Protein AF-A0AAN4VTR3-F1 (afdb_monomer)

Solvent-accessible surface area (backbone atoms only — not comparable to full-atom values): 21219 Å² total; per-residue (Å²): 134,88,80,87,76,85,87,80,83,86,78,93,73,62,68,67,69,63,58,74,44,83,75,58,78,86,67,71,78,86,88,88,89,90,84,91,77,85,89,66,90,68,95,68,86,54,60,92,75,33,67,68,56,42,53,27,52,53,50,17,50,52,25,34,61,27,64,36,54,69,62,14,47,55,26,31,50,53,33,27,77,69,66,45,94,39,37,67,35,29,53,49,47,36,50,44,49,49,52,44,54,76,73,38,81,84,49,66,88,52,56,68,57,47,50,50,32,44,52,53,23,44,52,42,22,51,56,46,29,75,71,33,75,84,37,57,67,38,44,48,49,46,25,50,44,24,47,54,49,17,49,51,29,39,77,73,67,38,57,68,60,14,27,57,28,30,40,56,21,48,54,36,41,62,52,25,71,81,32,27,93,82,37,36,44,29,24,29,56,41,8,50,46,15,29,46,63,49,50,48,33,69,80,39,59,89,50,45,79,67,53,78,82,47,84,87,49,39,55,65,60,10,52,52,28,18,55,50,8,43,78,61,19,79,92,34,12,70,57,22,34,54,52,49,25,51,46,26,52,50,70,78,55,48,43,73,70,18,44,61,40,27,52,50,43,35,70,78,19,68,66,19,66,67,39,46,48,51,33,47,57,40,41,65,69,36,84,94,56,66,96,56,54,60,58,58,27,51,59,35,51,73,44,98,38,58,86,46,23,14,57,20,25,38,40,43,20,49,61,46,34,76,81,41,49,67,43,70,62,32,58,54,27,33,54,51,15,51,56,34,32,70,66,39,97,73,53,51,44,62,62,49,13,55,36,21,46,53,49,16,53,36,20,56,68,66,69,35,66,67,54,20,57,51,23,48,52,48,16,59,72,27,42,71,85,62,60,56,45,70,64,58,73,72,104

Nearest PDB structures (foldseek):
  2pl2-assembly1_B  TM=6.260E-01  e=2.022E-01  Thermus thermophilus HB27
  7q0n-assembly1_A  TM=4.409E-01  e=2.802E-01  Bacillaceae
  8glv-assembly1_Le  TM=3.793E-01  e=6.592E-01  Chlamydomonas reinhardtii
  4eba-assembly1_A  TM=3.177E-01  e=2.802E-01  Kluyveromyces lactis NRRL Y-1140

Organism: NCBI:txid981

Foldseek 3Di:
DDDDDDDDDDDDDDCVVVVVPPVDDAADEDDDDDDDDDFDDDDDPPQVPPPVLLVLLLQLVLCLLLVVLVSSVVSLVVNCVVPPLALSSLLSVLSSLVSCVPAPPPPPCCVVVNVVSLVSSLVNLVVVCVVGVPDLVSLVSLLSSLSVQLVSCVVVVNSVRNHVSSHSNVVSLVVLVVCCVVAVLSLQSVLVCQQCLVVVCVLVVVCVVVSVPDDHHHNVSSLVSLVSCLPPHRSCNLVSLVVNLCCCPFVPHALVSSQVSLVVSCVSRVSRLVSLLSNLVSVLRVQPPDPCSLVSLVVQCPDPGLVSNLLSLLSNLSNVCSVPLQPVSSVVSLVVSCVSLVVDPHRQLVSQLSSLLSQLSSCVVVVNVPSNVVSLVSNVVSPPRCRCVVSSVVD

Sequence (395 aa):
MRTYKSRYGGFSLNRSLVNFLYMRQNIFLLLFVTLSFPAFSGNQINIQKDRRAMRYIEKGLNATYNFEFDLANDYADSLDAYLGEHPTVYLLKARVLFWKQKFVPDANKLETQYVHLLERGMELTLELLAKYPESAEAKFAALTFNGMFAEYWFDEGSSMKAINYGKVLYNYVKEGFGLMDQFPDFYFTTGLYNFYRVKFPQNNPIYRPFMMFFKSGDIELGLEQMAYATENGVFTAVEARQYLFHLQLRYGMDAKSALQQSRYLITHFPNNPYFRCMYLENLAYLEKEDGQRMEMARALTQQNILLYKAPAYTFMARFLSEDNPKDPQVKTYLLEAEKYFLKQEHPSDHGLCVTYIELAKYAEATGNSADFSKYKKLAIKYNKYDIDSRSINAL

Radius of gyration: 22.53 Å; Cα contacts (8 Å, |Δi|>4): 518; chains: 1; bounding box: 55×45×64 Å

Secondary structure (DSSP, 8-state):
--------------HHHHHTTTT--------------PPP------GGG-HHHHHHHHHHHHHHHTT-HHHHHHHHHHHHHHH-S-HHHHHHHHHHHHHHHHHSTT---THHHHHHHHHHHHHHHHHHHHH-TT-HHHHHHHHHHHHHHHHHHHHTT-HHHHHHHHHHHHHHHHHHTTTTTTSTTHHHHHHHHHHHHHHHHHH-GGGGGGGGGSPP--HHHHHHHHHHHHHH-SSSHHHHHHHHHHHHHHSSS-HHHHHHHHHHHHHH-TT-HHHHHHHHHHHHHSTT--TTHHHHHHHHHTSS-HHHHHHHHHHHHHHHHHH-TT-HHHHHHHHHHHHHHTTSSS--HHHHHHHHHHHHHHHHHTT-HHHHHHHHHHHHHH-TTSTTHHHHHH-

Mean predicted aligned error: 8.4 Å

pLDDT: mean 83.43, std 20.64, range [20.47, 98.62]

Structure (mmCIF, N/CA/C/O backbone):
data_AF-A0AAN4VTR3-F1
#
_entry.id   AF-A0AAN4VTR3-F1
#
loop_
_atom_site.group_PDB
_atom_site.id
_atom_site.type_symbol
_atom_site.label_atom_id
_atom_site.label_alt_id
_atom_site.label_comp_id
_atom_site.label_asym_id
_atom_site.label_entity_id
_atom_site.label_seq_id
_atom_site.pdbx_PDB_ins_code
_atom_site.Cartn_x
_atom_site.Cartn_y
_atom_site.Cartn_z
_atom_site.occupancy
_atom_site.B_iso_or_equiv
_atom_site.auth_seq_id
_atom_site.auth_comp_id
_atom_site.auth_asym_id
_atom_site.auth_atom_id
_atom_site.pdbx_PDB_model_num
ATOM 1 N N . MET A 1 1 ? 29.821 6.908 29.034 1.00 29.31 1 MET A N 1
ATOM 2 C CA . MET A 1 1 ? 30.228 6.673 27.628 1.00 29.31 1 MET A CA 1
ATOM 3 C C . MET A 1 1 ? 29.091 7.163 26.732 1.00 29.31 1 MET A C 1
ATOM 5 O O . MET A 1 1 ? 27.944 7.015 27.122 1.00 29.31 1 MET A O 1
ATOM 9 N N . ARG A 1 2 ? 29.416 7.917 25.677 1.00 22.70 2 ARG A N 1
ATOM 10 C CA . ARG A 1 2 ? 28.636 9.038 25.109 1.00 22.70 2 ARG A CA 1
ATOM 11 C C . ARG A 1 2 ? 27.234 8.708 24.567 1.00 22.70 2 ARG A C 1
ATOM 13 O O . ARG A 1 2 ? 27.076 7.895 23.669 1.00 22.70 2 ARG A O 1
ATOM 20 N N . THR A 1 3 ? 26.267 9.492 25.037 1.00 23.09 3 THR A N 1
ATOM 21 C CA . THR A 1 3 ? 24.957 9.772 24.442 1.00 23.09 3 THR A CA 1
ATOM 22 C C . THR A 1 3 ? 25.110 10.733 23.255 1.00 23.09 3 THR A C 1
ATOM 24 O O . THR A 1 3 ? 25.629 11.840 23.413 1.00 23.09 3 THR A O 1
ATOM 27 N N . TYR A 1 4 ? 24.654 10.347 22.061 1.00 23.55 4 TYR A N 1
ATOM 28 C CA . TYR A 1 4 ? 24.551 11.272 20.927 1.00 23.55 4 TYR A CA 1
ATOM 29 C C . TYR A 1 4 ? 23.253 12.081 21.046 1.00 23.55 4 TYR A 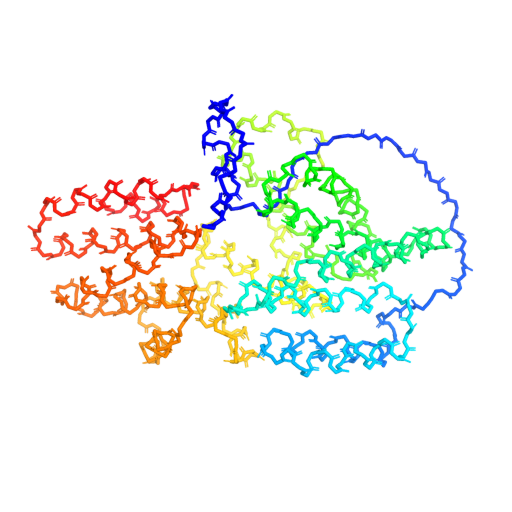C 1
ATOM 31 O O . TYR A 1 4 ? 22.184 11.682 20.596 1.00 23.55 4 TYR A O 1
ATOM 39 N N . LYS A 1 5 ? 23.361 13.247 21.693 1.00 24.64 5 LYS A N 1
ATOM 40 C CA . LYS A 1 5 ? 22.419 14.358 21.527 1.00 24.64 5 LYS A CA 1
ATOM 41 C C . LYS A 1 5 ? 22.564 14.886 20.098 1.00 24.64 5 LYS A C 1
ATOM 43 O O . LYS A 1 5 ? 23.609 15.438 19.757 1.00 24.64 5 LYS A O 1
ATOM 48 N N . SER A 1 6 ? 21.513 14.752 19.295 1.00 26.92 6 SER A N 1
ATOM 49 C CA . SER A 1 6 ? 21.369 15.487 18.038 1.00 26.92 6 SER A CA 1
ATOM 50 C C . SER A 1 6 ? 21.356 16.992 18.337 1.00 26.92 6 SER A C 1
ATOM 52 O O . SER A 1 6 ? 20.454 17.512 18.997 1.00 26.92 6 SER A O 1
ATOM 54 N N . ARG A 1 7 ? 22.426 17.675 17.919 1.00 24.47 7 ARG A N 1
ATOM 55 C CA . ARG A 1 7 ? 22.558 19.133 17.894 1.00 24.47 7 ARG A CA 1
ATOM 56 C C . ARG A 1 7 ? 21.922 19.639 16.605 1.00 24.47 7 ARG A C 1
ATOM 58 O O . ARG A 1 7 ? 22.617 19.657 15.608 1.00 24.47 7 ARG A O 1
ATOM 65 N N . TYR A 1 8 ? 20.681 20.109 16.659 1.00 25.28 8 TYR A N 1
ATOM 66 C CA . TYR A 1 8 ? 20.221 21.291 15.919 1.00 25.28 8 TYR A CA 1
ATOM 67 C C . TYR A 1 8 ? 19.045 21.888 16.696 1.00 25.28 8 TYR A C 1
ATOM 69 O O . TYR A 1 8 ? 17.950 21.334 16.741 1.00 25.28 8 TYR A O 1
ATOM 77 N N . GLY A 1 9 ? 19.325 22.981 17.406 1.00 20.88 9 GLY A N 1
ATOM 78 C CA . GLY A 1 9 ? 18.329 23.762 18.123 1.00 20.88 9 GLY A CA 1
ATOM 79 C C . GLY A 1 9 ? 17.668 24.785 17.204 1.00 20.88 9 GLY A C 1
ATOM 80 O O . GLY A 1 9 ? 18.337 25.403 16.385 1.00 20.88 9 GLY A O 1
ATOM 81 N N . GLY A 1 10 ? 16.365 24.975 17.417 1.00 22.22 10 GLY A N 1
ATOM 82 C CA . GLY A 1 10 ? 15.675 26.248 17.223 1.00 22.22 10 GLY A CA 1
ATOM 83 C C . GLY A 1 10 ? 15.409 26.688 15.787 1.00 22.22 10 GLY A C 1
ATOM 84 O O . GLY A 1 10 ? 16.100 27.560 15.295 1.00 22.22 10 GLY A O 1
ATOM 85 N N . PHE A 1 11 ? 14.329 26.183 15.188 1.00 20.47 11 PHE A N 1
ATOM 86 C CA . PHE A 1 11 ? 13.330 27.007 14.491 1.00 20.47 11 PHE A CA 1
ATOM 87 C C . PHE A 1 11 ? 12.030 26.195 14.413 1.00 20.47 11 PHE A C 1
ATOM 89 O O . PHE A 1 11 ? 11.943 25.174 13.734 1.00 20.47 11 PHE A O 1
ATOM 96 N N . SER A 1 12 ? 11.024 26.606 15.186 1.00 27.20 12 SER A N 1
ATOM 97 C CA . SER A 1 12 ? 9.701 25.988 15.226 1.00 27.20 12 SER A CA 1
ATOM 98 C C . SER A 1 12 ? 8.915 26.348 13.965 1.00 27.20 12 SER A C 1
ATOM 100 O O . SER A 1 12 ? 8.121 27.286 13.960 1.00 27.20 12 SER A O 1
ATOM 102 N N . LEU A 1 13 ? 9.128 25.595 12.888 1.00 21.72 13 LEU A N 1
ATOM 103 C CA . LEU A 1 13 ? 8.209 25.559 11.756 1.00 21.72 13 LEU A CA 1
ATOM 104 C C . LEU A 1 13 ? 7.163 24.468 12.006 1.00 21.72 13 LEU A C 1
ATOM 106 O O . LEU A 1 13 ? 7.451 23.276 12.057 1.00 21.72 13 LEU A O 1
ATOM 110 N N . ASN A 1 14 ? 5.952 24.957 12.261 1.00 23.44 14 ASN A N 1
ATOM 111 C CA . ASN A 1 14 ? 4.665 24.285 12.394 1.00 23.44 14 ASN A CA 1
ATOM 112 C C . ASN A 1 14 ? 4.633 22.794 11.983 1.00 23.44 14 ASN A C 1
ATOM 114 O O . ASN A 1 14 ? 4.658 22.447 10.801 1.00 23.44 14 ASN A O 1
ATOM 118 N N . ARG A 1 15 ? 4.450 21.903 12.971 1.00 25.03 15 ARG A N 1
ATOM 119 C CA . ARG A 1 15 ? 4.189 20.458 12.787 1.00 25.03 15 ARG A CA 1
ATOM 120 C C . ARG A 1 15 ? 2.927 20.154 11.950 1.00 25.03 15 ARG A C 1
ATOM 122 O O . ARG A 1 15 ? 2.672 18.990 11.649 1.00 25.03 15 ARG A O 1
ATOM 129 N N . SER A 1 16 ? 2.140 21.157 11.557 1.00 24.42 16 SER A N 1
ATOM 130 C CA . SER A 1 16 ? 1.004 21.005 10.638 1.00 24.42 16 SER A CA 1
ATOM 131 C C . SER A 1 16 ? 1.433 20.703 9.195 1.00 24.42 16 SER A C 1
ATOM 133 O O . SER A 1 16 ? 0.770 19.918 8.528 1.00 24.42 16 SER A O 1
ATOM 135 N N . LEU A 1 17 ? 2.583 21.217 8.741 1.00 24.42 17 LEU A N 1
ATOM 136 C CA . LEU A 1 17 ? 3.149 20.906 7.418 1.00 24.42 17 LEU A CA 1
ATOM 137 C C . LEU A 1 17 ? 3.804 19.520 7.364 1.00 24.42 17 LEU A C 1
ATOM 139 O O . LEU A 1 17 ? 3.857 18.912 6.306 1.00 24.42 17 LEU A O 1
ATOM 143 N N . VAL A 1 18 ? 4.268 19.010 8.508 1.00 27.44 18 VAL A N 1
ATOM 144 C CA . VAL A 1 18 ? 4.885 17.677 8.640 1.00 27.44 18 VAL A CA 1
ATOM 145 C C . VAL A 1 18 ? 3.818 16.577 8.715 1.00 27.44 18 VAL A C 1
ATOM 147 O O . VAL A 1 18 ? 4.009 15.489 8.185 1.00 27.44 18 VAL A O 1
ATOM 150 N N . ASN A 1 19 ? 2.653 16.877 9.301 1.00 26.31 19 ASN A N 1
ATOM 151 C CA . ASN A 1 19 ? 1.518 15.954 9.337 1.00 26.31 19 ASN A CA 1
ATOM 152 C C . ASN A 1 19 ? 0.759 15.861 8.015 1.00 26.31 19 ASN A C 1
ATOM 154 O O . ASN A 1 19 ? 0.199 14.798 7.777 1.00 26.31 19 ASN A O 1
ATOM 158 N N . PHE A 1 20 ? 0.809 16.902 7.163 1.00 27.92 20 PHE A N 1
ATOM 159 C CA . PHE A 1 20 ? 0.249 16.968 5.793 1.00 27.92 20 PHE A CA 1
ATOM 160 C C . PHE A 1 20 ? 0.696 15.810 4.882 1.00 27.92 20 PHE A C 1
ATOM 162 O O . PHE A 1 20 ? 0.201 15.616 3.775 1.00 27.92 20 PHE A O 1
ATOM 169 N N . LEU A 1 21 ? 1.674 15.048 5.359 1.00 28.00 21 LEU A N 1
ATOM 170 C CA . LEU A 1 21 ? 2.458 14.146 4.571 1.00 28.00 21 LEU A CA 1
ATOM 171 C C . LEU A 1 21 ? 2.390 12.691 5.072 1.00 28.00 21 LEU A C 1
ATOM 173 O O . LEU A 1 21 ? 2.800 11.778 4.381 1.00 28.00 21 LEU A O 1
ATOM 177 N N . TYR A 1 22 ? 1.790 12.404 6.224 1.00 28.69 22 TYR A N 1
ATOM 178 C CA . TYR A 1 22 ? 1.661 11.010 6.688 1.00 28.69 22 TYR A CA 1
ATOM 179 C C . TYR A 1 22 ? 0.558 10.198 5.958 1.00 28.69 22 TYR A C 1
ATOM 181 O O . TYR A 1 22 ? 0.328 9.034 6.262 1.00 28.69 22 TYR A O 1
ATOM 189 N N . MET A 1 23 ? -0.059 10.804 4.931 1.00 27.91 23 MET A N 1
ATOM 190 C CA . MET A 1 23 ? -0.862 10.191 3.851 1.00 27.91 23 MET A CA 1
ATOM 191 C C . MET A 1 23 ? -0.220 10.435 2.461 1.00 27.91 23 MET A C 1
ATOM 193 O O . MET A 1 23 ? -0.901 10.457 1.437 1.00 27.91 23 MET A O 1
ATOM 197 N N . ARG A 1 24 ? 1.091 10.704 2.399 1.00 37.56 24 ARG A N 1
ATOM 198 C CA . ARG A 1 24 ? 1.786 11.165 1.186 1.00 37.56 24 ARG A CA 1
ATOM 199 C C . ARG A 1 24 ? 2.264 9.999 0.339 1.00 37.56 24 ARG A C 1
ATOM 201 O O . ARG A 1 24 ? 3.451 9.715 0.239 1.00 37.56 24 ARG A O 1
ATOM 208 N N . GLN A 1 25 ? 1.321 9.435 -0.393 1.00 33.50 25 GLN A N 1
ATOM 209 C CA . GLN A 1 25 ? 1.581 9.213 -1.806 1.00 33.50 25 GLN A CA 1
ATOM 210 C C . GLN A 1 25 ? 1.111 10.467 -2.556 1.00 33.50 25 GLN A C 1
ATOM 212 O O . GLN A 1 25 ? -0.008 10.937 -2.365 1.00 33.50 25 GLN A O 1
ATOM 217 N N . ASN A 1 26 ? 2.001 10.992 -3.402 1.00 32.56 26 ASN A N 1
ATOM 218 C CA . ASN A 1 26 ? 1.820 12.071 -4.384 1.00 32.56 26 ASN A CA 1
ATOM 219 C C . ASN A 1 26 ? 2.246 13.491 -3.964 1.00 32.56 26 ASN A C 1
ATOM 221 O O . ASN A 1 26 ? 1.829 14.074 -2.966 1.00 32.56 26 ASN A O 1
ATOM 225 N N . ILE A 1 27 ? 3.143 14.034 -4.789 1.00 36.72 27 ILE A N 1
ATOM 226 C CA . ILE A 1 27 ? 3.975 15.218 -4.577 1.00 36.72 27 ILE A CA 1
ATOM 227 C C . ILE A 1 27 ? 3.712 16.240 -5.692 1.00 36.72 27 ILE A C 1
ATOM 229 O O . ILE A 1 27 ? 3.445 15.869 -6.833 1.00 36.72 27 ILE A O 1
ATOM 233 N N . PHE A 1 28 ? 3.831 17.530 -5.353 1.00 36.28 28 PHE A N 1
ATOM 234 C CA . PHE A 1 28 ? 3.638 18.684 -6.244 1.00 36.28 28 PHE A CA 1
ATOM 235 C C . PHE A 1 28 ? 4.950 19.249 -6.828 1.00 36.28 28 PHE A C 1
ATOM 237 O O . PHE A 1 28 ? 6.047 18.976 -6.347 1.00 36.28 28 PHE A O 1
ATOM 244 N N . LEU A 1 29 ? 4.791 20.057 -7.884 1.00 43.72 29 LEU A N 1
ATOM 245 C CA . LEU A 1 29 ? 5.588 20.137 -9.122 1.00 43.72 29 LEU A CA 1
ATOM 246 C C . LEU A 1 29 ? 6.149 21.541 -9.461 1.00 43.72 29 LEU A C 1
ATOM 248 O O . LEU A 1 29 ? 5.742 22.504 -8.819 1.00 43.72 29 LEU A O 1
ATOM 252 N N . LEU A 1 30 ? 7.024 21.606 -10.504 1.00 36.56 30 LEU A N 1
ATOM 253 C CA . LEU A 1 30 ? 7.366 22.690 -11.495 1.00 36.56 30 LEU A CA 1
ATOM 254 C C . LEU A 1 30 ? 8.904 22.837 -11.750 1.00 36.56 30 LEU A C 1
ATOM 256 O O . LEU A 1 30 ? 9.644 22.849 -10.767 1.00 36.56 30 LEU A O 1
ATOM 260 N N . LEU A 1 31 ? 9.503 23.043 -12.949 1.00 36.47 31 LEU A N 1
ATOM 261 C CA . LEU A 1 31 ? 9.162 22.996 -14.405 1.00 36.47 31 LEU A CA 1
ATOM 262 C C . LEU A 1 31 ? 10.476 23.238 -15.234 1.00 36.47 31 LEU A C 1
ATOM 264 O O . LEU A 1 31 ? 11.276 24.035 -14.757 1.00 36.47 31 LEU A O 1
ATOM 268 N N . PHE A 1 32 ? 10.692 22.634 -16.428 1.00 28.50 32 PHE A N 1
ATOM 269 C CA . PHE A 1 32 ? 11.072 23.299 -17.716 1.00 28.50 32 PHE A CA 1
ATOM 270 C C . PHE A 1 32 ? 11.195 22.330 -18.935 1.00 28.50 32 PHE A C 1
ATOM 272 O O . PHE A 1 32 ? 11.325 21.122 -18.777 1.00 28.50 32 PHE A O 1
ATOM 279 N N . VAL A 1 33 ? 11.065 22.953 -20.116 1.00 26.72 33 VAL A N 1
ATOM 280 C CA . VAL A 1 33 ? 10.712 22.603 -21.520 1.00 26.72 33 VAL A CA 1
ATOM 281 C C . VAL A 1 33 ? 11.509 21.527 -22.309 1.00 26.72 33 VAL A C 1
ATOM 283 O O . VAL A 1 33 ? 12.665 21.231 -22.045 1.00 26.72 33 VAL A O 1
ATOM 286 N N . THR A 1 34 ? 10.799 21.006 -23.322 1.00 31.28 34 THR A N 1
ATOM 287 C CA . THR A 1 34 ? 10.997 19.950 -24.341 1.00 31.28 34 THR A CA 1
ATOM 288 C C . THR A 1 34 ? 12.089 20.152 -25.402 1.00 31.28 34 THR A C 1
ATOM 290 O O . THR A 1 34 ? 12.248 21.267 -25.890 1.00 31.28 34 THR A O 1
ATOM 293 N N . LEU A 1 35 ? 12.644 19.041 -25.914 1.00 26.14 35 LEU A N 1
ATOM 294 C CA . LEU A 1 35 ? 13.144 18.883 -27.293 1.00 26.14 35 LEU A CA 1
ATOM 295 C C . LEU A 1 35 ? 12.906 17.434 -27.769 1.00 26.14 35 LEU A C 1
ATOM 297 O O . LEU A 1 35 ? 13.289 16.489 -27.085 1.00 26.14 35 LEU A O 1
ATOM 301 N N . SER A 1 36 ? 12.248 17.270 -28.918 1.00 26.12 36 SER A N 1
ATOM 302 C CA . SER A 1 36 ? 11.979 15.977 -29.564 1.00 26.12 36 SER A CA 1
ATOM 303 C C . SER A 1 36 ? 13.181 15.528 -30.401 1.00 26.12 36 SER A C 1
ATOM 305 O O . SER A 1 36 ? 13.694 16.317 -31.194 1.00 26.12 36 SER A O 1
ATOM 307 N N . PHE A 1 37 ? 13.587 14.262 -30.274 1.00 30.95 37 PHE A N 1
ATOM 308 C CA . PHE A 1 37 ? 14.595 13.627 -31.130 1.00 30.95 37 PHE A CA 1
ATOM 309 C C . PHE A 1 37 ? 13.967 12.502 -31.971 1.00 30.95 37 PHE A C 1
ATOM 311 O O . PHE A 1 37 ? 12.981 11.901 -31.548 1.00 30.95 37 PHE A O 1
ATOM 318 N N . PRO A 1 38 ? 14.500 12.226 -33.175 1.00 31.11 38 PRO A N 1
ATOM 319 C CA . PRO A 1 38 ? 13.981 11.184 -34.054 1.00 31.11 38 PRO A CA 1
ATOM 320 C C . PRO A 1 38 ? 14.294 9.781 -33.515 1.00 31.11 38 PRO A C 1
ATOM 322 O O . PRO A 1 38 ? 15.375 9.527 -32.982 1.00 31.11 38 PRO A O 1
ATOM 325 N N . ALA A 1 39 ? 13.343 8.863 -33.695 1.00 34.22 39 ALA A N 1
ATOM 326 C CA . ALA A 1 39 ? 13.433 7.480 -33.247 1.00 34.22 39 ALA A CA 1
ATOM 327 C C . ALA A 1 39 ? 14.536 6.711 -33.996 1.00 34.22 39 ALA A C 1
ATOM 329 O O . ALA A 1 39 ? 14.449 6.486 -35.203 1.00 34.22 39 ALA A O 1
ATOM 330 N N . PHE A 1 40 ? 15.559 6.272 -33.262 1.00 37.78 40 PHE A N 1
ATOM 331 C CA . PHE A 1 40 ? 16.520 5.272 -33.718 1.00 37.78 40 PHE A CA 1
ATOM 332 C C . PHE A 1 40 ? 16.013 3.879 -33.329 1.00 37.78 40 PHE A C 1
ATOM 334 O O . PHE A 1 40 ? 15.855 3.570 -32.149 1.00 37.78 40 PHE A O 1
ATOM 341 N N . SER A 1 41 ? 15.763 3.021 -34.317 1.00 38.78 41 SER A N 1
ATOM 342 C CA . SER A 1 41 ? 15.402 1.620 -34.097 1.00 38.78 41 SER A CA 1
ATOM 343 C C . SER A 1 41 ? 16.664 0.767 -33.948 1.00 38.78 41 SER A C 1
ATOM 345 O O . SER A 1 41 ? 17.188 0.236 -34.927 1.00 38.78 41 SER A O 1
ATOM 347 N N . GLY A 1 42 ? 17.172 0.633 -32.725 1.00 46.16 42 GLY A N 1
ATOM 348 C CA . GLY A 1 42 ? 18.018 -0.509 -32.379 1.00 46.16 42 GLY A CA 1
ATOM 349 C C . GLY A 1 42 ? 17.177 -1.575 -31.676 1.00 46.16 42 GLY A C 1
ATOM 350 O O . GLY A 1 42 ? 16.215 -1.251 -30.982 1.00 46.16 42 GLY A O 1
ATOM 351 N N . ASN A 1 43 ? 17.509 -2.850 -31.884 1.00 51.59 43 ASN A N 1
ATOM 352 C CA . ASN A 1 43 ? 16.805 -3.976 -31.268 1.00 51.59 43 ASN A CA 1
ATOM 353 C C . ASN A 1 43 ? 17.033 -3.978 -29.747 1.00 51.59 43 ASN A C 1
ATOM 355 O O . ASN A 1 43 ? 17.990 -4.567 -29.245 1.00 51.59 43 ASN A O 1
ATOM 359 N N . GLN A 1 44 ? 16.157 -3.291 -29.021 1.00 65.75 44 GLN A N 1
ATOM 360 C CA . GLN A 1 44 ? 16.010 -3.415 -27.578 1.00 65.75 44 GLN A CA 1
ATOM 361 C C . GLN A 1 44 ? 15.326 -4.752 -27.248 1.00 65.75 44 GLN A C 1
ATOM 363 O O . GLN A 1 44 ? 14.386 -5.156 -27.938 1.00 65.75 44 GLN A O 1
ATOM 368 N N . ILE A 1 45 ? 15.766 -5.428 -26.182 1.00 67.19 45 ILE A N 1
ATOM 369 C CA . ILE A 1 45 ? 14.994 -6.526 -25.588 1.00 67.19 45 ILE A CA 1
ATOM 370 C C . ILE A 1 45 ? 13.675 -5.931 -25.098 1.00 67.19 45 ILE A C 1
ATOM 372 O O . ILE A 1 45 ? 13.673 -5.017 -24.284 1.00 67.19 45 ILE A O 1
ATOM 376 N N . ASN A 1 46 ? 12.558 -6.423 -25.624 1.00 81.19 46 ASN A N 1
ATOM 377 C CA . ASN A 1 46 ? 11.242 -6.080 -25.106 1.00 81.19 46 ASN A CA 1
ATOM 378 C C . ASN A 1 46 ? 10.925 -7.066 -23.981 1.00 81.19 46 ASN A C 1
ATOM 380 O O . ASN A 1 46 ? 10.602 -8.223 -24.272 1.00 81.19 46 ASN A O 1
ATOM 384 N N . ILE A 1 47 ? 11.026 -6.622 -22.724 1.00 84.75 47 ILE A N 1
ATOM 385 C CA . ILE A 1 47 ? 10.859 -7.514 -21.572 1.00 84.75 47 ILE A CA 1
ATOM 386 C C . ILE A 1 47 ? 9.511 -8.227 -21.584 1.00 84.75 47 ILE A C 1
ATOM 388 O O . ILE A 1 47 ? 9.461 -9.421 -21.326 1.00 84.75 47 ILE A O 1
ATOM 392 N N . GLN A 1 48 ? 8.439 -7.542 -21.992 1.00 83.00 48 GLN A N 1
ATOM 393 C CA . GLN A 1 48 ? 7.086 -8.103 -22.019 1.00 83.00 48 GLN A CA 1
ATOM 394 C C . GLN A 1 48 ? 6.940 -9.251 -23.027 1.00 83.00 48 GLN A C 1
ATOM 396 O O . GLN A 1 48 ? 6.065 -10.102 -22.882 1.00 83.00 48 GLN A O 1
ATOM 401 N N . LYS A 1 49 ? 7.806 -9.306 -24.045 1.00 87.75 49 LYS A N 1
ATOM 402 C CA . LYS A 1 49 ? 7.851 -10.400 -25.028 1.00 87.75 49 LYS A CA 1
ATOM 403 C C . LYS A 1 49 ? 8.851 -11.496 -24.652 1.00 87.75 49 LYS A C 1
ATOM 405 O O . LYS A 1 49 ? 8.797 -12.589 -25.224 1.00 87.75 49 LYS A O 1
ATOM 410 N N . ASP A 1 50 ? 9.742 -11.243 -23.696 1.00 92.94 50 ASP A N 1
ATOM 411 C CA . ASP A 1 50 ? 10.687 -12.232 -23.189 1.00 92.94 50 ASP A CA 1
ATOM 412 C C . ASP A 1 50 ? 10.015 -13.140 -22.152 1.00 92.94 50 ASP A C 1
ATOM 414 O O . ASP A 1 50 ? 9.977 -12.869 -20.952 1.00 92.94 50 ASP A O 1
ATOM 418 N N . ARG A 1 51 ? 9.504 -14.282 -22.622 1.00 94.06 51 ARG A N 1
ATOM 419 C CA . ARG A 1 51 ? 8.804 -15.262 -21.775 1.00 94.06 51 ARG A CA 1
ATOM 420 C C . ARG A 1 51 ? 9.628 -15.749 -20.581 1.00 94.06 51 ARG A C 1
ATOM 422 O O . ARG A 1 51 ? 9.044 -16.117 -19.562 1.00 94.06 51 ARG A O 1
ATOM 429 N N . ARG A 1 52 ? 10.959 -15.822 -20.698 1.00 95.94 52 ARG A N 1
ATOM 430 C CA . ARG A 1 52 ? 11.801 -16.329 -19.610 1.00 95.94 52 ARG A CA 1
ATOM 431 C C . ARG A 1 52 ? 11.967 -15.263 -18.538 1.00 95.94 52 ARG A C 1
ATOM 433 O O . ARG A 1 52 ? 11.759 -15.570 -17.365 1.00 95.94 52 ARG A O 1
ATOM 440 N N . ALA A 1 53 ? 12.287 -14.037 -18.941 1.00 95.56 53 ALA A N 1
ATOM 441 C CA . ALA A 1 53 ? 12.398 -12.920 -18.017 1.00 95.56 53 ALA A CA 1
ATOM 442 C C . ALA A 1 53 ? 11.063 -12.635 -17.314 1.00 95.56 53 ALA A C 1
ATOM 444 O O . ALA A 1 53 ? 11.025 -12.560 -16.088 1.00 95.56 53 ALA A O 1
ATOM 445 N N . MET A 1 54 ? 9.960 -12.601 -18.069 1.00 95.06 54 MET A N 1
ATOM 446 C CA . MET A 1 54 ? 8.607 -12.405 -17.537 1.00 95.06 54 MET A CA 1
ATOM 447 C C . MET A 1 54 ? 8.239 -13.424 -16.469 1.00 95.06 54 MET A C 1
ATOM 449 O O . MET A 1 54 ? 7.768 -13.058 -15.398 1.00 95.06 54 MET A O 1
ATOM 453 N N . ARG A 1 55 ? 8.553 -14.703 -16.698 1.00 97.12 55 ARG A N 1
ATOM 454 C CA . ARG A 1 55 ? 8.312 -15.744 -15.699 1.00 97.12 55 ARG A CA 1
ATOM 455 C C . ARG A 1 55 ? 9.096 -15.503 -14.405 1.00 97.12 55 ARG A C 1
ATOM 457 O O . ARG A 1 55 ? 8.574 -15.803 -13.334 1.00 97.12 55 ARG A O 1
ATOM 464 N N . TYR A 1 56 ? 10.343 -15.035 -14.471 1.00 98.31 56 TYR A N 1
ATOM 465 C CA . TYR A 1 56 ? 11.101 -14.713 -13.256 1.00 98.31 56 TYR A CA 1
ATOM 466 C C . TYR A 1 56 ? 10.530 -13.483 -12.546 1.00 98.31 56 TYR A C 1
ATOM 468 O O . TYR A 1 56 ? 10.401 -13.507 -11.325 1.00 98.31 56 TYR A O 1
ATOM 476 N N . ILE A 1 57 ? 10.124 -12.457 -13.299 1.00 97.38 57 ILE A N 1
ATOM 477 C CA . ILE A 1 57 ? 9.496 -11.241 -12.768 1.00 97.38 57 ILE A CA 1
ATOM 478 C C . ILE A 1 57 ? 8.196 -11.579 -12.039 1.00 97.38 57 ILE A C 1
ATOM 480 O O . ILE A 1 57 ? 8.070 -11.284 -10.855 1.00 97.38 57 ILE A O 1
ATOM 484 N N . GLU A 1 58 ? 7.261 -12.258 -12.702 1.00 96.69 58 GLU A N 1
ATOM 485 C CA . GLU A 1 58 ? 5.962 -12.627 -12.128 1.00 96.69 58 GLU A CA 1
ATOM 486 C C . GLU A 1 58 ? 6.121 -13.489 -10.876 1.00 96.69 58 GLU A C 1
ATOM 488 O O . GLU A 1 58 ? 5.475 -13.250 -9.857 1.00 96.69 58 GLU A O 1
ATOM 493 N N . LYS A 1 59 ? 7.015 -14.484 -10.918 1.00 98.19 59 LYS A N 1
ATOM 494 C CA . LYS A 1 59 ? 7.258 -15.350 -9.763 1.00 98.19 59 LYS A CA 1
ATOM 495 C C . LYS A 1 59 ? 7.944 -14.616 -8.613 1.00 98.19 59 LYS A C 1
ATOM 497 O O . LYS A 1 59 ? 7.563 -14.833 -7.467 1.00 98.19 59 LYS A O 1
ATOM 502 N N . GLY A 1 60 ? 8.910 -13.746 -8.903 1.00 98.38 60 GLY A N 1
ATOM 503 C CA . GLY A 1 60 ? 9.580 -12.924 -7.896 1.00 98.38 60 GLY A CA 1
ATOM 504 C C . GLY A 1 60 ? 8.625 -11.930 -7.235 1.00 98.38 60 GLY A C 1
ATOM 505 O O . GLY A 1 60 ? 8.611 -11.805 -6.012 1.00 98.38 60 GLY A O 1
ATOM 506 N N . LEU A 1 61 ? 7.767 -11.277 -8.022 1.00 97.75 61 LEU A N 1
ATOM 507 C CA . LEU A 1 61 ? 6.715 -10.392 -7.523 1.00 97.75 61 LEU A CA 1
ATOM 508 C C . LEU A 1 61 ? 5.702 -11.163 -6.672 1.00 97.75 61 LEU A C 1
ATOM 510 O O . LEU A 1 61 ? 5.456 -10.779 -5.533 1.00 97.75 61 LEU A O 1
ATOM 514 N N . ASN A 1 62 ? 5.182 -12.290 -7.162 1.00 97.81 62 ASN A N 1
ATOM 515 C CA . ASN A 1 62 ? 4.232 -13.104 -6.404 1.00 97.81 62 ASN A CA 1
ATOM 516 C C . ASN A 1 62 ? 4.824 -13.602 -5.080 1.00 97.81 62 ASN A C 1
ATOM 518 O O . ASN A 1 62 ? 4.162 -13.495 -4.050 1.00 97.81 62 ASN A O 1
ATOM 522 N N . ALA A 1 63 ? 6.076 -14.070 -5.079 1.00 98.62 63 ALA A N 1
ATOM 523 C CA . ALA A 1 63 ? 6.781 -14.450 -3.856 1.00 98.62 63 ALA A CA 1
ATOM 524 C C . ALA A 1 63 ? 6.955 -13.248 -2.908 1.00 98.62 63 ALA A C 1
ATOM 526 O O . ALA A 1 63 ? 6.702 -13.366 -1.711 1.00 98.62 63 ALA A O 1
ATOM 527 N N . THR A 1 64 ? 7.290 -12.064 -3.438 1.00 97.38 64 THR A N 1
ATOM 528 C CA . THR A 1 64 ? 7.390 -10.822 -2.649 1.00 97.38 64 THR A CA 1
ATOM 529 C C . THR A 1 64 ? 6.072 -10.499 -1.956 1.00 97.38 64 THR A C 1
ATOM 531 O O . THR A 1 64 ? 6.033 -10.327 -0.737 1.00 97.38 64 THR A O 1
ATOM 534 N N . TYR A 1 65 ? 4.975 -10.444 -2.715 1.00 96.81 65 TYR A N 1
ATOM 535 C CA . TYR A 1 65 ? 3.661 -10.128 -2.165 1.00 96.81 65 TYR A CA 1
ATOM 536 C C . TYR A 1 65 ? 3.113 -11.251 -1.288 1.00 96.81 65 TYR A C 1
ATOM 538 O O . TYR A 1 65 ? 2.297 -10.958 -0.426 1.00 96.81 65 TYR A O 1
ATOM 546 N N . ASN A 1 66 ? 3.574 -12.497 -1.431 1.00 97.88 66 ASN A N 1
ATOM 547 C CA . ASN A 1 66 ? 3.266 -13.590 -0.507 1.00 97.88 66 ASN A CA 1
ATOM 548 C C . ASN A 1 66 ? 4.229 -13.670 0.694 1.00 97.88 66 ASN A C 1
ATOM 550 O O . ASN A 1 66 ? 4.177 -14.638 1.439 1.00 97.88 66 ASN A O 1
ATOM 554 N N . PHE A 1 67 ? 5.106 -12.682 0.915 1.00 95.25 67 PHE A N 1
ATOM 555 C CA . PHE A 1 67 ? 6.070 -12.662 2.031 1.00 95.25 67 PHE A CA 1
ATOM 556 C C . PHE A 1 67 ? 7.102 -13.813 2.008 1.00 95.25 67 PHE A C 1
ATOM 558 O O . PHE A 1 67 ? 7.727 -14.133 3.018 1.00 95.25 67 PHE A O 1
ATOM 565 N N . GLU A 1 68 ? 7.353 -14.398 0.839 1.00 97.50 68 GLU A N 1
ATOM 566 C CA . GLU A 1 68 ? 8.367 -15.430 0.597 1.00 97.50 68 GLU A CA 1
ATOM 567 C C . GLU A 1 68 ? 9.662 -14.776 0.091 1.00 97.50 68 GLU A C 1
ATOM 569 O O . GLU A 1 68 ? 10.108 -15.002 -1.032 1.00 97.50 68 GLU A O 1
ATOM 574 N N . PHE A 1 69 ? 10.254 -13.899 0.909 1.00 96.00 69 PHE A N 1
ATOM 575 C CA . PHE A 1 69 ? 11.343 -13.014 0.471 1.00 96.00 69 PHE A CA 1
ATOM 576 C C . PHE A 1 69 ? 12.597 -13.747 -0.019 1.00 96.00 69 PHE A C 1
ATOM 578 O O . PHE A 1 69 ? 13.252 -13.256 -0.934 1.00 96.00 69 PHE A O 1
ATOM 585 N N . ASP A 1 70 ? 12.938 -14.900 0.557 1.00 96.81 70 ASP A N 1
ATOM 586 C CA . ASP A 1 70 ? 14.101 -15.680 0.113 1.00 96.81 70 ASP A CA 1
ATOM 587 C C . ASP A 1 70 ? 13.860 -16.253 -1.291 1.00 96.81 70 A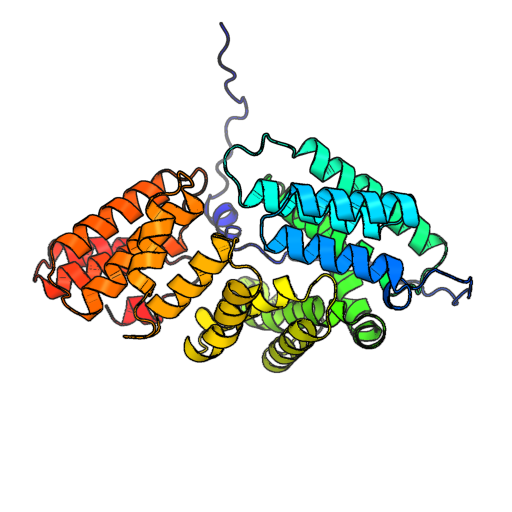SP A C 1
ATOM 589 O O . ASP A 1 70 ? 14.670 -16.045 -2.190 1.00 96.81 70 ASP A O 1
ATOM 593 N N . LEU A 1 71 ? 12.676 -16.827 -1.528 1.00 98.44 71 LEU A N 1
ATOM 594 C CA . LEU A 1 71 ? 12.261 -17.284 -2.856 1.00 98.44 71 LEU A CA 1
ATOM 595 C C . LEU A 1 71 ? 12.183 -16.125 -3.864 1.00 98.44 71 LEU A C 1
ATOM 597 O O . LEU A 1 71 ? 12.525 -16.279 -5.037 1.00 98.44 71 LEU A O 1
ATOM 601 N N . ALA A 1 72 ? 11.734 -14.950 -3.421 1.00 98.44 72 ALA A N 1
ATOM 602 C CA . ALA A 1 72 ? 11.696 -13.763 -4.261 1.00 98.44 72 ALA A CA 1
ATOM 603 C C . ALA A 1 72 ? 13.107 -13.312 -4.685 1.00 98.44 72 ALA A C 1
ATOM 605 O O . ALA A 1 72 ? 13.300 -12.939 -5.844 1.00 98.44 72 ALA A O 1
ATOM 606 N N . ASN A 1 73 ? 14.095 -13.404 -3.785 1.00 97.81 73 ASN A N 1
ATOM 607 C CA . ASN A 1 73 ? 15.501 -13.147 -4.105 1.00 97.81 73 ASN A CA 1
ATOM 608 C C . ASN A 1 73 ? 16.065 -14.189 -5.079 1.00 97.81 73 ASN A C 1
ATOM 610 O O . ASN A 1 73 ? 16.695 -13.792 -6.053 1.00 97.81 73 ASN A O 1
ATOM 614 N N . ASP A 1 74 ? 15.758 -15.480 -4.911 1.00 98.50 74 ASP A N 1
ATOM 615 C CA . ASP A 1 74 ? 16.193 -16.528 -5.850 1.00 98.50 74 ASP A CA 1
ATOM 616 C C . ASP A 1 74 ? 15.707 -16.254 -7.286 1.00 98.50 74 ASP A C 1
ATOM 618 O O . ASP A 1 74 ? 16.437 -16.448 -8.268 1.00 98.50 74 ASP A O 1
ATOM 622 N N . TYR A 1 75 ? 14.467 -15.771 -7.439 1.00 98.62 75 TYR A N 1
ATOM 623 C CA . TYR A 1 75 ? 13.944 -15.358 -8.743 1.00 98.62 75 TYR A CA 1
ATOM 624 C C . TYR A 1 75 ? 14.593 -14.074 -9.262 1.00 98.62 75 TYR A C 1
ATOM 626 O O . TYR A 1 75 ? 14.848 -13.979 -10.464 1.00 98.62 75 TYR A O 1
ATOM 634 N N . ALA A 1 76 ? 14.890 -13.111 -8.388 1.00 97.81 76 ALA A N 1
ATOM 635 C CA . ALA A 1 76 ? 15.599 -11.895 -8.767 1.00 97.81 76 ALA A CA 1
ATOM 636 C C . ALA A 1 76 ? 17.038 -12.182 -9.225 1.00 97.81 76 ALA A C 1
ATOM 638 O O . ALA A 1 76 ? 17.485 -11.604 -10.213 1.00 97.81 76 ALA A O 1
ATOM 639 N N . ASP A 1 77 ? 17.732 -13.117 -8.579 1.00 97.88 77 ASP A N 1
ATOM 640 C CA . ASP A 1 77 ? 19.073 -13.558 -8.966 1.00 97.88 77 ASP A CA 1
ATOM 641 C C . ASP A 1 77 ? 19.048 -14.419 -10.234 1.00 97.88 77 ASP A C 1
ATOM 643 O O . ASP A 1 77 ? 19.927 -14.304 -11.085 1.00 97.88 77 ASP A O 1
ATOM 647 N N . SER A 1 78 ? 17.998 -15.222 -10.432 1.00 98.44 78 SER A N 1
ATOM 648 C CA . SER A 1 78 ? 17.780 -15.932 -11.700 1.00 98.44 78 SER A CA 1
ATOM 649 C C . SER A 1 78 ? 17.534 -14.974 -12.871 1.00 98.44 78 SER A C 1
ATOM 651 O O . SER A 1 78 ? 17.968 -15.247 -13.992 1.00 98.44 78 SER A O 1
ATOM 653 N N . LEU A 1 79 ? 16.829 -13.865 -12.623 1.00 97.50 79 LEU A N 1
ATOM 654 C CA . LEU A 1 79 ? 16.612 -12.805 -13.605 1.00 97.50 79 LEU A CA 1
ATOM 655 C C . LEU A 1 79 ? 17.918 -12.058 -13.904 1.00 97.50 79 LEU A C 1
ATOM 657 O O . LEU A 1 79 ? 18.217 -11.831 -15.072 1.00 97.50 79 LEU A O 1
ATOM 661 N N . ASP A 1 80 ? 18.700 -11.736 -12.872 1.00 97.06 80 ASP A N 1
ATOM 662 C CA . ASP A 1 80 ? 20.023 -11.107 -12.979 1.00 97.06 80 ASP A CA 1
ATOM 663 C C . ASP A 1 80 ? 20.986 -11.967 -13.809 1.00 97.06 80 ASP A C 1
ATOM 665 O O . ASP A 1 80 ? 21.513 -11.530 -14.825 1.00 97.06 80 ASP A O 1
ATOM 669 N N . ALA A 1 81 ? 21.101 -13.257 -13.487 1.00 97.62 81 ALA A N 1
ATOM 670 C CA . ALA A 1 81 ? 21.930 -14.193 -14.244 1.00 97.62 81 ALA A CA 1
ATOM 671 C C . ALA A 1 81 ? 21.502 -14.341 -15.719 1.00 97.62 81 ALA A C 1
ATOM 673 O O . ALA A 1 81 ? 22.300 -14.772 -16.552 1.00 97.62 81 ALA A O 1
ATOM 674 N N . TYR A 1 82 ? 20.243 -14.028 -16.046 1.00 97.00 82 TYR A N 1
ATOM 675 C CA . TYR A 1 82 ? 19.712 -14.120 -17.403 1.00 97.00 82 TYR A CA 1
ATOM 676 C C . TYR A 1 82 ? 19.847 -12.817 -18.203 1.00 97.00 82 TYR A C 1
ATOM 678 O O . TYR A 1 82 ? 20.225 -12.870 -19.372 1.00 97.00 82 TYR A O 1
ATOM 686 N N . LEU A 1 83 ? 19.524 -11.671 -17.598 1.00 94.06 83 LEU A N 1
ATOM 687 C CA . LEU A 1 83 ? 19.509 -10.364 -18.265 1.00 94.06 83 LEU A CA 1
ATOM 688 C C . LEU A 1 83 ? 20.792 -9.548 -18.061 1.00 94.06 83 LEU A C 1
ATOM 690 O O . LEU A 1 83 ? 21.046 -8.625 -18.834 1.00 94.06 83 LEU A O 1
ATOM 694 N N . GLY A 1 84 ? 21.585 -9.870 -17.040 1.00 92.00 84 GLY A N 1
ATOM 695 C CA . GLY A 1 84 ? 22.700 -9.054 -16.572 1.00 92.00 84 GLY A CA 1
ATOM 696 C C . GLY A 1 84 ? 22.225 -7.742 -15.949 1.00 92.00 84 GLY A C 1
ATOM 697 O O . GLY A 1 84 ? 21.130 -7.659 -15.393 1.00 92.00 84 GLY A O 1
ATOM 698 N N . GLU A 1 85 ? 23.039 -6.693 -16.087 1.00 89.62 85 GLU A N 1
ATOM 699 C CA . GLU A 1 85 ? 22.772 -5.349 -15.559 1.00 89.62 85 GLU A CA 1
ATOM 700 C C . GLU A 1 85 ? 21.636 -4.632 -16.313 1.00 89.62 85 GLU A C 1
ATOM 702 O O . GLU A 1 85 ? 21.824 -3.636 -17.007 1.00 89.62 85 GLU A O 1
ATOM 707 N N . HIS A 1 86 ? 20.421 -5.156 -16.186 1.00 94.25 86 HIS A N 1
ATOM 708 C CA . HIS A 1 86 ? 19.213 -4.617 -16.788 1.00 94.25 86 HIS A CA 1
ATOM 709 C C . HIS A 1 86 ? 18.363 -3.899 -15.724 1.00 94.25 86 HIS A C 1
ATOM 711 O O . HIS A 1 86 ? 18.144 -4.476 -14.655 1.00 94.25 86 HIS A O 1
ATOM 717 N N . PRO A 1 87 ? 17.791 -2.702 -15.985 1.00 95.44 87 PRO A N 1
ATOM 718 C CA . PRO A 1 87 ? 16.989 -1.951 -15.005 1.00 95.44 87 PRO A CA 1
ATOM 719 C C . PRO A 1 87 ? 15.910 -2.770 -14.285 1.00 95.44 87 PRO A C 1
ATOM 721 O O . PRO A 1 87 ? 15.715 -2.648 -13.077 1.00 95.44 87 PRO A O 1
ATOM 724 N N . THR A 1 88 ? 15.243 -3.660 -15.017 1.00 94.50 88 THR A N 1
ATOM 725 C CA . THR A 1 88 ? 14.197 -4.558 -14.507 1.00 94.50 88 THR A CA 1
ATOM 726 C C . THR A 1 88 ? 14.661 -5.492 -13.384 1.00 94.50 88 THR A C 1
ATOM 728 O O . THR A 1 88 ? 13.885 -5.775 -12.471 1.00 94.50 88 THR A O 1
ATOM 731 N N . VAL A 1 89 ? 15.926 -5.926 -13.396 1.00 96.44 89 VAL A N 1
ATOM 732 C CA . VAL A 1 89 ? 16.517 -6.709 -12.296 1.00 96.44 89 VAL A CA 1
ATOM 733 C C . VAL A 1 89 ? 16.495 -5.889 -11.009 1.00 96.44 89 VAL A C 1
ATOM 735 O O . VAL A 1 89 ? 16.041 -6.359 -9.966 1.00 96.44 89 VAL A O 1
ATOM 738 N N . TYR A 1 90 ? 16.922 -4.631 -11.097 1.00 97.56 90 TYR A N 1
ATOM 739 C CA . TYR A 1 90 ? 16.987 -3.719 -9.959 1.00 97.56 90 TYR A CA 1
ATOM 740 C C . TYR A 1 90 ? 15.602 -3.284 -9.487 1.00 97.56 90 TYR A C 1
ATOM 742 O O . TYR A 1 90 ? 15.407 -3.151 -8.283 1.00 97.56 90 TYR A O 1
ATOM 750 N N . LEU A 1 91 ? 14.621 -3.140 -10.388 1.00 95.88 91 LEU A N 1
ATOM 751 C CA . LEU A 1 91 ? 13.223 -2.922 -9.999 1.00 95.88 91 LEU A CA 1
ATOM 752 C C . LEU A 1 91 ? 12.699 -4.071 -9.131 1.00 95.88 91 LEU A C 1
ATOM 754 O O . LEU A 1 91 ? 12.107 -3.821 -8.081 1.00 95.88 91 LEU A O 1
ATOM 758 N N . LEU A 1 92 ? 12.946 -5.321 -9.536 1.00 97.31 92 LEU A N 1
ATOM 759 C CA . LEU A 1 92 ? 12.517 -6.489 -8.770 1.00 97.31 92 LEU A CA 1
ATOM 760 C C . LEU A 1 92 ? 13.252 -6.574 -7.425 1.00 97.31 92 LEU A C 1
ATOM 762 O O . LEU A 1 92 ? 12.599 -6.672 -6.388 1.00 97.31 92 LEU A O 1
ATOM 766 N N . LYS A 1 93 ? 14.587 -6.452 -7.413 1.00 97.44 93 LYS A N 1
ATOM 767 C CA . LYS A 1 93 ? 15.389 -6.462 -6.173 1.00 97.44 93 LYS A CA 1
ATOM 768 C C . LYS A 1 93 ? 14.962 -5.349 -5.208 1.00 97.44 93 LYS A C 1
ATOM 770 O O . LYS A 1 93 ? 14.762 -5.603 -4.019 1.00 97.44 93 LYS A O 1
ATOM 775 N N . ALA A 1 94 ? 14.757 -4.130 -5.711 1.00 95.56 94 ALA A N 1
ATOM 776 C CA . ALA A 1 94 ? 14.281 -3.003 -4.912 1.00 95.56 94 ALA A CA 1
ATOM 777 C C . ALA A 1 94 ? 12.870 -3.252 -4.362 1.00 95.56 94 ALA A C 1
ATOM 779 O O . ALA A 1 94 ? 12.612 -2.948 -3.200 1.00 95.56 94 ALA A O 1
ATOM 780 N N . ARG A 1 95 ? 11.968 -3.855 -5.150 1.00 94.00 95 ARG A N 1
ATOM 781 C CA . ARG A 1 95 ? 10.615 -4.214 -4.701 1.00 94.00 95 ARG A CA 1
ATOM 782 C C . ARG A 1 95 ? 10.639 -5.252 -3.578 1.00 94.00 95 ARG A C 1
ATOM 784 O O . ARG A 1 95 ? 9.955 -5.045 -2.576 1.00 94.00 95 ARG A O 1
ATOM 791 N N . VAL A 1 96 ? 11.436 -6.317 -3.712 1.00 95.25 96 VAL A N 1
ATOM 792 C CA . VAL A 1 96 ? 11.625 -7.337 -2.661 1.00 95.25 96 VAL A CA 1
ATOM 793 C C . VAL A 1 96 ? 12.080 -6.670 -1.366 1.00 95.25 96 VAL A C 1
ATOM 795 O O . VAL A 1 96 ? 11.486 -6.872 -0.303 1.00 95.25 96 VAL A O 1
ATOM 798 N N . LEU A 1 97 ? 13.115 -5.833 -1.464 1.00 92.88 97 LEU A N 1
ATOM 799 C CA . LEU A 1 97 ? 13.711 -5.183 -0.309 1.00 92.88 97 LEU A CA 1
ATOM 800 C C . LEU A 1 97 ? 12.762 -4.175 0.349 1.00 92.88 97 LEU A C 1
ATOM 802 O O . LEU A 1 97 ? 12.632 -4.183 1.571 1.00 92.88 97 LEU A O 1
ATOM 806 N N . PHE A 1 98 ? 12.056 -3.372 -0.449 1.00 89.38 98 PHE A N 1
ATOM 807 C CA . PHE A 1 98 ? 11.051 -2.426 0.033 1.00 89.38 98 PHE A CA 1
ATOM 808 C C . PHE A 1 98 ? 9.975 -3.128 0.865 1.00 89.38 98 PHE A C 1
ATOM 810 O O . PHE A 1 98 ? 9.691 -2.711 1.988 1.00 89.38 98 PHE A O 1
ATOM 817 N N . TRP A 1 99 ? 9.401 -4.223 0.352 1.00 89.56 99 TRP A N 1
ATOM 818 C CA . TRP A 1 99 ? 8.370 -4.963 1.082 1.00 89.56 99 TRP A CA 1
ATOM 819 C C . TRP A 1 99 ? 8.911 -5.570 2.374 1.00 89.56 99 TRP A C 1
ATOM 821 O O . TRP A 1 99 ? 8.265 -5.466 3.416 1.00 89.56 99 TRP A O 1
ATOM 831 N N . LYS A 1 100 ? 10.120 -6.139 2.333 1.00 90.50 100 LYS A N 1
ATOM 832 C CA . LYS A 1 100 ? 10.772 -6.693 3.523 1.00 90.50 100 LYS A CA 1
ATOM 833 C C . LYS A 1 100 ? 10.996 -5.620 4.591 1.00 90.50 100 LYS A C 1
ATOM 835 O O . LYS A 1 100 ? 10.667 -5.842 5.748 1.00 90.50 100 LYS A O 1
ATOM 840 N N . GLN A 1 101 ? 11.505 -4.450 4.211 1.00 85.75 101 GLN A N 1
ATOM 841 C CA . GLN A 1 101 ? 11.774 -3.348 5.139 1.00 85.75 101 GLN A CA 1
ATOM 842 C C . GLN A 1 101 ? 10.501 -2.741 5.730 1.00 85.75 101 GLN A C 1
ATOM 844 O O . GLN A 1 101 ? 10.435 -2.490 6.930 1.00 85.75 101 GLN A O 1
ATOM 849 N N . LYS A 1 102 ? 9.493 -2.486 4.891 1.00 81.06 102 LYS A N 1
ATOM 850 C CA . LYS A 1 102 ? 8.290 -1.748 5.294 1.00 81.06 102 LYS A CA 1
ATOM 851 C C . LYS A 1 102 ? 7.349 -2.581 6.161 1.00 81.06 102 LYS A C 1
ATOM 853 O O . LYS A 1 102 ? 6.624 -2.029 6.986 1.00 81.06 102 LYS A O 1
ATOM 858 N N . PHE A 1 103 ? 7.346 -3.901 5.971 1.00 83.69 103 PHE A N 1
ATOM 859 C CA . PHE A 1 103 ? 6.294 -4.772 6.489 1.00 83.69 103 PHE A CA 1
ATOM 860 C C . PHE A 1 103 ? 6.777 -5.916 7.399 1.00 83.69 103 PHE A C 1
ATOM 862 O O . PHE A 1 103 ? 5.939 -6.652 7.934 1.00 83.69 103 PHE A O 1
ATOM 869 N N . VAL A 1 104 ? 8.088 -6.056 7.626 1.00 79.88 104 VAL A N 1
ATOM 870 C CA . VAL A 1 104 ? 8.671 -7.033 8.563 1.00 79.88 104 VAL A CA 1
ATOM 871 C C . VAL A 1 104 ? 9.416 -6.295 9.688 1.00 79.88 104 VAL A C 1
ATOM 873 O O . VAL A 1 104 ? 10.289 -5.479 9.396 1.00 79.88 104 VAL A O 1
ATOM 876 N N . PRO A 1 105 ? 9.112 -6.555 10.975 1.00 65.88 105 PRO A N 1
ATOM 877 C CA . PRO A 1 105 ? 9.865 -5.975 12.082 1.00 65.88 105 PRO A CA 1
ATOM 878 C C . PRO A 1 105 ? 11.307 -6.459 12.088 1.00 65.88 105 PRO A C 1
ATOM 880 O O . PRO A 1 105 ? 11.589 -7.593 11.708 1.00 65.88 105 PRO A O 1
ATOM 883 N N . ASP A 1 106 ? 12.204 -5.599 12.563 1.00 61.78 106 ASP A N 1
ATOM 884 C CA . ASP A 1 106 ? 13.631 -5.891 12.720 1.00 61.78 106 ASP A CA 1
ATOM 885 C C . ASP A 1 106 ? 14.338 -6.331 11.430 1.00 61.78 106 ASP A C 1
ATOM 887 O O . ASP A 1 106 ? 15.452 -6.861 11.478 1.00 61.78 106 ASP A O 1
ATOM 891 N N . ALA A 1 107 ? 13.757 -6.053 10.254 1.00 59.31 107 ALA A N 1
ATOM 892 C CA . ALA A 1 107 ? 14.573 -5.909 9.063 1.00 59.31 107 ALA A CA 1
ATOM 893 C C . ALA A 1 107 ? 15.606 -4.837 9.420 1.00 59.31 107 ALA A C 1
ATOM 895 O O . ALA A 1 107 ? 15.252 -3.667 9.585 1.00 59.31 107 ALA A O 1
ATOM 896 N N . ASN A 1 108 ? 16.865 -5.251 9.635 1.00 57.06 108 ASN A N 1
ATOM 897 C CA . ASN A 1 108 ? 17.994 -4.342 9.828 1.00 57.06 108 ASN A CA 1
ATOM 898 C C . ASN A 1 108 ? 17.818 -3.172 8.864 1.00 57.06 108 ASN A C 1
ATOM 900 O O . ASN A 1 108 ? 17.295 -3.391 7.775 1.00 57.06 108 ASN A O 1
ATOM 904 N N . LYS A 1 109 ? 18.217 -1.946 9.217 1.00 63.28 109 LYS A N 1
ATOM 905 C CA . LYS A 1 109 ? 18.148 -0.823 8.273 1.00 63.28 109 LYS A CA 1
ATOM 906 C C . LYS A 1 109 ? 19.010 -1.142 7.042 1.00 63.28 109 LYS A C 1
ATOM 908 O O . LYS A 1 109 ? 20.162 -0.741 6.952 1.00 63.28 109 LYS A O 1
ATOM 913 N N . LEU A 1 110 ? 18.439 -1.864 6.077 1.00 69.75 110 LEU A N 1
ATOM 914 C CA . LEU A 1 110 ? 18.994 -2.187 4.766 1.00 69.75 110 LEU A CA 1
ATOM 915 C C . LEU A 1 110 ? 18.823 -0.964 3.850 1.00 69.75 110 LEU A C 1
ATOM 917 O O . LEU A 1 110 ? 18.840 -1.079 2.634 1.00 69.75 110 LEU A O 1
ATOM 921 N N . GLU A 1 111 ? 18.596 0.205 4.446 1.00 76.56 111 GLU A N 1
ATOM 922 C CA . GLU A 1 111 ? 18.338 1.484 3.813 1.00 76.56 111 GLU A CA 1
ATOM 923 C C . GLU A 1 111 ? 19.439 1.812 2.806 1.00 76.56 111 GLU A C 1
ATOM 925 O O . GLU A 1 111 ? 19.160 2.101 1.648 1.00 76.56 111 GLU A O 1
ATOM 930 N N . THR A 1 112 ? 20.700 1.620 3.208 1.00 84.19 112 THR A N 1
ATOM 931 C CA . THR A 1 112 ? 21.856 1.769 2.320 1.00 84.19 112 THR A CA 1
ATOM 932 C C . THR A 1 112 ? 21.787 0.823 1.121 1.00 84.19 112 THR A C 1
ATOM 934 O O . THR A 1 112 ? 22.096 1.245 0.015 1.00 84.19 112 THR A O 1
ATOM 937 N N . GLN A 1 113 ? 21.351 -0.429 1.306 1.00 91.31 113 GLN A N 1
ATOM 938 C CA . GLN A 1 113 ? 21.209 -1.384 0.198 1.00 91.31 113 GLN A CA 1
ATOM 939 C C . GLN A 1 113 ? 20.068 -0.986 -0.739 1.00 91.31 113 GLN A C 1
ATOM 941 O O . GLN A 1 113 ? 20.224 -1.058 -1.954 1.00 91.31 113 GLN A O 1
ATOM 946 N N . TYR A 1 114 ? 18.943 -0.528 -0.186 1.00 92.12 114 TYR A N 1
ATOM 947 C CA . TYR A 1 114 ? 17.801 -0.064 -0.967 1.00 92.12 114 TYR A CA 1
ATOM 948 C C . TYR A 1 114 ? 18.180 1.127 -1.839 1.00 92.12 114 TYR A C 1
ATOM 950 O O . TYR A 1 114 ? 17.988 1.074 -3.050 1.00 92.12 114 TYR A O 1
ATOM 958 N N . VAL A 1 115 ? 18.812 2.148 -1.256 1.00 93.69 115 VAL A N 1
ATOM 959 C CA . VAL A 1 115 ? 19.291 3.313 -2.008 1.00 93.69 115 VAL A CA 1
ATOM 960 C C . VAL A 1 115 ? 20.277 2.896 -3.100 1.00 93.69 115 VAL A C 1
ATOM 962 O O . VAL A 1 115 ? 20.111 3.330 -4.233 1.00 93.69 115 VAL A O 1
ATOM 965 N N . HIS A 1 116 ? 21.223 1.994 -2.818 1.00 95.50 116 HIS A N 1
ATOM 966 C CA . HIS A 1 116 ? 22.168 1.512 -3.833 1.00 95.50 116 HIS A CA 1
ATOM 967 C C . HIS A 1 116 ? 21.480 0.800 -5.006 1.00 95.50 116 HIS A C 1
ATOM 969 O O . HIS A 1 116 ? 21.858 1.001 -6.160 1.00 95.50 116 HIS A O 1
ATOM 975 N N . LEU A 1 117 ? 20.451 -0.011 -4.730 1.00 96.44 117 LEU A N 1
ATOM 976 C CA . LEU A 1 117 ? 19.654 -0.654 -5.777 1.00 96.44 117 LEU A CA 1
ATOM 977 C C . LEU A 1 117 ? 18.922 0.379 -6.639 1.00 96.44 117 LEU A C 1
ATOM 979 O O . LEU A 1 117 ? 18.903 0.240 -7.862 1.00 96.44 117 LEU A O 1
ATOM 983 N N . LEU A 1 118 ? 18.345 1.417 -6.022 1.00 96.50 118 LEU A N 1
ATOM 984 C CA . LEU A 1 118 ? 17.678 2.495 -6.755 1.00 96.50 118 LEU A CA 1
ATOM 985 C C . LEU A 1 118 ? 18.668 3.317 -7.591 1.00 96.50 118 LEU A C 1
ATOM 987 O O . LEU A 1 118 ? 18.363 3.653 -8.732 1.00 96.50 118 LEU A O 1
ATOM 991 N N . GLU A 1 119 ? 19.845 3.636 -7.044 1.00 97.75 119 GLU A N 1
ATOM 992 C CA . GLU A 1 119 ? 20.894 4.399 -7.730 1.00 97.75 119 GLU A CA 1
ATOM 993 C C . GLU A 1 119 ? 21.407 3.640 -8.955 1.00 97.75 119 GLU A C 1
ATOM 995 O O . GLU A 1 119 ? 21.371 4.180 -10.062 1.00 97.75 119 GLU A O 1
ATOM 1000 N N . ARG A 1 120 ? 21.793 2.367 -8.786 1.00 97.88 120 ARG A N 1
ATOM 1001 C CA . ARG A 1 120 ? 22.284 1.543 -9.898 1.00 97.88 120 ARG A CA 1
ATOM 1002 C C . ARG A 1 120 ? 21.197 1.280 -10.937 1.00 97.88 120 ARG A C 1
ATOM 1004 O O . ARG A 1 120 ? 21.447 1.379 -12.134 1.00 97.88 120 ARG A O 1
ATOM 1011 N N . GLY A 1 121 ? 19.972 0.997 -10.495 1.00 97.81 121 GLY A N 1
ATOM 1012 C CA . GLY A 1 121 ? 18.835 0.816 -11.392 1.00 97.81 121 GLY A CA 1
ATOM 1013 C C . GLY A 1 121 ? 18.518 2.072 -12.210 1.00 97.81 121 GLY A C 1
ATOM 1014 O O . GLY A 1 121 ? 18.252 1.974 -13.410 1.00 97.81 121 GLY A O 1
ATOM 1015 N N . MET A 1 122 ? 18.601 3.258 -11.596 1.00 98.00 122 MET A N 1
ATOM 1016 C CA . MET A 1 122 ? 18.423 4.536 -12.288 1.00 98.00 122 MET A CA 1
ATOM 1017 C C . MET A 1 122 ? 19.548 4.802 -13.292 1.00 98.00 122 MET A C 1
ATOM 1019 O O . MET A 1 122 ? 19.259 5.218 -14.409 1.00 98.00 122 MET A O 1
ATOM 1023 N N . GLU A 1 123 ? 20.805 4.545 -12.930 1.00 98.25 123 GLU A N 1
ATOM 1024 C CA . GLU A 1 123 ? 21.952 4.692 -13.835 1.00 98.25 123 GLU A CA 1
ATOM 1025 C C . GLU A 1 123 ? 21.753 3.869 -15.116 1.00 98.25 123 GLU A C 1
ATOM 1027 O O . GLU A 1 123 ? 21.722 4.428 -16.213 1.00 98.25 123 GLU A O 1
ATOM 1032 N N . LEU A 1 124 ? 21.464 2.573 -14.970 1.00 97.50 124 LEU A N 1
ATOM 1033 C CA . LEU A 1 124 ? 21.190 1.674 -16.094 1.00 97.50 124 LEU A CA 1
ATOM 1034 C C . LEU A 1 124 ? 19.956 2.102 -16.896 1.00 97.50 124 LEU A C 1
ATOM 1036 O O . LEU A 1 124 ? 19.902 1.943 -18.115 1.00 97.50 124 LEU A O 1
ATOM 1040 N N . THR A 1 125 ? 18.947 2.662 -16.226 1.00 97.69 125 THR A N 1
ATOM 1041 C CA . THR A 1 125 ? 17.754 3.191 -16.897 1.00 97.69 125 THR A CA 1
ATOM 1042 C C . THR A 1 125 ? 18.102 4.383 -17.784 1.00 97.69 125 THR A C 1
ATOM 1044 O O . THR A 1 125 ? 17.612 4.477 -18.909 1.00 97.69 125 THR A O 1
ATOM 1047 N N . LEU A 1 126 ? 18.948 5.294 -17.299 1.00 97.19 126 LEU A N 1
ATOM 1048 C CA . LEU A 1 126 ? 19.385 6.466 -18.055 1.00 97.19 126 LEU A CA 1
ATOM 1049 C C . LEU A 1 126 ? 20.281 6.072 -19.232 1.00 97.19 126 LEU A C 1
ATOM 1051 O O . LEU A 1 126 ? 20.117 6.622 -20.319 1.00 97.19 126 LEU A O 1
ATOM 1055 N N . GLU A 1 127 ? 21.164 5.087 -19.057 1.00 96.12 127 GLU A N 1
ATOM 1056 C CA . GLU A 1 127 ? 21.939 4.501 -20.157 1.00 96.12 127 GLU A CA 1
ATOM 1057 C C . GLU A 1 127 ? 21.024 3.883 -21.225 1.00 96.12 127 GLU A C 1
ATOM 1059 O O . GLU A 1 127 ? 21.199 4.116 -22.426 1.00 96.12 127 GLU A O 1
ATOM 1064 N N . LEU A 1 128 ? 19.997 3.141 -20.794 1.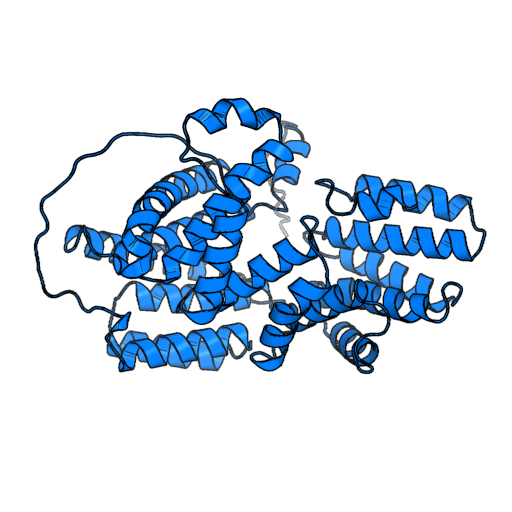00 92.94 128 LEU A N 1
ATOM 1065 C CA . LEU A 1 128 ? 19.029 2.524 -21.694 1.00 92.94 128 LEU A CA 1
ATOM 1066 C C . LEU A 1 128 ? 18.209 3.575 -22.454 1.00 92.94 128 LEU A C 1
ATOM 1068 O O . LEU A 1 128 ? 18.024 3.431 -23.661 1.00 92.94 128 LEU A O 1
ATOM 1072 N N . LEU A 1 129 ? 17.773 4.649 -21.788 1.00 95.31 129 LEU A N 1
ATOM 1073 C CA . LEU A 1 129 ? 17.075 5.777 -22.415 1.00 95.31 129 LEU A CA 1
ATOM 1074 C C . LEU A 1 129 ? 17.972 6.564 -23.375 1.00 95.31 129 LEU A C 1
ATOM 1076 O O . LEU A 1 129 ? 17.495 7.002 -24.418 1.00 95.31 129 LEU A O 1
ATOM 1080 N N . ALA A 1 130 ? 19.263 6.722 -23.071 1.00 96.00 130 ALA A N 1
ATOM 1081 C CA . ALA A 1 130 ? 20.206 7.378 -23.977 1.00 96.00 130 ALA A CA 1
ATOM 1082 C C . ALA A 1 130 ? 20.349 6.608 -25.300 1.00 96.00 130 ALA A C 1
ATOM 1084 O O . ALA A 1 130 ? 20.497 7.213 -26.362 1.00 96.00 130 ALA A O 1
ATOM 1085 N N . LYS A 1 131 ? 20.269 5.273 -25.244 1.00 93.44 131 LYS A N 1
ATOM 1086 C CA . LYS A 1 131 ? 20.322 4.401 -26.424 1.00 93.44 131 LYS A CA 1
ATOM 1087 C C . LYS A 1 131 ? 18.966 4.243 -27.120 1.00 93.44 131 LYS A C 1
ATOM 1089 O O . LYS A 1 131 ? 18.920 4.174 -28.347 1.00 93.44 131 LYS A O 1
ATOM 1094 N N . TYR A 1 132 ? 17.881 4.184 -26.351 1.00 92.81 132 TYR A N 1
ATOM 1095 C CA . TYR A 1 132 ? 16.514 3.963 -26.826 1.00 92.81 132 TYR A CA 1
ATOM 1096 C C . TYR A 1 132 ? 15.541 4.985 -26.211 1.00 92.81 132 TYR A C 1
ATOM 1098 O O . TYR A 1 132 ? 14.752 4.635 -25.328 1.00 92.81 132 TYR A O 1
ATOM 1106 N N . PRO A 1 133 ? 15.543 6.245 -26.689 1.00 92.75 133 PRO A N 1
ATOM 1107 C CA . PRO A 1 133 ? 14.745 7.316 -26.087 1.00 92.75 133 PRO A CA 1
ATOM 1108 C C . PRO A 1 133 ? 13.236 7.061 -26.097 1.00 92.75 133 PRO A C 1
ATOM 1110 O O . PRO A 1 133 ? 12.532 7.539 -25.216 1.00 92.75 133 PRO A O 1
ATOM 1113 N N . GLU A 1 134 ? 12.737 6.280 -27.059 1.00 91.12 134 GLU A N 1
ATOM 1114 C CA . GLU A 1 134 ? 11.312 5.942 -27.193 1.00 91.12 134 GLU A CA 1
ATOM 1115 C C . GLU A 1 134 ? 10.909 4.647 -26.478 1.00 91.12 134 GLU A C 1
ATOM 1117 O O . GLU A 1 134 ? 9.788 4.166 -26.629 1.00 91.12 134 GLU A O 1
ATOM 1122 N N . SER A 1 135 ? 11.805 4.069 -25.678 1.00 92.81 135 SER A N 1
ATOM 1123 C CA . SER A 1 135 ? 11.516 2.838 -24.955 1.00 92.81 135 SER A CA 1
ATOM 1124 C C . SER A 1 135 ? 10.445 3.043 -23.882 1.00 92.81 135 SER A C 1
ATOM 1126 O O . SER A 1 135 ? 10.701 3.662 -22.847 1.00 92.81 135 SER A O 1
ATOM 1128 N N . ALA A 1 136 ? 9.257 2.466 -24.086 1.00 93.44 136 ALA A N 1
ATOM 1129 C CA . ALA A 1 136 ? 8.194 2.478 -23.081 1.00 93.44 136 ALA A CA 1
ATOM 1130 C C . ALA A 1 136 ? 8.642 1.817 -21.766 1.00 93.44 136 ALA A C 1
ATOM 1132 O O . ALA A 1 136 ? 8.367 2.337 -20.688 1.00 93.44 136 ALA A O 1
ATOM 1133 N N . GLU A 1 137 ? 9.401 0.723 -21.862 1.00 92.44 137 GLU A N 1
ATOM 1134 C CA . GLU A 1 137 ? 9.973 0.024 -20.712 1.00 92.44 137 GLU A CA 1
ATOM 1135 C C . GLU A 1 137 ? 10.965 0.904 -19.941 1.00 92.44 137 GLU A C 1
ATOM 1137 O O . GLU A 1 137 ? 10.856 1.029 -18.723 1.00 92.44 137 GLU A O 1
ATOM 1142 N N . ALA A 1 138 ? 11.905 1.560 -20.629 1.00 95.00 138 ALA A N 1
ATOM 1143 C CA . ALA A 1 138 ? 12.895 2.398 -19.954 1.00 95.00 138 ALA A CA 1
ATOM 1144 C C . ALA A 1 138 ? 12.250 3.652 -19.337 1.00 95.00 138 ALA A C 1
ATOM 1146 O O . ALA A 1 138 ? 12.594 4.045 -18.223 1.00 95.00 138 ALA A O 1
ATOM 1147 N N . LYS A 1 139 ? 11.249 4.242 -20.006 1.00 96.81 139 LYS A N 1
ATOM 1148 C CA . LYS A 1 139 ? 10.437 5.339 -19.450 1.00 96.81 139 LYS A CA 1
ATOM 1149 C C . LYS A 1 139 ? 9.653 4.886 -18.219 1.00 96.81 139 LYS A C 1
ATOM 1151 O O . LYS A 1 139 ? 9.578 5.625 -17.238 1.00 96.81 139 LYS A O 1
ATOM 1156 N N . PHE A 1 140 ? 9.104 3.671 -18.234 1.00 95.38 140 PHE A N 1
ATOM 1157 C CA . PHE A 1 140 ? 8.415 3.099 -17.080 1.00 95.38 140 PHE A CA 1
ATOM 1158 C C . PHE A 1 140 ? 9.378 2.814 -15.917 1.00 95.38 140 PHE A C 1
ATOM 1160 O O . PHE A 1 140 ? 9.063 3.114 -14.763 1.00 95.38 140 PHE A O 1
ATOM 1167 N N . ALA A 1 141 ? 10.576 2.297 -16.197 1.00 96.06 141 ALA A N 1
ATOM 1168 C CA . ALA A 1 141 ? 11.613 2.119 -15.187 1.00 96.06 141 ALA A CA 1
ATOM 1169 C C . ALA A 1 141 ? 12.015 3.466 -14.569 1.00 96.06 141 ALA A C 1
ATOM 1171 O O . ALA A 1 141 ? 12.056 3.596 -13.346 1.00 96.06 141 ALA A O 1
ATOM 1172 N N . ALA A 1 142 ? 12.203 4.500 -15.394 1.00 97.69 142 ALA A N 1
ATOM 1173 C CA . ALA A 1 142 ? 12.547 5.838 -14.925 1.00 97.69 142 ALA A CA 1
ATOM 1174 C C . ALA A 1 142 ? 11.429 6.433 -14.063 1.00 97.69 142 ALA A C 1
ATOM 1176 O O . ALA A 1 142 ? 11.707 6.985 -12.996 1.00 97.69 142 ALA A O 1
ATOM 1177 N N . LEU A 1 143 ? 10.168 6.274 -14.479 1.00 96.31 143 LEU A N 1
ATOM 1178 C CA . LEU A 1 143 ? 8.996 6.610 -13.670 1.00 96.31 143 LEU A CA 1
ATOM 1179 C C . LEU A 1 143 ? 9.095 5.923 -12.304 1.00 96.31 143 LEU A C 1
ATOM 1181 O O . LEU A 1 143 ? 9.060 6.587 -11.270 1.00 96.31 143 LEU A O 1
ATOM 1185 N N . THR A 1 144 ? 9.274 4.605 -12.300 1.00 94.31 144 THR A N 1
ATOM 1186 C CA . THR A 1 144 ? 9.227 3.785 -11.087 1.00 94.31 144 THR A CA 1
ATOM 1187 C C . THR A 1 144 ? 10.358 4.121 -10.117 1.00 94.31 144 THR A C 1
ATOM 1189 O O . THR A 1 144 ? 10.082 4.373 -8.944 1.00 94.31 144 THR A O 1
ATOM 1192 N N . PHE A 1 145 ? 11.607 4.227 -10.583 1.00 97.12 145 PHE A N 1
ATOM 1193 C CA . PHE A 1 145 ? 12.733 4.610 -9.727 1.00 97.12 145 PHE A CA 1
ATOM 1194 C C . PHE A 1 145 ? 12.570 6.025 -9.162 1.00 97.12 145 PHE A C 1
ATOM 1196 O O . PHE A 1 145 ? 12.829 6.243 -7.980 1.00 97.12 145 PHE A O 1
ATOM 1203 N N . ASN A 1 146 ? 12.084 6.988 -9.957 1.00 96.00 146 ASN A N 1
ATOM 1204 C CA . ASN A 1 146 ? 11.796 8.330 -9.439 1.00 96.00 146 ASN A CA 1
ATOM 1205 C C . ASN A 1 146 ? 10.677 8.295 -8.384 1.00 96.00 146 ASN A C 1
ATOM 1207 O O . ASN A 1 146 ? 10.768 9.003 -7.385 1.00 96.00 146 ASN A O 1
ATOM 1211 N N . GLY A 1 147 ? 9.653 7.456 -8.562 1.00 89.19 147 GLY A N 1
ATOM 1212 C CA . GLY A 1 147 ? 8.612 7.232 -7.556 1.00 89.19 147 GLY A CA 1
ATOM 1213 C C . GLY A 1 147 ? 9.167 6.654 -6.252 1.00 89.19 147 GLY A C 1
ATOM 1214 O O . GLY A 1 147 ? 8.894 7.187 -5.180 1.00 89.19 147 GLY A O 1
ATOM 1215 N N . MET A 1 148 ? 10.016 5.631 -6.350 1.00 91.31 148 MET A N 1
ATOM 1216 C CA . MET A 1 148 ? 10.675 4.996 -5.204 1.00 91.31 148 MET A CA 1
ATOM 1217 C C . MET A 1 148 ? 11.607 5.959 -4.455 1.00 91.31 148 MET A C 1
ATOM 1219 O O . MET A 1 148 ? 11.571 6.013 -3.227 1.00 91.31 148 MET A O 1
ATOM 1223 N N . PHE A 1 149 ? 12.396 6.773 -5.165 1.00 93.38 149 PHE A N 1
ATOM 1224 C CA . PHE A 1 149 ? 13.210 7.820 -4.540 1.00 93.38 149 PHE A CA 1
ATOM 1225 C C . PHE A 1 149 ? 12.360 8.913 -3.894 1.00 93.38 149 PHE A C 1
ATOM 1227 O O . PHE A 1 149 ? 12.719 9.433 -2.838 1.00 93.38 149 PHE A O 1
ATOM 1234 N N . ALA A 1 150 ? 11.252 9.290 -4.529 1.00 87.06 150 ALA A N 1
ATOM 1235 C CA . ALA A 1 150 ? 10.349 10.290 -3.990 1.00 87.06 150 ALA A CA 1
ATOM 1236 C C . ALA A 1 150 ? 9.705 9.824 -2.674 1.00 87.06 150 ALA A C 1
ATOM 1238 O O . ALA A 1 150 ? 9.634 10.619 -1.738 1.00 87.06 150 ALA A O 1
ATOM 1239 N N . GLU A 1 151 ? 9.291 8.555 -2.593 1.00 84.06 151 GLU A N 1
ATOM 1240 C CA . GLU A 1 151 ? 8.797 7.920 -1.363 1.00 84.06 151 GLU A CA 1
ATOM 1241 C C . GLU A 1 151 ? 9.900 7.837 -0.298 1.00 84.06 151 GLU A C 1
ATOM 1243 O O . GLU A 1 151 ? 9.713 8.323 0.812 1.00 84.06 151 GLU A O 1
ATOM 1248 N N . TYR A 1 152 ? 11.091 7.351 -0.660 1.00 86.06 152 TYR A N 1
ATOM 1249 C CA . TYR A 1 152 ? 12.233 7.255 0.254 1.00 86.06 152 TYR A CA 1
ATOM 1250 C C . TYR A 1 152 ? 12.602 8.602 0.892 1.00 86.06 152 TYR A C 1
ATOM 1252 O O . TYR A 1 152 ? 12.624 8.752 2.112 1.00 86.06 152 TYR A O 1
ATOM 1260 N N . TRP A 1 153 ? 12.853 9.629 0.073 1.00 84.88 153 TRP A N 1
ATOM 1261 C CA . TRP A 1 153 ? 13.219 10.950 0.589 1.00 84.88 153 TRP A CA 1
ATOM 1262 C C . TRP A 1 153 ? 12.082 11.619 1.337 1.00 84.88 153 TRP A C 1
ATOM 1264 O O . TRP A 1 153 ? 12.324 12.536 2.129 1.00 84.88 153 TRP A O 1
ATOM 1274 N N . PHE A 1 154 ? 10.850 11.209 1.052 1.00 78.12 154 PHE A N 1
ATOM 1275 C CA . PHE A 1 154 ? 9.733 11.658 1.829 1.00 78.12 154 PHE A CA 1
ATOM 1276 C C . PHE A 1 154 ? 9.766 11.075 3.248 1.00 78.12 154 PHE A C 1
ATOM 1278 O O . PHE A 1 154 ? 9.698 11.858 4.200 1.00 78.12 154 PHE A O 1
ATOM 1285 N N . ASP A 1 155 ? 9.900 9.759 3.375 1.00 76.44 155 ASP A N 1
ATOM 1286 C CA . ASP A 1 155 ? 9.943 9.069 4.666 1.00 76.44 155 ASP A CA 1
ATOM 1287 C C . ASP A 1 155 ? 11.116 9.585 5.526 1.00 76.44 155 ASP A C 1
ATOM 1289 O O . ASP A 1 155 ? 10.946 9.858 6.714 1.00 76.44 155 ASP A O 1
ATOM 1293 N N . GLU A 1 156 ? 12.250 9.916 4.895 1.00 82.06 156 GLU A N 1
ATOM 1294 C CA . GLU A 1 156 ? 13.408 10.578 5.526 1.00 82.06 156 GLU A CA 1
ATOM 1295 C C . GLU A 1 156 ? 13.180 12.062 5.907 1.00 82.06 156 GLU A C 1
ATOM 1297 O O . GLU A 1 156 ? 14.081 12.770 6.364 1.00 82.06 156 GLU A O 1
ATOM 1302 N N . GLY A 1 157 ? 11.982 12.604 5.679 1.00 79.75 157 GLY A N 1
ATOM 1303 C CA . GLY A 1 157 ? 11.619 13.989 5.991 1.00 79.75 157 GLY A CA 1
ATOM 1304 C C . GLY A 1 157 ? 12.192 15.039 5.029 1.00 79.75 157 GLY A C 1
ATOM 1305 O O . GLY A 1 157 ? 11.960 16.242 5.204 1.00 79.75 157 GLY A O 1
ATOM 1306 N N . SER A 1 158 ? 12.894 14.630 3.968 1.00 87.94 158 SER A N 1
ATOM 1307 C CA . SER A 1 158 ? 13.506 15.524 2.980 1.00 87.94 158 SER A CA 1
ATOM 1308 C C . SER A 1 158 ? 12.524 15.927 1.876 1.00 87.94 158 SER A C 1
ATOM 1310 O O . SER A 1 158 ? 12.620 15.527 0.713 1.00 87.94 158 SER A O 1
ATOM 1312 N N . SER A 1 159 ? 11.585 16.811 2.223 1.00 82.25 159 SER A N 1
ATOM 1313 C CA . SER A 1 159 ? 10.530 17.247 1.296 1.00 82.25 159 SER A CA 1
ATOM 1314 C C . SER A 1 159 ? 11.055 17.849 -0.014 1.00 82.25 159 SER A C 1
ATOM 1316 O O . SER A 1 159 ? 10.438 17.632 -1.050 1.00 82.25 159 SER A O 1
ATOM 1318 N N . MET A 1 160 ? 12.188 18.564 -0.003 1.00 82.50 160 MET A N 1
ATOM 1319 C CA . MET A 1 160 ? 12.769 19.149 -1.222 1.00 82.50 160 MET A CA 1
ATOM 1320 C C . MET A 1 160 ? 13.285 18.078 -2.193 1.00 82.50 160 MET A C 1
ATOM 1322 O O . MET A 1 160 ? 13.028 18.158 -3.392 1.00 82.50 160 MET A O 1
ATOM 1326 N N . LYS A 1 161 ? 13.986 17.054 -1.687 1.00 86.31 161 LYS A N 1
ATOM 1327 C CA . LYS A 1 161 ? 14.472 15.948 -2.523 1.00 86.31 161 LYS A CA 1
ATOM 1328 C C . LYS A 1 161 ? 13.306 15.138 -3.076 1.00 86.31 161 LYS A C 1
ATOM 1330 O O . LYS A 1 161 ? 13.255 14.907 -4.280 1.00 86.31 161 LYS A O 1
ATOM 1335 N N . ALA A 1 162 ? 12.332 14.817 -2.224 1.00 80.00 162 ALA A N 1
ATOM 1336 C CA . ALA A 1 162 ? 11.107 14.141 -2.634 1.00 80.00 162 ALA A CA 1
ATOM 1337 C C . ALA A 1 162 ? 10.382 14.912 -3.760 1.00 80.00 162 ALA A C 1
ATOM 1339 O O . ALA A 1 162 ? 9.951 14.325 -4.749 1.00 80.00 162 ALA A O 1
ATOM 1340 N N . ILE A 1 163 ? 10.324 16.248 -3.659 1.00 80.06 163 ILE A N 1
ATOM 1341 C CA . ILE A 1 163 ? 9.799 17.143 -4.704 1.00 80.06 163 ILE A CA 1
ATOM 1342 C C . ILE A 1 163 ? 10.576 17.033 -6.015 1.00 80.06 163 ILE A C 1
ATOM 1344 O O . ILE A 1 163 ? 9.959 16.939 -7.074 1.00 80.06 163 ILE A O 1
ATOM 1348 N N . ASN A 1 164 ? 11.906 17.028 -5.976 1.00 82.12 164 ASN A N 1
ATOM 1349 C CA . ASN A 1 164 ? 12.709 16.960 -7.196 1.00 82.12 164 ASN A CA 1
ATOM 1350 C C . ASN A 1 164 ? 12.490 15.647 -7.960 1.00 82.12 164 ASN A C 1
ATOM 1352 O O . ASN A 1 164 ? 12.246 15.691 -9.164 1.00 82.12 164 ASN A O 1
ATOM 1356 N N . TYR A 1 165 ? 12.470 14.509 -7.263 1.00 87.56 165 TYR A N 1
ATOM 1357 C CA . TYR A 1 165 ? 12.140 13.219 -7.878 1.00 87.56 165 TYR A CA 1
ATOM 1358 C C . TYR A 1 165 ? 10.683 13.167 -8.366 1.00 87.56 165 TYR A C 1
ATOM 1360 O O . TYR A 1 165 ? 10.417 12.729 -9.484 1.00 87.56 165 TYR A O 1
ATOM 1368 N N . GLY A 1 166 ? 9.737 13.718 -7.596 1.00 83.00 166 GLY A N 1
ATOM 1369 C CA . GLY A 1 166 ? 8.328 13.819 -7.994 1.00 83.00 166 GLY A CA 1
ATOM 1370 C C . GLY A 1 166 ? 8.100 14.633 -9.278 1.00 83.00 166 GLY A C 1
ATOM 1371 O O . GLY A 1 166 ? 7.225 14.307 -10.080 1.00 83.00 166 GLY A O 1
ATOM 1372 N N . LYS A 1 167 ? 8.914 15.668 -9.527 1.00 83.50 167 LYS A N 1
ATOM 1373 C CA . LYS A 1 167 ? 8.857 16.448 -10.777 1.00 83.50 167 LYS A CA 1
ATOM 1374 C C . LYS A 1 167 ? 9.246 15.614 -11.994 1.00 83.50 167 LYS A C 1
ATOM 1376 O O . LYS A 1 167 ? 8.585 15.711 -13.026 1.00 83.50 167 LYS A O 1
ATOM 1381 N N . VAL A 1 168 ? 10.307 14.820 -11.872 1.00 88.62 168 VAL A N 1
ATOM 1382 C CA . VAL A 1 168 ? 10.786 13.944 -12.949 1.00 88.62 168 VAL A CA 1
ATOM 1383 C C . VAL A 1 168 ? 9.786 12.812 -13.187 1.00 88.62 168 VAL A C 1
ATOM 1385 O O . VAL A 1 168 ? 9.379 12.598 -14.326 1.00 88.62 168 VAL A O 1
ATOM 1388 N N . LEU A 1 169 ? 9.300 12.178 -12.113 1.00 89.25 169 LEU A N 1
ATOM 1389 C CA . LEU A 1 169 ? 8.223 11.183 -12.142 1.00 89.25 169 LEU A CA 1
ATOM 1390 C C . LEU A 1 169 ? 7.024 11.662 -12.977 1.00 89.25 169 LEU A C 1
ATOM 1392 O O . LEU A 1 169 ? 6.550 10.947 -13.855 1.00 89.25 169 LEU A O 1
ATOM 1396 N N . TYR A 1 170 ? 6.550 12.889 -12.745 1.00 87.50 170 TYR A N 1
ATOM 1397 C CA . TYR A 1 170 ? 5.403 13.437 -13.473 1.00 87.50 170 TYR A CA 1
ATOM 1398 C C . TYR A 1 170 ? 5.632 13.576 -14.980 1.00 87.50 170 TYR A C 1
ATOM 1400 O O . TYR A 1 170 ? 4.687 13.423 -15.757 1.00 87.50 170 TYR A O 1
ATOM 1408 N N . ASN A 1 171 ? 6.859 13.870 -15.418 1.00 90.31 171 ASN A N 1
ATOM 1409 C CA . ASN A 1 171 ? 7.148 13.914 -16.849 1.00 90.31 171 ASN A CA 1
ATOM 1410 C C . ASN A 1 171 ? 6.906 12.545 -17.489 1.00 90.31 171 ASN A C 1
ATOM 1412 O O . ASN A 1 171 ? 6.179 12.473 -18.479 1.00 90.31 171 ASN A O 1
ATOM 1416 N N . TYR A 1 172 ? 7.364 11.474 -16.843 1.00 94.00 172 TYR A N 1
ATOM 1417 C CA . TYR A 1 172 ? 7.102 10.119 -17.314 1.00 94.00 172 TYR A CA 1
ATOM 1418 C C . TYR A 1 172 ? 5.637 9.694 -17.170 1.00 94.00 172 TYR A C 1
ATOM 1420 O O . TYR A 1 172 ? 5.147 8.970 -18.027 1.00 94.00 172 TYR A O 1
ATOM 1428 N N . VAL A 1 173 ? 4.894 10.176 -16.165 1.00 91.12 173 VAL A N 1
ATOM 1429 C CA . VAL A 1 173 ? 3.434 9.953 -16.095 1.00 91.12 173 VAL A CA 1
ATOM 1430 C C . VAL A 1 173 ? 2.726 10.586 -17.297 1.00 91.12 173 VAL A C 1
ATOM 1432 O O . VAL A 1 173 ? 1.857 9.958 -17.900 1.00 91.12 173 VAL A O 1
ATOM 1435 N N . LYS A 1 174 ? 3.098 11.816 -17.687 1.00 93.38 174 LYS A N 1
ATOM 1436 C CA . LYS A 1 174 ? 2.527 12.476 -18.875 1.00 93.38 174 LYS A CA 1
ATOM 1437 C C . LYS A 1 174 ? 2.806 11.691 -20.151 1.00 93.38 174 LYS A C 1
ATOM 1439 O O . LYS A 1 174 ? 1.895 11.542 -20.959 1.00 93.38 174 LYS A O 1
ATOM 1444 N N . GLU A 1 175 ? 4.038 11.222 -20.329 1.00 95.00 175 GLU A N 1
ATOM 1445 C CA . GLU A 1 175 ? 4.405 10.365 -21.461 1.00 95.00 175 GLU A CA 1
ATOM 1446 C C . GLU A 1 175 ? 3.657 9.030 -21.412 1.00 95.00 175 GLU A C 1
ATOM 1448 O O . GLU A 1 175 ? 3.159 8.568 -22.435 1.00 95.00 175 GLU A O 1
ATOM 1453 N N . GLY A 1 176 ? 3.480 8.473 -20.211 1.00 94.50 176 GLY A N 1
ATOM 1454 C CA . GLY A 1 176 ? 2.754 7.237 -19.942 1.00 94.50 176 GLY A CA 1
ATOM 1455 C C . GLY A 1 176 ? 1.341 7.209 -20.515 1.00 94.50 176 GLY A C 1
ATOM 1456 O O . GLY A 1 176 ? 0.921 6.166 -21.004 1.00 94.50 176 GLY A O 1
ATOM 1457 N N . PHE A 1 177 ? 0.640 8.350 -20.571 1.00 94.69 177 PHE A N 1
ATOM 1458 C CA . PHE A 1 177 ? -0.672 8.444 -21.231 1.00 94.69 177 PHE A CA 1
ATOM 1459 C C . PHE A 1 177 ? -0.648 8.004 -22.703 1.00 94.69 177 PHE A C 1
ATOM 1461 O O . PHE A 1 177 ? -1.655 7.504 -23.189 1.00 94.69 177 PHE A O 1
ATOM 1468 N N . GLY A 1 178 ? 0.464 8.201 -23.417 1.00 96.06 178 GLY A N 1
ATOM 1469 C CA . GLY A 1 178 ? 0.629 7.762 -24.807 1.00 96.06 178 GLY A CA 1
AT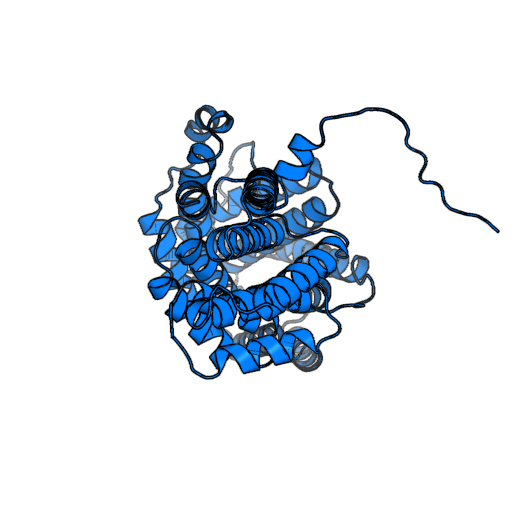OM 1470 C C . GLY A 1 178 ? 1.242 6.367 -24.956 1.00 96.06 178 GLY A C 1
ATOM 1471 O O . GLY A 1 178 ? 1.409 5.896 -26.077 1.00 96.06 178 GLY A O 1
ATOM 1472 N N . LEU A 1 179 ? 1.608 5.718 -23.847 1.00 95.81 179 LEU A N 1
ATOM 1473 C CA . LEU A 1 179 ? 2.362 4.461 -23.829 1.00 95.81 179 LEU A CA 1
ATOM 1474 C C . LEU A 1 179 ? 1.591 3.303 -23.185 1.00 95.81 179 LEU A C 1
ATOM 1476 O O . LEU A 1 179 ? 2.106 2.190 -23.163 1.00 95.81 179 LEU A O 1
ATOM 1480 N N . MET A 1 180 ? 0.374 3.533 -22.685 1.00 94.25 180 MET A N 1
ATOM 1481 C CA . MET A 1 180 ? -0.403 2.530 -21.945 1.00 94.25 180 MET A CA 1
ATOM 1482 C C . MET A 1 180 ? -0.642 1.239 -22.739 1.00 94.25 180 MET A C 1
ATOM 1484 O O . MET A 1 180 ? -0.472 0.153 -22.196 1.00 94.25 180 MET A O 1
ATOM 1488 N N . ASP A 1 181 ? -0.946 1.337 -24.034 1.00 91.19 181 ASP A N 1
ATOM 1489 C CA . ASP A 1 181 ? -1.169 0.150 -24.875 1.00 91.19 181 ASP A CA 1
ATOM 1490 C C . ASP A 1 181 ? 0.129 -0.595 -25.208 1.00 91.19 181 ASP A C 1
ATOM 1492 O O . ASP A 1 181 ? 0.115 -1.790 -25.496 1.00 91.19 181 ASP A O 1
ATOM 1496 N N . GLN A 1 182 ? 1.266 0.105 -25.166 1.00 91.38 182 GLN A N 1
ATOM 1497 C CA . GLN A 1 182 ? 2.582 -0.495 -25.385 1.00 91.38 182 GLN A CA 1
ATOM 1498 C C . GLN A 1 182 ? 3.149 -1.122 -24.113 1.00 91.38 182 GLN A C 1
ATOM 1500 O O . GLN A 1 182 ? 3.917 -2.075 -24.200 1.00 91.38 182 GLN A O 1
ATOM 1505 N N . PHE A 1 183 ? 2.812 -0.556 -22.952 1.00 92.06 183 PHE A N 1
ATOM 1506 C CA . PHE A 1 183 ? 3.283 -0.999 -21.650 1.00 92.06 183 PHE A CA 1
ATOM 1507 C C . PHE A 1 183 ? 2.169 -0.804 -20.600 1.00 92.06 183 PHE A C 1
ATOM 1509 O O . PHE A 1 183 ? 2.073 0.266 -19.985 1.00 92.06 183 PHE A O 1
ATOM 1516 N N . PRO A 1 184 ? 1.317 -1.828 -20.383 1.00 94.19 184 PRO A N 1
ATOM 1517 C CA . PRO A 1 184 ? 0.100 -1.706 -19.577 1.00 94.19 184 PRO A CA 1
ATOM 1518 C C . PRO A 1 184 ? 0.279 -1.238 -18.132 1.00 94.19 184 PRO A C 1
ATOM 1520 O O . PRO A 1 184 ? -0.656 -0.691 -17.556 1.00 94.19 184 PRO A O 1
ATOM 1523 N N . ASP A 1 185 ? 1.465 -1.359 -17.534 1.00 93.06 185 ASP A N 1
ATOM 1524 C CA . ASP A 1 185 ? 1.717 -0.817 -16.193 1.00 93.06 185 ASP A CA 1
ATOM 1525 C C . ASP A 1 185 ? 1.541 0.713 -16.094 1.00 93.06 185 ASP A C 1
ATOM 1527 O O . ASP A 1 185 ? 1.311 1.249 -15.006 1.00 93.06 185 ASP A O 1
ATOM 1531 N N . PHE A 1 186 ? 1.571 1.449 -17.213 1.00 96.69 186 PHE A N 1
ATOM 1532 C CA . PHE A 1 186 ? 1.227 2.873 -17.192 1.00 96.69 186 PHE A CA 1
ATOM 1533 C C . PHE A 1 186 ? -0.244 3.134 -16.843 1.00 96.69 186 PHE A C 1
ATOM 1535 O O . PHE A 1 186 ? -0.533 4.214 -16.321 1.00 96.69 186 PHE A O 1
ATOM 1542 N N . TYR A 1 187 ? -1.159 2.178 -17.049 1.00 97.31 187 TYR A N 1
ATOM 1543 C CA . TYR A 1 187 ? -2.564 2.322 -16.649 1.00 97.31 187 TYR A CA 1
ATOM 1544 C C . TYR A 1 187 ? -2.703 2.579 -15.141 1.00 97.31 187 TYR A C 1
ATOM 1546 O O . TYR A 1 187 ? -3.498 3.419 -14.725 1.00 97.31 187 TYR A O 1
ATOM 1554 N N . PHE A 1 188 ? -1.866 1.953 -14.308 1.00 94.31 188 PHE A N 1
ATOM 1555 C CA . PHE A 1 188 ? -1.863 2.218 -12.870 1.00 94.31 188 PHE A CA 1
ATOM 1556 C C . PHE A 1 188 ? -1.481 3.674 -12.564 1.00 94.31 188 PHE A C 1
ATOM 1558 O O . PHE A 1 188 ? -2.195 4.390 -11.864 1.00 94.31 188 PHE A O 1
ATOM 1565 N N . THR A 1 189 ? -0.363 4.140 -13.119 1.00 93.25 189 THR A N 1
ATOM 1566 C CA . THR A 1 189 ? 0.204 5.459 -12.783 1.00 93.25 189 THR A CA 1
ATOM 1567 C C . THR A 1 189 ? -0.612 6.622 -13.354 1.00 93.25 189 THR A C 1
ATOM 1569 O O . THR A 1 189 ? -0.801 7.642 -12.688 1.00 93.25 189 THR A O 1
ATOM 1572 N N . THR A 1 190 ? -1.153 6.460 -14.562 1.00 94.00 190 THR A N 1
ATOM 1573 C CA . THR A 1 190 ? -2.073 7.425 -15.179 1.00 94.00 190 THR A CA 1
ATOM 1574 C C . THR A 1 190 ? -3.431 7.419 -14.482 1.00 94.00 190 THR A C 1
ATOM 1576 O O . THR A 1 190 ? -3.985 8.495 -14.250 1.00 94.00 190 THR A O 1
ATOM 1579 N N . GLY A 1 191 ? -3.906 6.250 -14.039 1.00 94.19 191 GLY A N 1
ATOM 1580 C CA . GLY A 1 191 ? -5.125 6.117 -13.249 1.00 94.19 191 GLY A CA 1
ATOM 1581 C C . GLY A 1 191 ? -5.034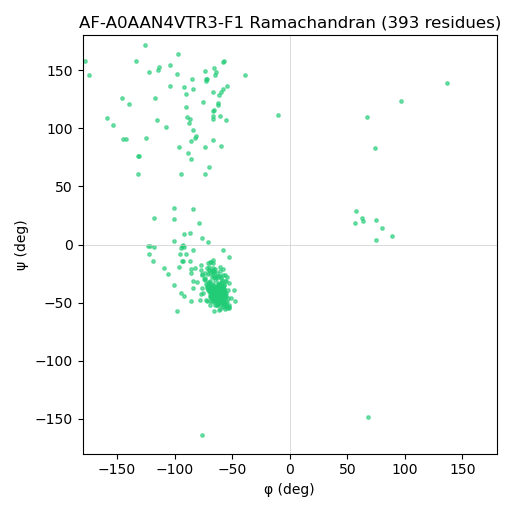 6.830 -11.900 1.00 94.19 191 GLY A C 1
ATOM 1582 O O . GLY A 1 191 ? -5.906 7.631 -11.548 1.00 94.19 191 GLY A O 1
ATOM 1583 N N . LEU A 1 192 ? -3.915 6.645 -11.188 1.00 90.00 192 LEU A N 1
ATOM 1584 C CA . LEU A 1 192 ? -3.611 7.402 -9.972 1.00 90.00 192 LEU A CA 1
ATOM 1585 C C . LEU A 1 192 ? -3.580 8.909 -10.228 1.00 90.00 192 LEU A C 1
ATOM 1587 O O . LEU A 1 192 ? -4.165 9.675 -9.458 1.00 90.00 192 LEU A O 1
ATOM 1591 N N . TYR A 1 193 ? -2.921 9.349 -11.303 1.00 90.81 193 TYR A N 1
ATOM 1592 C CA . TYR A 1 193 ? -2.878 10.764 -11.659 1.00 90.81 193 TYR A CA 1
ATOM 1593 C C . TYR A 1 193 ? -4.284 11.331 -11.868 1.00 90.81 193 TYR A C 1
ATOM 1595 O O . TYR A 1 193 ? -4.635 12.353 -11.277 1.00 90.81 193 TYR A O 1
ATOM 1603 N N . ASN A 1 194 ? -5.090 10.649 -12.680 1.00 91.56 194 ASN A N 1
ATOM 1604 C CA . ASN A 1 194 ? -6.450 11.037 -13.023 1.00 91.56 194 ASN A CA 1
ATOM 1605 C C . ASN A 1 194 ? -7.329 11.204 -11.774 1.00 91.56 194 ASN A C 1
ATOM 1607 O O . ASN A 1 194 ? -7.963 12.249 -11.603 1.00 91.56 194 ASN A O 1
ATOM 1611 N N . PHE A 1 195 ? -7.263 10.248 -10.844 1.00 88.19 195 PHE A N 1
ATOM 1612 C CA . PHE A 1 195 ? -7.988 10.308 -9.577 1.00 88.19 195 PHE A CA 1
ATOM 1613 C C . PHE A 1 195 ? -7.497 11.450 -8.670 1.00 88.19 195 PHE A C 1
ATOM 1615 O O . PHE A 1 195 ? -8.260 12.338 -8.266 1.00 88.19 195 PHE A O 1
ATOM 1622 N N . TYR A 1 196 ? -6.201 11.457 -8.337 1.00 83.56 196 TYR A N 1
ATOM 1623 C CA . TYR A 1 196 ? -5.667 12.362 -7.319 1.00 83.56 196 TYR A CA 1
ATOM 1624 C C . TYR A 1 196 ? -5.581 13.807 -7.790 1.00 83.56 196 TYR A C 1
ATOM 1626 O O . TYR A 1 196 ? -5.760 14.713 -6.973 1.00 83.56 196 TYR A O 1
ATOM 1634 N N . ARG A 1 197 ? -5.399 14.060 -9.091 1.00 85.81 197 ARG A N 1
ATOM 1635 C CA . ARG A 1 197 ? -5.435 15.423 -9.633 1.00 85.81 197 ARG A CA 1
ATOM 1636 C C . ARG A 1 197 ? -6.761 16.113 -9.325 1.00 85.81 197 ARG A C 1
ATOM 1638 O O . ARG A 1 197 ? -6.781 17.334 -9.144 1.00 85.81 197 ARG A O 1
ATOM 1645 N N . VAL A 1 198 ? -7.871 15.376 -9.307 1.00 85.31 198 VAL A N 1
ATOM 1646 C CA . VAL A 1 198 ? -9.201 15.921 -9.000 1.00 85.31 198 VAL A CA 1
ATOM 1647 C C . VAL A 1 198 ? -9.438 15.933 -7.493 1.00 85.31 198 VAL A C 1
ATOM 1649 O O . VAL A 1 198 ? -9.827 16.965 -6.943 1.00 85.31 198 VAL A O 1
ATOM 1652 N N . LYS A 1 199 ? -9.163 14.818 -6.805 1.00 81.12 199 LYS A N 1
ATOM 1653 C CA . LYS A 1 199 ? -9.512 14.658 -5.387 1.00 81.12 199 LYS A CA 1
ATOM 1654 C C . LYS A 1 199 ? -8.652 15.502 -4.448 1.00 81.12 199 LYS A C 1
ATOM 1656 O O . LYS A 1 199 ? -9.146 16.044 -3.460 1.00 81.12 199 LYS A O 1
ATOM 1661 N N . PHE A 1 200 ? -7.374 15.675 -4.766 1.00 75.81 200 PHE A N 1
ATOM 1662 C CA . PHE A 1 200 ? -6.455 16.424 -3.919 1.00 75.81 200 PHE A CA 1
ATOM 1663 C C . PHE A 1 200 ? -6.859 17.894 -3.699 1.00 75.81 200 PHE A C 1
ATOM 1665 O O . PHE A 1 200 ? -6.955 18.297 -2.541 1.00 75.81 200 PHE A O 1
ATOM 1672 N N . PRO A 1 201 ? -7.132 18.717 -4.734 1.00 76.62 201 PRO A N 1
ATOM 1673 C CA . PRO A 1 201 ? -7.558 20.106 -4.541 1.00 76.62 201 PRO A CA 1
ATOM 1674 C C . PRO A 1 201 ? -8.990 20.242 -3.989 1.00 76.62 201 PRO A C 1
ATOM 1676 O O . PRO A 1 201 ? -9.364 21.319 -3.517 1.00 76.62 201 PRO A O 1
ATOM 1679 N N . GLN A 1 202 ? -9.811 19.184 -4.034 1.00 80.75 202 GLN A N 1
ATOM 1680 C CA . GLN A 1 202 ? -11.088 19.156 -3.312 1.00 80.75 202 GLN A CA 1
ATOM 1681 C C . GLN A 1 202 ? -10.838 19.131 -1.803 1.00 80.75 202 GLN A C 1
ATOM 1683 O O . GLN A 1 202 ? -11.378 19.984 -1.100 1.00 80.75 202 GLN A O 1
ATOM 1688 N N . ASN A 1 203 ? -9.951 18.239 -1.351 1.00 69.12 203 ASN A N 1
ATOM 1689 C CA . ASN A 1 203 ? -9.580 18.089 0.058 1.00 69.12 203 ASN A CA 1
ATOM 1690 C C . ASN A 1 203 ? -8.612 19.186 0.539 1.00 69.12 203 ASN A C 1
ATOM 1692 O O . ASN A 1 203 ? -8.547 19.474 1.729 1.00 69.12 203 ASN A O 1
ATOM 1696 N N . ASN A 1 204 ? -7.884 19.829 -0.381 1.00 71.44 204 ASN A N 1
ATOM 1697 C CA . ASN A 1 204 ? -6.917 20.885 -0.086 1.00 71.44 204 ASN A CA 1
ATOM 1698 C C . ASN A 1 204 ? -7.140 22.111 -0.991 1.00 71.44 204 ASN A C 1
ATOM 1700 O O . ASN A 1 204 ? -6.373 22.341 -1.935 1.00 71.44 204 ASN A O 1
ATOM 1704 N N . PRO A 1 205 ? -8.176 22.931 -0.718 1.00 79.62 205 PRO A N 1
ATOM 1705 C CA . PRO A 1 205 ? -8.585 24.024 -1.601 1.00 79.62 205 PRO A CA 1
ATOM 1706 C C . PRO A 1 205 ? -7.487 25.041 -1.933 1.00 79.62 205 PRO A C 1
ATOM 1708 O O . PRO A 1 205 ? -7.521 25.628 -3.013 1.00 79.62 205 PRO A O 1
ATOM 1711 N N . ILE A 1 206 ? -6.485 25.205 -1.059 1.00 81.31 206 ILE A N 1
ATOM 1712 C CA . ILE A 1 206 ? -5.340 26.107 -1.268 1.00 81.31 206 ILE A CA 1
ATOM 1713 C C . ILE A 1 206 ? -4.539 25.784 -2.541 1.00 81.31 206 ILE A C 1
ATOM 1715 O O . ILE A 1 206 ? -3.942 26.678 -3.133 1.00 81.31 206 ILE A O 1
ATOM 1719 N N . TYR A 1 207 ? -4.568 24.532 -3.009 1.00 75.75 207 TYR A N 1
ATOM 1720 C CA . TYR A 1 207 ? -3.852 24.120 -4.217 1.00 75.75 207 TYR A CA 1
ATOM 1721 C C . TYR A 1 207 ? -4.676 24.265 -5.503 1.00 75.75 207 TYR A C 1
ATOM 1723 O O . TYR A 1 207 ? -4.111 24.128 -6.587 1.00 75.75 207 TYR A O 1
ATOM 1731 N N . ARG A 1 208 ? -5.983 24.575 -5.422 1.00 81.12 208 ARG A N 1
ATOM 1732 C CA . ARG A 1 208 ? -6.872 24.712 -6.596 1.00 81.12 208 ARG A CA 1
ATOM 1733 C C . ARG A 1 208 ? -6.322 25.649 -7.679 1.00 81.12 208 ARG A C 1
ATOM 1735 O O . ARG A 1 208 ? -6.342 25.223 -8.833 1.00 81.12 208 ARG A O 1
ATOM 1742 N N . PRO A 1 209 ? -5.798 26.855 -7.368 1.00 84.38 209 PRO A N 1
ATOM 1743 C CA . PRO A 1 209 ? -5.325 27.777 -8.403 1.00 84.38 209 PRO A CA 1
ATOM 1744 C C . PRO A 1 209 ? -4.180 27.199 -9.240 1.00 84.38 209 PRO A C 1
ATOM 1746 O O . PRO A 1 209 ? -4.140 27.384 -10.450 1.00 84.38 209 PRO A O 1
ATOM 1749 N N . PHE A 1 210 ? -3.281 26.427 -8.624 1.00 79.00 210 PHE A N 1
ATOM 1750 C CA . PHE A 1 210 ? -2.133 25.842 -9.318 1.00 79.00 210 PHE A CA 1
ATOM 1751 C C . PHE A 1 210 ? -2.528 24.728 -10.293 1.00 79.00 210 PHE A C 1
ATOM 1753 O O . PHE A 1 210 ? -1.770 24.418 -11.207 1.00 79.00 210 PHE A O 1
ATOM 1760 N N . MET A 1 211 ? -3.717 24.138 -10.137 1.00 78.50 211 MET A N 1
ATOM 1761 C CA . MET A 1 211 ? -4.160 22.998 -10.940 1.00 78.50 211 MET A CA 1
ATOM 1762 C C . MET A 1 211 ? -4.447 23.335 -12.410 1.00 78.50 211 MET A C 1
ATOM 1764 O O . MET A 1 211 ? -4.531 22.418 -13.224 1.00 78.50 211 MET A O 1
ATOM 1768 N N . MET A 1 212 ? -4.573 24.618 -12.771 1.00 80.62 212 MET A N 1
ATOM 1769 C CA . MET A 1 212 ? -4.797 25.051 -14.159 1.00 80.62 212 MET A CA 1
ATOM 1770 C C . MET A 1 212 ? -3.609 24.769 -15.095 1.00 80.62 212 MET A C 1
ATOM 1772 O O . MET A 1 212 ? -3.787 24.719 -16.306 1.00 80.62 212 MET A O 1
ATOM 1776 N N . PHE A 1 213 ? -2.409 24.568 -14.542 1.00 79.69 213 PHE A N 1
ATOM 1777 C CA . PHE A 1 213 ? -1.181 24.303 -15.305 1.00 79.69 213 PHE A CA 1
ATOM 1778 C C . PHE A 1 213 ? -0.888 22.806 -15.491 1.00 79.69 213 PHE A C 1
ATOM 1780 O O . PHE A 1 213 ? 0.114 22.434 -16.103 1.00 79.69 213 PHE A O 1
ATOM 1787 N N . PHE A 1 214 ? -1.738 21.939 -14.941 1.00 78.50 214 PHE A N 1
ATOM 1788 C CA . PHE A 1 214 ? -1.594 20.488 -14.999 1.00 78.50 214 PHE A CA 1
ATOM 1789 C C . PHE A 1 214 ? -2.559 19.895 -16.018 1.00 78.50 214 PHE A C 1
ATOM 1791 O O . PHE A 1 214 ? -3.623 20.459 -16.279 1.00 78.50 214 PHE A O 1
ATOM 1798 N N . LYS A 1 215 ? -2.217 18.717 -16.558 1.00 83.62 215 LYS A N 1
ATOM 1799 C CA . LYS A 1 215 ? -3.159 17.939 -17.373 1.00 83.62 215 LYS A CA 1
ATOM 1800 C C . LYS A 1 215 ? -4.443 17.728 -16.558 1.00 83.62 215 LYS A C 1
ATOM 1802 O O . LYS A 1 215 ? -4.370 17.446 -15.357 1.00 83.62 215 LYS A O 1
ATOM 1807 N N . SER A 1 216 ? -5.610 17.898 -17.174 1.00 86.94 216 SER A N 1
ATOM 1808 C CA . SER A 1 216 ? -6.877 17.566 -16.521 1.00 86.94 216 SER A CA 1
ATOM 1809 C C . SER A 1 216 ? -6.891 16.094 -16.104 1.00 86.94 216 SER A C 1
ATOM 1811 O O . SER A 1 216 ? -6.126 15.280 -16.617 1.00 86.94 216 SER A O 1
ATOM 1813 N N . GLY A 1 217 ? -7.730 15.787 -15.127 1.00 89.31 217 GLY A N 1
ATOM 1814 C CA . GLY A 1 217 ? -7.881 14.452 -14.573 1.00 89.31 217 GLY A CA 1
ATOM 1815 C C . GLY A 1 217 ? -9.357 14.137 -14.462 1.00 89.31 217 GLY A C 1
ATOM 1816 O O . GLY A 1 217 ? -10.181 15.055 -14.425 1.00 89.31 217 GLY A O 1
ATOM 1817 N N . ASP A 1 218 ? -9.654 12.853 -14.423 1.00 93.56 218 ASP A N 1
ATOM 1818 C CA . ASP A 1 218 ? -11.002 12.312 -14.435 1.00 93.56 218 ASP A CA 1
ATOM 1819 C C . ASP A 1 218 ? -11.054 11.143 -13.445 1.00 93.56 218 ASP A C 1
ATOM 1821 O O . ASP A 1 218 ? -10.268 10.205 -13.541 1.00 93.56 218 ASP A O 1
ATOM 1825 N N . ILE A 1 219 ? -11.927 11.233 -12.440 1.00 89.19 219 ILE A N 1
ATOM 1826 C CA . ILE A 1 219 ? -11.988 10.232 -11.368 1.00 89.19 219 ILE A CA 1
ATOM 1827 C C . ILE A 1 219 ? -12.433 8.873 -11.913 1.00 89.19 219 ILE A C 1
ATOM 1829 O O . ILE A 1 219 ? -11.846 7.865 -11.527 1.00 89.19 219 ILE A O 1
ATOM 1833 N N . GLU A 1 220 ? -13.441 8.844 -12.785 1.00 92.62 220 GLU A N 1
ATOM 1834 C CA . GLU A 1 220 ? -14.027 7.602 -13.298 1.00 92.62 220 GLU A CA 1
ATOM 1835 C C . GLU A 1 220 ? -13.033 6.900 -14.215 1.00 92.62 220 GLU A C 1
ATOM 1837 O O . GLU A 1 220 ? -12.682 5.746 -13.967 1.00 92.62 220 GLU A O 1
ATOM 1842 N N . LEU A 1 221 ? -12.447 7.646 -15.157 1.00 95.38 221 LEU A N 1
ATOM 1843 C CA . LEU A 1 221 ? -11.361 7.136 -15.993 1.00 95.38 221 LEU A CA 1
ATOM 1844 C C . LEU A 1 221 ? -10.187 6.643 -15.138 1.00 95.38 221 LEU A C 1
ATOM 1846 O O . LEU A 1 221 ? -9.588 5.615 -15.433 1.00 95.38 221 LEU A O 1
ATOM 1850 N N . GLY A 1 222 ? -9.851 7.357 -14.060 1.00 93.19 222 GLY A N 1
ATOM 1851 C CA . GLY A 1 222 ? -8.780 6.950 -13.157 1.00 93.19 222 GLY A CA 1
ATOM 1852 C C . GLY A 1 222 ? -9.023 5.580 -12.521 1.00 93.19 222 GLY A C 1
ATOM 1853 O O . GLY A 1 222 ? -8.114 4.748 -12.468 1.00 93.19 222 GLY A O 1
ATOM 1854 N N . LEU A 1 223 ? -10.256 5.332 -12.069 1.00 92.06 223 LEU A N 1
ATOM 1855 C CA . LEU A 1 223 ? -10.676 4.050 -11.504 1.00 92.06 223 LEU A CA 1
ATOM 1856 C C . LEU A 1 223 ? -10.685 2.937 -12.559 1.00 92.06 223 LEU A C 1
ATOM 1858 O O . LEU A 1 223 ? -10.181 1.851 -12.278 1.00 92.06 223 LEU A O 1
ATOM 1862 N N . GLU A 1 224 ? -11.179 3.206 -13.769 1.00 95.62 224 GLU A N 1
ATOM 1863 C CA . GLU A 1 224 ? -11.170 2.248 -14.884 1.00 95.62 224 GLU A CA 1
ATOM 1864 C C . GLU A 1 224 ? -9.748 1.851 -15.292 1.00 95.62 224 GLU A C 1
ATOM 1866 O O . GLU A 1 224 ? -9.449 0.668 -15.453 1.00 95.62 224 GLU A O 1
ATOM 1871 N N . GLN A 1 225 ? -8.841 2.823 -15.399 1.00 96.69 225 GLN A N 1
ATOM 1872 C CA . GLN A 1 225 ? -7.441 2.571 -15.732 1.00 96.69 225 GLN A CA 1
ATOM 1873 C C . GLN A 1 225 ? -6.750 1.735 -14.650 1.00 96.69 225 GLN A C 1
ATOM 1875 O O . GLN A 1 225 ? -6.082 0.750 -14.962 1.00 96.69 225 GLN A O 1
ATOM 1880 N N . MET A 1 226 ? -6.943 2.060 -13.368 1.00 94.19 226 MET A N 1
ATOM 1881 C CA . MET A 1 226 ? -6.409 1.221 -12.294 1.00 94.19 226 MET A CA 1
ATOM 1882 C C . MET A 1 226 ? -7.016 -0.186 -12.328 1.00 94.19 226 MET A C 1
ATOM 1884 O O . MET A 1 226 ? -6.277 -1.148 -12.139 1.00 94.19 226 MET A O 1
ATOM 1888 N N . ALA A 1 227 ? -8.316 -0.329 -12.612 1.00 95.25 227 ALA A N 1
ATOM 1889 C CA . ALA A 1 227 ? -8.971 -1.633 -12.730 1.00 95.25 227 ALA A CA 1
ATOM 1890 C C . ALA A 1 227 ? -8.364 -2.456 -13.871 1.00 95.25 227 ALA A C 1
ATOM 1892 O O . ALA A 1 227 ? -8.018 -3.620 -13.669 1.00 95.25 227 ALA A O 1
ATOM 1893 N N . TYR A 1 228 ? -8.123 -1.837 -15.026 1.00 97.31 228 TYR A N 1
ATOM 1894 C CA . TYR A 1 228 ? -7.425 -2.470 -16.140 1.00 97.31 228 TYR A CA 1
ATOM 1895 C C . TYR A 1 228 ? -6.015 -2.934 -15.748 1.00 97.31 228 TYR A C 1
ATOM 1897 O O . TYR A 1 228 ? -5.622 -4.060 -16.062 1.00 97.31 228 TYR A O 1
ATOM 1905 N N . ALA A 1 229 ? -5.268 -2.104 -15.013 1.00 95.69 229 ALA A N 1
ATOM 1906 C CA . ALA A 1 229 ? -3.930 -2.446 -14.538 1.00 95.69 229 ALA A CA 1
ATOM 1907 C C . ALA A 1 229 ? -3.920 -3.647 -13.580 1.00 95.69 229 ALA A C 1
ATOM 1909 O O . ALA A 1 229 ? -2.940 -4.385 -13.565 1.00 95.69 229 ALA A O 1
ATOM 1910 N N . THR A 1 230 ? -4.999 -3.895 -12.825 1.00 95.06 230 THR A N 1
ATOM 1911 C CA . THR A 1 230 ? -5.071 -5.070 -11.935 1.00 95.06 230 THR A CA 1
ATOM 1912 C C . THR A 1 230 ? -5.019 -6.409 -12.669 1.00 95.06 230 THR A C 1
ATOM 1914 O O . THR A 1 230 ? -4.569 -7.397 -12.086 1.00 95.06 230 THR A O 1
ATOM 1917 N N . GLU A 1 231 ? -5.469 -6.439 -13.925 1.00 94.75 231 GLU A N 1
ATOM 1918 C CA . GLU A 1 231 ? -5.553 -7.653 -14.746 1.00 94.75 231 GLU A CA 1
ATOM 1919 C C . GLU A 1 231 ? -4.461 -7.710 -15.827 1.00 94.75 231 GLU A C 1
ATOM 1921 O O . GLU A 1 231 ? -4.088 -8.793 -16.266 1.00 94.75 231 GLU A O 1
ATOM 1926 N N . ASN A 1 232 ? -3.943 -6.554 -16.260 1.00 95.00 232 ASN A N 1
ATOM 1927 C CA . ASN A 1 232 ? -3.035 -6.459 -17.411 1.00 95.00 232 ASN A CA 1
ATOM 1928 C C . ASN A 1 232 ? -1.643 -5.906 -17.071 1.00 95.00 232 ASN A C 1
ATOM 1930 O O . ASN A 1 232 ? -0.739 -5.989 -17.901 1.00 95.00 232 ASN A O 1
ATOM 1934 N N . GLY A 1 233 ? -1.463 -5.304 -15.892 1.00 92.75 233 GLY A N 1
ATOM 1935 C CA . GLY A 1 233 ? -0.159 -4.839 -15.426 1.00 92.75 233 GLY A CA 1
ATOM 1936 C C . GLY A 1 233 ? 0.729 -6.008 -15.003 1.00 92.75 233 GLY A C 1
ATOM 1937 O O . GLY A 1 233 ? 0.245 -7.022 -14.506 1.00 92.75 233 GLY A O 1
ATOM 1938 N N . VAL A 1 234 ? 2.041 -5.859 -15.165 1.00 87.50 234 VAL A N 1
ATOM 1939 C CA . VAL A 1 234 ? 3.016 -6.875 -14.745 1.00 87.50 234 VAL A CA 1
ATOM 1940 C C . VAL A 1 234 ? 3.597 -6.499 -13.389 1.00 87.50 234 VAL A C 1
ATOM 1942 O O . VAL A 1 234 ? 3.505 -7.250 -12.423 1.00 87.50 234 VAL A O 1
ATOM 1945 N N . PHE A 1 235 ? 4.178 -5.305 -13.310 1.00 90.19 235 PHE A N 1
ATOM 1946 C CA . PHE A 1 235 ? 4.871 -4.788 -12.132 1.00 90.19 235 PHE A CA 1
ATOM 1947 C C . PHE A 1 235 ? 3.944 -4.115 -11.130 1.00 90.19 235 PHE A C 1
ATOM 1949 O O . PHE A 1 235 ? 4.342 -3.913 -9.988 1.00 90.19 235 PHE A O 1
ATOM 1956 N N . THR A 1 236 ? 2.763 -3.695 -11.582 1.00 92.94 236 THR A N 1
ATOM 1957 C CA . THR A 1 236 ? 1.871 -2.801 -10.835 1.00 92.94 236 THR A CA 1
ATOM 1958 C C . THR A 1 236 ? 0.501 -3.395 -10.561 1.00 92.94 236 THR A C 1
ATOM 1960 O O . THR A 1 236 ? -0.310 -2.736 -9.920 1.00 92.94 236 THR A O 1
ATOM 1963 N N . ALA A 1 237 ? 0.207 -4.619 -11.013 1.00 94.12 237 ALA A N 1
ATOM 1964 C CA . ALA A 1 237 ? -1.121 -5.209 -10.846 1.00 94.12 237 ALA A CA 1
ATOM 1965 C C . ALA A 1 237 ? -1.529 -5.330 -9.373 1.00 94.12 237 ALA A C 1
ATOM 1967 O O . ALA A 1 237 ? -2.648 -4.971 -8.999 1.00 94.12 237 ALA A O 1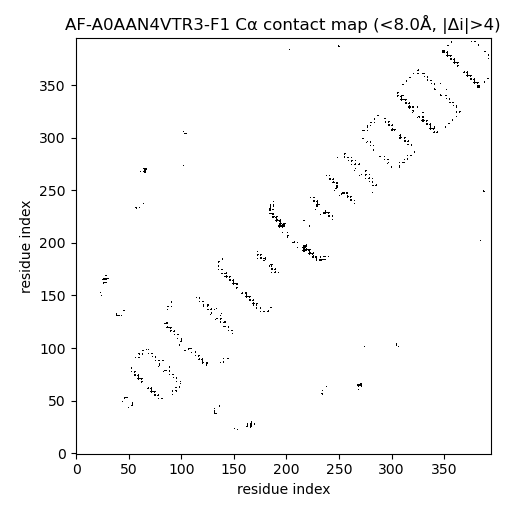
ATOM 1968 N N . VAL A 1 238 ? -0.618 -5.794 -8.514 1.00 94.00 238 VAL A N 1
ATOM 1969 C CA . VAL A 1 238 ? -0.899 -5.959 -7.082 1.00 94.00 238 VAL A CA 1
ATOM 1970 C C . VAL A 1 238 ? -1.005 -4.602 -6.382 1.00 94.00 238 VAL A C 1
ATOM 1972 O O . VAL A 1 238 ? -1.911 -4.412 -5.570 1.00 94.00 238 VAL A O 1
ATOM 1975 N N . GLU A 1 239 ? -0.161 -3.628 -6.728 1.00 90.44 239 GLU A N 1
ATOM 1976 C CA . GLU A 1 239 ? -0.298 -2.245 -6.261 1.00 90.44 239 GLU A CA 1
ATOM 1977 C C . GLU A 1 239 ? -1.627 -1.634 -6.706 1.00 90.44 239 GLU A C 1
ATOM 1979 O O . GLU A 1 239 ? -2.343 -1.077 -5.880 1.00 90.44 239 GLU A O 1
ATOM 1984 N N . ALA A 1 240 ? -2.011 -1.776 -7.973 1.00 92.69 240 ALA A N 1
ATOM 1985 C CA . ALA A 1 240 ? -3.270 -1.261 -8.494 1.00 92.69 240 ALA A CA 1
ATOM 1986 C C . ALA A 1 240 ? -4.463 -1.808 -7.697 1.00 92.69 240 ALA A C 1
ATOM 1988 O O . ALA A 1 240 ? -5.343 -1.035 -7.316 1.00 92.69 240 ALA A O 1
ATOM 1989 N N . ARG A 1 241 ? -4.450 -3.101 -7.339 1.00 94.56 241 ARG A N 1
ATOM 1990 C CA . ARG A 1 241 ? -5.472 -3.699 -6.459 1.00 94.56 241 ARG A CA 1
ATOM 1991 C C . ARG A 1 241 ? -5.473 -3.078 -5.065 1.00 94.56 241 ARG A C 1
ATOM 1993 O O . ARG A 1 241 ? -6.542 -2.783 -4.536 1.00 94.56 241 ARG A O 1
ATOM 2000 N N . GLN A 1 242 ? -4.301 -2.849 -4.471 1.00 91.69 242 GLN A N 1
ATOM 2001 C CA . GLN A 1 242 ? -4.201 -2.207 -3.156 1.00 91.69 242 GLN A CA 1
ATOM 2002 C C . GLN A 1 242 ? -4.749 -0.782 -3.168 1.00 91.69 242 GLN A C 1
ATOM 2004 O O . GLN A 1 242 ? -5.503 -0.400 -2.274 1.00 91.69 242 GLN A O 1
ATOM 2009 N N . TYR A 1 243 ? -4.392 0.007 -4.177 1.00 87.62 243 TYR A N 1
ATOM 2010 C CA . TYR A 1 243 ? -4.884 1.373 -4.293 1.00 87.62 243 TYR A CA 1
ATOM 2011 C C . TYR A 1 243 ? -6.383 1.401 -4.565 1.00 87.62 243 TYR A C 1
ATOM 2013 O O . TYR A 1 243 ? -7.089 2.135 -3.880 1.00 87.62 243 TYR A O 1
ATOM 2021 N N . LEU A 1 244 ? -6.895 0.574 -5.482 1.00 89.50 244 LEU A N 1
ATOM 2022 C CA . LEU A 1 244 ? -8.337 0.471 -5.708 1.00 89.50 244 LEU A CA 1
ATOM 2023 C C . LEU A 1 244 ? -9.088 0.099 -4.438 1.00 89.50 244 LEU A C 1
ATOM 2025 O O . LEU A 1 244 ? -10.079 0.754 -4.136 1.00 89.50 244 LEU A O 1
ATOM 2029 N N . PHE A 1 245 ? -8.587 -0.868 -3.665 1.00 89.38 245 PHE A N 1
ATOM 2030 C CA . PHE A 1 245 ? -9.152 -1.202 -2.361 1.00 89.38 245 PHE A CA 1
ATOM 2031 C C . PHE A 1 245 ? -9.273 0.038 -1.462 1.00 89.38 245 PHE A C 1
ATOM 2033 O O . PHE A 1 245 ? -10.361 0.341 -0.975 1.00 89.38 245 PHE A O 1
ATOM 2040 N N . HIS A 1 246 ? -8.181 0.788 -1.269 1.00 85.38 246 HIS A N 1
ATOM 2041 C CA . HIS A 1 246 ? -8.182 1.963 -0.387 1.00 85.38 246 HIS A CA 1
ATOM 2042 C C . HIS A 1 246 ? -9.101 3.068 -0.906 1.00 85.38 246 HIS A C 1
ATOM 2044 O O . HIS A 1 246 ? -9.811 3.704 -0.127 1.00 85.38 246 HIS A O 1
ATOM 2050 N N . LEU A 1 247 ? -9.115 3.294 -2.220 1.00 83.88 247 LEU A N 1
ATOM 2051 C CA . LEU A 1 247 ? -9.980 4.285 -2.849 1.00 83.88 247 LEU A CA 1
ATOM 2052 C C . LEU A 1 247 ? -11.457 3.908 -2.699 1.00 83.88 247 LEU A C 1
ATOM 2054 O O . LEU A 1 247 ? -12.256 4.740 -2.269 1.00 83.88 247 LEU A O 1
ATOM 2058 N N . GLN A 1 248 ? -11.808 2.656 -2.988 1.00 84.56 248 GLN A N 1
ATOM 2059 C CA . GLN A 1 248 ? -13.168 2.128 -2.874 1.00 84.56 248 GLN A CA 1
ATOM 2060 C C . GLN A 1 248 ? -13.665 2.124 -1.426 1.00 84.56 248 GLN A C 1
ATOM 2062 O O . GLN A 1 248 ? -14.805 2.494 -1.162 1.00 84.56 248 GLN A O 1
ATOM 2067 N N . LEU A 1 249 ? -12.809 1.773 -0.467 1.00 81.25 249 LEU A N 1
ATOM 2068 C CA . LEU A 1 249 ? -13.219 1.713 0.929 1.00 81.25 249 LEU A CA 1
ATOM 2069 C C . LEU A 1 249 ? -13.349 3.106 1.567 1.00 81.25 249 LEU A C 1
ATOM 2071 O O . LEU A 1 249 ? -14.289 3.355 2.316 1.00 81.25 249 LEU A O 1
ATOM 2075 N N . ARG A 1 250 ? -12.416 4.025 1.281 1.00 75.56 250 ARG A N 1
ATOM 2076 C CA . ARG A 1 250 ? -12.236 5.256 2.077 1.00 75.56 250 ARG A CA 1
ATOM 2077 C C . ARG A 1 250 ? -12.668 6.548 1.385 1.00 75.56 250 ARG A C 1
ATOM 2079 O O . ARG A 1 250 ? -12.926 7.538 2.061 1.00 75.56 250 ARG A O 1
ATOM 2086 N N . TYR A 1 251 ? -12.775 6.585 0.055 1.00 67.44 251 TYR A N 1
ATOM 2087 C CA . TYR A 1 251 ? -13.079 7.820 -0.688 1.00 67.44 251 TYR A CA 1
ATOM 2088 C C . TYR A 1 251 ? -14.546 7.951 -1.123 1.00 67.44 251 TYR A C 1
ATOM 2090 O O . TYR A 1 251 ? -14.859 8.614 -2.113 1.00 67.44 251 TYR A O 1
ATOM 2098 N N . GLY A 1 252 ? -15.462 7.400 -0.325 1.00 59.16 252 GLY A N 1
ATOM 2099 C CA . GLY A 1 252 ? -16.899 7.643 -0.451 1.00 59.16 252 GLY A CA 1
ATOM 2100 C C . GLY A 1 252 ? -17.649 6.701 -1.391 1.00 59.16 252 GLY A C 1
ATOM 2101 O O . GLY A 1 252 ? -18.840 6.938 -1.603 1.00 59.16 252 GLY A O 1
ATOM 2102 N N . MET A 1 253 ? -16.971 5.663 -1.888 1.00 67.62 253 MET A N 1
ATOM 2103 C CA . MET A 1 253 ? -17.560 4.461 -2.489 1.00 67.62 253 MET A CA 1
ATOM 2104 C C . MET A 1 253 ? -18.107 3.527 -1.382 1.00 67.62 253 MET A C 1
ATOM 2106 O O . MET A 1 253 ? -18.351 3.985 -0.260 1.00 67.62 253 MET A O 1
ATOM 2110 N N . ASP A 1 254 ? -18.375 2.255 -1.693 1.00 76.69 254 ASP A N 1
ATOM 2111 C CA . ASP A 1 254 ? -18.882 1.272 -0.732 1.00 76.69 254 ASP A CA 1
ATOM 2112 C C . ASP A 1 254 ? -17.879 0.144 -0.432 1.00 76.69 254 ASP A C 1
ATOM 2114 O O . ASP A 1 254 ? -17.031 -0.233 -1.246 1.00 76.69 254 ASP A O 1
ATOM 2118 N N . ALA A 1 255 ? -17.997 -0.420 0.772 1.00 80.44 255 ALA A N 1
ATOM 2119 C CA . ALA A 1 255 ? -17.153 -1.521 1.226 1.00 80.44 255 ALA A CA 1
ATOM 2120 C C . ALA A 1 255 ? -17.337 -2.794 0.377 1.00 80.44 255 ALA A C 1
ATOM 2122 O O . ALA A 1 255 ? -16.417 -3.604 0.271 1.00 80.44 255 ALA A O 1
ATOM 2123 N N . LYS A 1 256 ? -18.493 -2.963 -0.273 1.00 86.12 256 LYS A N 1
ATOM 2124 C CA . LYS A 1 256 ? -18.787 -4.129 -1.115 1.00 86.12 256 LYS A CA 1
ATOM 2125 C C . LYS A 1 256 ? -17.931 -4.137 -2.384 1.00 86.12 256 LYS A C 1
ATOM 2127 O O . LYS A 1 256 ? -17.465 -5.192 -2.803 1.00 86.12 256 LYS A O 1
ATOM 2132 N N . SER A 1 257 ? -17.669 -2.968 -2.954 1.00 85.25 257 SER A N 1
ATOM 2133 C CA . SER A 1 257 ? -16.816 -2.780 -4.128 1.00 85.25 257 SER A CA 1
ATOM 2134 C C . SER A 1 257 ? -15.352 -3.096 -3.810 1.00 85.25 257 SER A C 1
ATOM 2136 O O . SER A 1 257 ? -14.667 -3.731 -4.610 1.00 85.25 257 SER A O 1
ATOM 2138 N N . ALA A 1 258 ? -14.894 -2.739 -2.604 1.00 88.00 258 ALA A N 1
ATOM 2139 C CA . ALA A 1 258 ? -13.548 -3.055 -2.122 1.00 88.00 258 ALA A CA 1
ATOM 2140 C C . ALA A 1 258 ? -13.338 -4.563 -1.850 1.00 88.00 258 ALA A C 1
ATOM 2142 O O . ALA A 1 258 ? -12.204 -5.051 -1.932 1.00 88.00 258 ALA A O 1
ATOM 2143 N N . LEU A 1 259 ? -14.420 -5.315 -1.587 1.00 91.44 259 LEU A N 1
ATOM 2144 C CA . LEU A 1 259 ? -14.363 -6.735 -1.216 1.00 91.44 259 LEU A CA 1
ATOM 2145 C C . LEU A 1 259 ? -13.747 -7.607 -2.303 1.00 91.44 259 LEU A C 1
ATOM 2147 O O . LEU A 1 259 ? -13.026 -8.555 -1.996 1.00 91.44 259 LEU A O 1
ATOM 2151 N N . GLN A 1 260 ? -13.993 -7.283 -3.575 1.00 91.75 260 GLN A N 1
ATOM 2152 C CA . GLN A 1 260 ? -13.379 -8.003 -4.689 1.00 91.75 260 GLN A CA 1
ATOM 2153 C C . GLN A 1 260 ? -11.847 -7.940 -4.605 1.00 91.75 260 GLN A C 1
ATOM 2155 O O . GLN A 1 260 ? -11.176 -8.961 -4.757 1.00 91.75 260 GLN A O 1
ATOM 2160 N N . GLN A 1 261 ? -11.299 -6.756 -4.318 1.00 93.56 261 GLN A N 1
ATOM 2161 C CA . GLN A 1 261 ? -9.856 -6.532 -4.292 1.00 93.56 261 GLN A CA 1
ATOM 2162 C C . GLN A 1 261 ? -9.215 -7.188 -3.070 1.00 93.56 261 GLN A C 1
ATOM 2164 O O . GLN A 1 261 ? -8.240 -7.929 -3.200 1.00 93.56 261 GLN A O 1
ATOM 2169 N N . SER A 1 262 ? -9.787 -6.979 -1.883 1.00 93.75 262 SER A N 1
ATOM 2170 C CA . SER A 1 262 ? -9.253 -7.558 -0.649 1.00 93.75 262 SER A CA 1
ATOM 2171 C C . SER A 1 262 ? -9.333 -9.091 -0.646 1.00 93.75 262 SER A C 1
ATOM 2173 O O . SER A 1 262 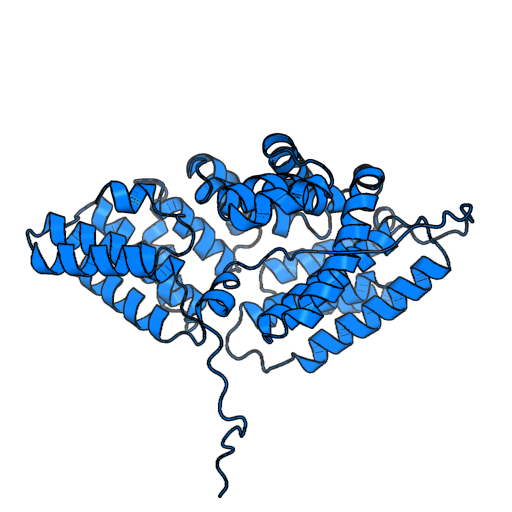? -8.360 -9.747 -0.271 1.00 93.75 262 SER A O 1
ATOM 2175 N N . ARG A 1 263 ? -10.429 -9.677 -1.156 1.00 95.50 263 ARG A N 1
ATOM 2176 C CA . ARG A 1 263 ? -10.586 -11.133 -1.316 1.00 95.50 263 ARG A CA 1
ATOM 2177 C C . ARG A 1 263 ? -9.581 -11.716 -2.305 1.00 95.50 263 ARG A C 1
ATOM 2179 O O . ARG A 1 263 ? -9.003 -12.766 -2.022 1.00 95.50 263 ARG A O 1
ATOM 2186 N N . TYR A 1 264 ? -9.342 -11.047 -3.436 1.00 96.62 264 TYR A N 1
ATOM 2187 C CA . TYR A 1 264 ? -8.307 -11.465 -4.383 1.00 96.62 264 TYR A CA 1
ATOM 2188 C C . TYR A 1 264 ? -6.943 -11.542 -3.690 1.00 96.62 264 TYR A C 1
ATOM 2190 O O . TYR A 1 264 ? -6.269 -12.569 -3.781 1.00 96.62 264 TYR A O 1
ATOM 2198 N N . LEU A 1 265 ? -6.566 -10.482 -2.965 1.00 96.88 265 LEU A N 1
ATOM 2199 C CA . LEU A 1 265 ? -5.262 -10.372 -2.314 1.00 96.88 265 LEU A CA 1
ATOM 2200 C C . LEU A 1 265 ? -5.041 -11.475 -1.273 1.00 96.88 265 LEU A C 1
ATOM 2202 O O . LEU A 1 265 ? -3.997 -12.119 -1.300 1.00 96.88 265 LEU A O 1
ATOM 2206 N N . ILE A 1 266 ? -6.016 -11.757 -0.401 1.00 96.12 266 ILE A N 1
ATOM 2207 C CA . ILE A 1 266 ? -5.853 -12.825 0.603 1.00 96.12 266 ILE A CA 1
ATOM 2208 C C . ILE A 1 266 ? -5.879 -14.235 0.003 1.00 96.12 266 ILE A C 1
ATOM 2210 O O . ILE A 1 266 ? -5.311 -15.152 0.590 1.00 96.12 266 ILE A O 1
ATOM 2214 N N . THR A 1 267 ? -6.522 -14.416 -1.154 1.00 96.94 267 THR A N 1
ATOM 2215 C CA . THR A 1 267 ? -6.600 -15.719 -1.833 1.00 96.94 267 THR A CA 1
ATOM 2216 C C . THR A 1 267 ? -5.289 -16.045 -2.542 1.00 96.94 267 THR A C 1
ATOM 2218 O O . THR A 1 267 ? -4.811 -17.172 -2.462 1.00 96.94 267 THR A O 1
ATOM 2221 N N . HIS A 1 268 ? -4.693 -15.060 -3.219 1.00 97.50 268 HIS A N 1
ATOM 2222 C CA . HIS A 1 268 ? -3.461 -15.253 -3.989 1.00 97.50 268 HIS A CA 1
ATOM 2223 C C . HIS A 1 268 ? -2.198 -15.116 -3.139 1.00 97.50 268 HIS A C 1
ATOM 2225 O O . HIS A 1 268 ? -1.167 -15.687 -3.485 1.00 97.50 268 HIS A O 1
ATOM 2231 N N . PHE A 1 269 ? -2.278 -14.389 -2.023 1.00 97.94 269 PHE A N 1
ATOM 2232 C CA . PHE A 1 269 ? -1.139 -14.120 -1.150 1.00 97.94 269 PHE A CA 1
ATOM 2233 C C . PHE A 1 269 ? -1.490 -14.389 0.330 1.00 97.94 269 PHE A C 1
ATOM 2235 O O . PHE A 1 269 ? -1.458 -13.477 1.167 1.00 97.94 269 PHE A O 1
ATOM 2242 N N . PRO A 1 270 ? -1.858 -15.633 0.689 1.00 97.00 270 PRO A N 1
ATOM 2243 C CA . PRO A 1 270 ? -2.361 -15.974 2.022 1.00 97.00 270 PRO A CA 1
ATOM 2244 C C . PRO A 1 270 ? -1.328 -15.781 3.142 1.00 97.00 270 PRO A C 1
ATOM 2246 O O . PRO A 1 270 ? -1.698 -15.628 4.310 1.00 97.00 270 PRO A O 1
ATOM 2249 N N . ASN A 1 271 ? -0.036 -15.756 2.818 1.00 95.88 271 ASN A N 1
ATOM 2250 C CA . ASN A 1 271 ? 1.028 -15.561 3.802 1.00 95.88 271 ASN A CA 1
ATOM 2251 C C . ASN A 1 271 ? 1.272 -14.075 4.117 1.00 95.88 271 ASN A C 1
ATOM 2253 O O . ASN A 1 271 ? 2.033 -13.766 5.030 1.00 95.88 271 ASN A O 1
ATOM 2257 N N . ASN A 1 272 ? 0.590 -13.152 3.430 1.00 94.81 272 ASN A N 1
ATOM 2258 C CA . ASN A 1 272 ? 0.749 -11.717 3.626 1.00 94.81 272 ASN A CA 1
ATOM 2259 C C . ASN A 1 272 ? -0.152 -11.176 4.763 1.00 94.81 272 ASN A C 1
ATOM 2261 O O . ASN A 1 272 ? -1.372 -11.052 4.595 1.00 94.81 272 ASN A O 1
ATOM 2265 N N . PRO A 1 273 ? 0.409 -10.797 5.929 1.00 92.38 273 PRO A N 1
ATOM 2266 C CA . PRO A 1 273 ? -0.368 -10.232 7.031 1.00 92.38 273 PRO A CA 1
ATOM 2267 C C . PRO A 1 273 ? -0.954 -8.847 6.721 1.00 92.38 273 PRO A C 1
ATOM 2269 O O . PRO A 1 273 ? -2.020 -8.523 7.242 1.00 92.38 273 PRO A O 1
ATOM 2272 N N . TYR A 1 274 ? -0.319 -8.051 5.854 1.00 92.69 274 TYR A N 1
ATOM 2273 C CA . TYR A 1 274 ? -0.844 -6.749 5.439 1.00 92.69 274 TYR A CA 1
ATOM 2274 C C . TYR A 1 274 ? -2.136 -6.900 4.624 1.00 92.69 274 TYR A C 1
ATOM 2276 O O . TYR A 1 274 ? -3.120 -6.213 4.897 1.00 92.69 274 TYR A O 1
ATOM 2284 N N . PHE A 1 275 ? -2.194 -7.860 3.700 1.00 94.94 275 PHE A N 1
ATOM 2285 C CA . PHE A 1 275 ? -3.429 -8.138 2.955 1.00 94.94 275 PHE A CA 1
ATOM 2286 C C . PHE A 1 275 ? -4.519 -8.742 3.829 1.00 94.94 275 PHE A C 1
ATOM 2288 O O . PHE A 1 275 ? -5.692 -8.410 3.658 1.00 94.94 275 PHE A O 1
ATOM 2295 N N . ARG A 1 276 ? -4.147 -9.552 4.828 1.00 95.19 276 ARG A N 1
ATOM 2296 C CA . ARG A 1 276 ? -5.096 -10.002 5.853 1.00 95.19 276 ARG A CA 1
ATOM 2297 C C . ARG A 1 276 ? -5.678 -8.819 6.633 1.00 95.19 276 ARG A C 1
ATOM 2299 O O . ARG A 1 276 ? -6.885 -8.792 6.849 1.00 95.19 276 ARG A O 1
ATOM 2306 N N . CYS A 1 277 ? -4.865 -7.823 7.003 1.00 93.62 277 CYS A N 1
ATOM 2307 C CA . CYS A 1 277 ? -5.369 -6.585 7.605 1.00 93.62 277 CYS A CA 1
ATOM 2308 C C . CYS A 1 277 ? -6.341 -5.845 6.680 1.00 93.62 277 CYS A C 1
ATOM 2310 O O . CYS A 1 277 ? -7.393 -5.435 7.151 1.00 93.62 277 CYS A O 1
ATOM 2312 N N . MET A 1 278 ? -6.028 -5.700 5.388 1.00 92.06 278 MET A N 1
ATOM 2313 C CA . MET A 1 278 ? -6.925 -5.036 4.429 1.00 92.06 278 MET A CA 1
ATOM 2314 C C . MET A 1 278 ? -8.276 -5.755 4.314 1.00 92.06 278 MET A C 1
ATOM 2316 O O . MET A 1 278 ? -9.321 -5.114 4.337 1.00 92.06 278 MET A O 1
ATOM 2320 N N . TYR A 1 279 ? -8.281 -7.087 4.236 1.00 95.00 279 TYR A N 1
ATOM 2321 C CA . TYR A 1 279 ? -9.526 -7.857 4.201 1.00 95.00 279 TYR A CA 1
ATOM 2322 C C . TYR A 1 279 ? -10.338 -7.706 5.490 1.00 95.00 279 TYR A C 1
ATOM 2324 O O . TYR A 1 279 ? -11.537 -7.455 5.428 1.00 95.00 279 TYR A O 1
ATOM 2332 N N . LEU A 1 280 ? -9.696 -7.770 6.659 1.00 93.88 280 LEU A N 1
ATOM 2333 C CA . LEU A 1 280 ? -10.383 -7.567 7.938 1.00 93.88 280 LEU A CA 1
ATOM 2334 C C . LEU A 1 280 ? -10.906 -6.139 8.112 1.00 93.88 280 LEU A C 1
ATOM 2336 O O . LEU A 1 280 ? -12.003 -5.966 8.636 1.00 93.88 280 LEU A O 1
ATOM 2340 N N . GLU A 1 281 ? -10.165 -5.135 7.639 1.00 91.00 281 GLU A N 1
ATOM 2341 C CA . GLU A 1 281 ? -10.642 -3.755 7.576 1.00 91.00 281 GLU A CA 1
ATOM 2342 C C . GLU A 1 281 ? -11.908 -3.686 6.730 1.00 91.00 281 GLU A C 1
ATOM 2344 O O . GLU A 1 281 ? -12.910 -3.137 7.171 1.00 91.00 281 GLU A O 1
ATOM 2349 N N . ASN A 1 282 ? -11.906 -4.322 5.558 1.00 90.38 282 ASN A N 1
ATOM 2350 C CA . ASN A 1 282 ? -13.078 -4.372 4.702 1.00 90.38 282 ASN A CA 1
ATOM 2351 C C . ASN A 1 282 ? -14.292 -4.992 5.399 1.00 90.38 282 ASN A C 1
ATOM 2353 O O . ASN A 1 282 ? -15.384 -4.430 5.326 1.00 90.38 282 ASN A O 1
ATOM 2357 N N . LEU A 1 283 ? -14.091 -6.139 6.057 1.00 91.19 283 LEU A N 1
ATOM 2358 C CA . LEU A 1 283 ? -15.138 -6.853 6.781 1.00 91.19 283 LEU A CA 1
ATOM 2359 C C . LEU A 1 283 ? -15.651 -6.050 7.980 1.00 91.19 283 LEU A C 1
ATOM 2361 O O . LEU A 1 283 ? -16.805 -6.192 8.350 1.00 91.19 283 LEU A O 1
ATOM 2365 N N . ALA A 1 284 ? -14.842 -5.176 8.582 1.00 87.94 284 ALA A N 1
ATOM 2366 C CA . ALA A 1 284 ? -15.288 -4.308 9.677 1.00 87.94 284 ALA A CA 1
ATOM 2367 C C . ALA A 1 284 ? -16.338 -3.267 9.229 1.00 87.94 284 ALA A C 1
ATOM 2369 O O . ALA A 1 284 ? -17.115 -2.772 10.054 1.00 87.94 284 ALA A O 1
ATOM 2370 N N . TYR A 1 285 ? -16.380 -2.963 7.926 1.00 83.69 285 TYR A N 1
ATOM 2371 C CA . TYR A 1 285 ? -17.417 -2.141 7.295 1.00 83.69 285 TYR A CA 1
ATOM 2372 C C . TYR A 1 285 ? -18.585 -2.962 6.722 1.00 83.69 285 TYR A C 1
ATOM 2374 O O . TYR A 1 285 ? -19.622 -2.380 6.405 1.00 83.69 285 TYR A O 1
ATOM 2382 N N . LEU A 1 286 ? -18.441 -4.286 6.587 1.00 84.94 286 LEU A N 1
ATOM 2383 C CA . LEU A 1 286 ? -19.462 -5.194 6.059 1.00 84.94 286 LEU A CA 1
ATOM 2384 C C . LEU A 1 286 ? -20.046 -6.022 7.207 1.00 84.94 286 LEU A C 1
ATOM 2386 O O . LEU A 1 286 ? -19.445 -6.984 7.681 1.00 84.94 286 LEU A O 1
ATOM 2390 N N . GLU A 1 287 ? -21.227 -5.635 7.683 1.00 75.56 287 GLU A N 1
ATOM 2391 C CA . GLU A 1 287 ? -21.862 -6.329 8.804 1.00 75.56 287 GLU A CA 1
ATOM 2392 C C . GLU A 1 287 ? -22.108 -7.810 8.480 1.00 75.56 287 GLU A C 1
ATOM 2394 O O . GLU A 1 287 ? -22.689 -8.149 7.448 1.00 75.56 287 GLU A O 1
ATOM 2399 N N . LYS A 1 288 ? -21.705 -8.688 9.409 1.00 70.81 288 LYS A N 1
ATOM 2400 C CA . LYS A 1 288 ? -21.972 -10.139 9.387 1.00 70.81 288 LYS A CA 1
ATOM 2401 C C . LYS A 1 288 ? -21.482 -10.900 8.146 1.00 70.81 288 LYS A C 1
ATOM 2403 O O . LYS A 1 288 ? -22.029 -11.953 7.815 1.00 70.81 288 LYS A O 1
ATOM 2408 N N . GLU A 1 289 ? -20.421 -10.433 7.497 1.00 70.94 289 GLU A N 1
ATOM 2409 C CA . GLU A 1 289 ? -19.730 -11.201 6.457 1.00 70.94 289 GLU A CA 1
ATOM 2410 C C . GLU A 1 289 ? -18.572 -12.037 7.030 1.00 70.94 289 GLU A C 1
ATOM 2412 O O . GLU A 1 289 ? -17.764 -11.522 7.792 1.00 70.94 289 GLU A O 1
ATOM 2417 N N . ASP A 1 290 ? -18.461 -13.304 6.604 1.00 75.94 290 ASP A N 1
ATOM 2418 C CA . ASP A 1 290 ? -17.370 -14.250 6.921 1.00 75.94 290 ASP A CA 1
ATOM 2419 C C . ASP A 1 290 ? -17.270 -14.704 8.400 1.00 75.94 290 ASP A C 1
ATOM 2421 O O . ASP A 1 290 ? -16.840 -13.978 9.298 1.00 75.94 290 ASP A O 1
ATOM 2425 N N . GLY A 1 291 ? -17.604 -15.976 8.658 1.00 83.50 291 GLY A N 1
ATOM 2426 C CA . GLY A 1 291 ? -17.571 -16.567 10.002 1.00 83.50 291 GLY A CA 1
ATOM 2427 C C . GLY A 1 291 ? -16.169 -16.709 10.611 1.00 83.50 291 GLY A C 1
ATOM 2428 O O . GLY A 1 291 ? -16.052 -16.877 11.823 1.00 83.50 291 GLY A O 1
ATOM 2429 N N . GLN A 1 292 ? -15.104 -16.610 9.809 1.00 90.06 292 GLN A N 1
ATOM 2430 C CA . GLN A 1 292 ? -13.719 -16.767 10.271 1.00 90.06 292 GLN A CA 1
ATOM 2431 C C . GLN A 1 292 ? -13.045 -15.431 10.624 1.00 90.06 292 GL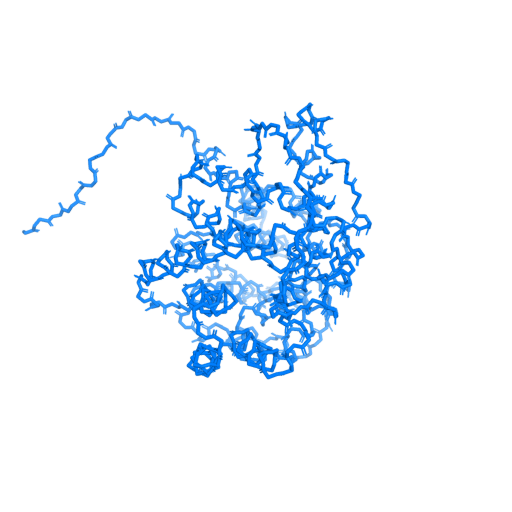N A C 1
ATOM 2433 O O . GLN A 1 292 ? -11.911 -15.416 11.109 1.00 90.06 292 GLN A O 1
ATOM 2438 N N . ARG A 1 293 ? -13.724 -14.288 10.438 1.00 93.50 293 ARG A N 1
ATOM 2439 C CA . ARG A 1 293 ? -13.159 -12.940 10.654 1.00 93.50 293 ARG A CA 1
ATOM 2440 C C . ARG A 1 293 ? -12.543 -12.729 12.041 1.00 93.50 293 ARG A C 1
ATOM 2442 O O . ARG A 1 293 ? -11.475 -12.131 12.167 1.00 93.50 293 ARG A O 1
ATOM 2449 N N . MET A 1 294 ? -13.174 -13.276 13.083 1.00 94.50 294 MET A N 1
ATOM 2450 C CA . MET A 1 294 ? -12.688 -13.167 14.462 1.00 94.50 294 MET A CA 1
ATOM 2451 C C . MET A 1 294 ? -11.410 -13.988 14.684 1.00 94.50 294 MET A C 1
ATOM 2453 O O . MET A 1 294 ? -10.494 -13.538 15.372 1.00 94.50 294 MET A O 1
ATOM 2457 N N . GLU A 1 295 ? -11.329 -15.184 14.099 1.00 95.44 295 GLU A N 1
ATOM 2458 C CA . GLU A 1 295 ? -10.145 -16.043 14.181 1.00 95.44 295 GLU A CA 1
ATOM 2459 C C . GLU A 1 295 ? -8.968 -15.430 13.416 1.00 95.44 295 GLU A C 1
ATOM 2461 O O . GLU A 1 295 ? -7.866 -15.320 13.957 1.00 95.44 295 GLU A O 1
ATOM 2466 N N . MET A 1 296 ? -9.221 -14.927 12.204 1.00 95.00 296 MET A N 1
ATOM 2467 C CA . MET A 1 296 ? -8.225 -14.223 11.396 1.00 95.00 296 MET A CA 1
ATOM 2468 C C . MET A 1 296 ? -7.651 -13.000 12.120 1.00 95.00 296 MET A C 1
ATOM 2470 O O . MET A 1 296 ? -6.432 -12.816 12.143 1.00 95.00 296 MET A O 1
ATOM 2474 N N . ALA A 1 297 ? -8.501 -12.181 12.749 1.00 95.50 297 ALA A N 1
ATOM 2475 C CA . ALA A 1 297 ? -8.041 -11.043 13.540 1.00 95.50 297 ALA A CA 1
ATOM 2476 C C . ALA A 1 297 ? -7.237 -11.499 14.770 1.00 95.50 297 ALA A C 1
ATOM 2478 O O . ALA A 1 297 ? -6.155 -10.973 15.037 1.00 95.50 297 ALA A O 1
ATOM 2479 N N . ARG A 1 298 ? -7.692 -12.542 15.477 1.00 96.12 298 ARG A N 1
ATOM 2480 C CA . ARG A 1 298 ? -6.970 -13.108 16.626 1.00 96.12 298 ARG A CA 1
ATOM 2481 C C . ARG A 1 298 ? -5.571 -13.593 16.241 1.00 96.12 298 ARG A C 1
ATOM 2483 O O . ARG A 1 298 ? -4.625 -13.298 16.971 1.00 96.12 298 ARG A O 1
ATOM 2490 N N . ALA A 1 299 ? -5.414 -14.259 15.098 1.00 95.56 299 ALA A N 1
ATOM 2491 C CA . ALA A 1 299 ? -4.113 -14.712 14.604 1.00 95.56 299 ALA A CA 1
ATOM 2492 C C . ALA A 1 299 ? -3.124 -13.547 14.399 1.00 95.56 299 ALA A C 1
ATOM 2494 O O . ALA A 1 299 ? -1.948 -13.664 14.739 1.00 95.56 299 ALA A O 1
ATOM 2495 N N . LEU A 1 300 ? -3.591 -12.383 13.928 1.00 92.88 300 LEU A N 1
ATOM 2496 C CA . LEU A 1 300 ? -2.747 -11.187 13.800 1.00 92.88 300 LEU A CA 1
ATOM 2497 C C . LEU A 1 300 ? -2.295 -10.632 15.160 1.00 92.88 300 LEU A C 1
ATOM 2499 O O . LEU A 1 300 ? -1.168 -10.155 15.278 1.00 92.88 300 LEU A O 1
ATOM 2503 N N . THR A 1 301 ? -3.121 -10.732 16.210 1.00 93.19 301 THR A N 1
ATOM 2504 C CA . THR A 1 301 ? -2.734 -10.264 17.560 1.00 93.19 301 THR A CA 1
ATOM 2505 C C . THR A 1 301 ? -1.603 -11.079 18.196 1.00 93.19 301 THR A C 1
ATOM 2507 O O . THR A 1 301 ? -0.888 -10.575 19.071 1.00 93.19 301 THR A O 1
ATOM 2510 N N . GLN A 1 302 ? -1.436 -12.331 17.755 1.00 91.31 302 GLN A N 1
ATOM 2511 C CA . GLN A 1 302 ? -0.377 -13.234 18.208 1.00 91.31 302 GLN A CA 1
ATOM 2512 C C . GLN A 1 302 ? 0.977 -12.905 17.566 1.00 91.31 302 GLN A C 1
ATOM 2514 O O . GLN A 1 302 ? 2.016 -13.297 18.095 1.00 91.31 302 GLN A O 1
ATOM 2519 N N . GLN A 1 303 ? 0.987 -12.146 16.467 1.00 84.12 303 GLN A N 1
ATOM 2520 C CA . GLN A 1 303 ? 2.220 -11.680 15.845 1.00 84.12 303 GLN A CA 1
ATOM 2521 C C . GLN A 1 303 ? 2.864 -10.577 16.693 1.00 84.12 303 GLN A C 1
ATOM 2523 O O . GLN A 1 303 ? 2.185 -9.696 17.226 1.00 84.12 303 GLN A O 1
ATOM 2528 N N . ASN A 1 304 ? 4.196 -10.566 16.783 1.00 84.44 304 ASN A N 1
ATOM 2529 C CA . ASN A 1 304 ? 4.932 -9.533 17.522 1.00 84.44 304 ASN A CA 1
ATOM 2530 C C . ASN A 1 304 ? 5.173 -8.256 16.690 1.00 84.44 304 ASN A C 1
ATOM 2532 O O . ASN A 1 304 ? 6.174 -7.567 16.855 1.00 84.44 304 ASN A O 1
ATOM 2536 N N . ILE A 1 305 ? 4.260 -7.953 15.765 1.00 86.69 305 ILE A N 1
ATOM 2537 C CA . ILE A 1 305 ? 4.392 -6.874 14.786 1.00 86.69 305 ILE A CA 1
ATOM 2538 C C . ILE A 1 305 ? 3.312 -5.835 15.072 1.00 86.69 305 ILE A C 1
ATOM 2540 O O . ILE A 1 305 ? 2.131 -6.068 14.806 1.00 86.69 305 ILE A O 1
ATOM 2544 N N . LEU A 1 306 ? 3.697 -4.673 15.609 1.00 87.88 306 LEU A N 1
ATOM 2545 C CA . LEU A 1 306 ? 2.737 -3.632 16.007 1.00 87.88 306 LEU A CA 1
ATOM 2546 C C . LEU A 1 306 ? 1.870 -3.132 14.845 1.00 87.88 306 LEU A C 1
ATOM 2548 O O . LEU A 1 306 ? 0.730 -2.733 15.080 1.00 87.88 306 LEU A O 1
ATOM 2552 N N . LEU A 1 307 ? 2.393 -3.177 13.614 1.00 86.00 307 LEU A N 1
ATOM 2553 C CA . LEU A 1 307 ? 1.677 -2.790 12.396 1.00 86.00 307 LEU A CA 1
ATOM 2554 C C . LEU A 1 307 ? 0.398 -3.614 12.178 1.00 86.00 307 LEU A C 1
ATOM 2556 O O . LEU A 1 307 ? -0.605 -3.067 11.733 1.00 86.00 307 LEU A O 1
ATOM 2560 N N . TYR A 1 308 ? 0.414 -4.904 12.526 1.00 89.62 308 TYR A N 1
ATOM 2561 C CA . TYR A 1 308 ? -0.732 -5.806 12.350 1.00 89.62 308 TYR A CA 1
ATOM 2562 C C . TYR A 1 308 ? -1.503 -6.019 13.647 1.00 89.62 308 TYR A C 1
ATOM 2564 O O . TYR A 1 308 ? -2.729 -6.109 13.648 1.00 89.62 308 TYR A O 1
ATOM 2572 N N . LYS A 1 309 ? -0.786 -6.045 14.774 1.00 92.31 309 LYS A N 1
ATOM 2573 C CA . LYS A 1 309 ? -1.368 -6.279 16.092 1.00 92.31 309 LYS A CA 1
ATOM 2574 C C . LYS A 1 309 ? -2.336 -5.176 16.512 1.00 92.31 309 LYS A C 1
ATOM 2576 O O . LYS A 1 309 ? -3.399 -5.489 17.036 1.00 92.31 309 LYS A O 1
ATOM 2581 N N . ALA A 1 310 ? -1.985 -3.908 16.294 1.00 91.19 310 ALA A N 1
ATOM 2582 C CA . ALA A 1 310 ? -2.832 -2.780 16.682 1.00 91.19 310 ALA A CA 1
ATOM 2583 C C . ALA A 1 310 ? -4.202 -2.779 15.969 1.00 91.19 310 ALA A C 1
ATOM 2585 O O . ALA A 1 310 ? -5.213 -2.848 16.670 1.00 91.19 310 ALA A O 1
ATOM 2586 N N . PRO A 1 311 ? -4.279 -2.782 14.619 1.00 93.06 311 PRO A N 1
ATOM 2587 C CA . PRO A 1 311 ? -5.568 -2.785 13.924 1.00 93.06 311 PRO A CA 1
ATOM 2588 C C . PRO A 1 311 ? -6.386 -4.059 14.174 1.00 93.06 311 PRO A C 1
ATOM 2590 O O . PRO A 1 311 ? -7.610 -3.988 14.236 1.00 93.06 311 PRO A O 1
ATOM 2593 N N . ALA A 1 312 ? -5.740 -5.210 14.397 1.00 95.56 312 ALA A N 1
ATOM 2594 C CA . ALA A 1 312 ? -6.439 -6.458 14.695 1.00 95.56 312 ALA A CA 1
ATOM 2595 C C . ALA A 1 312 ? -7.344 -6.362 15.934 1.00 95.56 312 ALA A C 1
ATOM 2597 O O . ALA A 1 312 ? -8.467 -6.863 15.909 1.00 95.56 312 ALA A O 1
ATOM 2598 N N . TYR A 1 313 ? -6.904 -5.671 16.990 1.00 97.56 313 TYR A N 1
ATOM 2599 C CA . TYR A 1 313 ? -7.749 -5.433 18.162 1.00 97.56 313 TYR A CA 1
ATOM 2600 C C . TYR A 1 313 ? -8.952 -4.536 17.847 1.00 97.56 313 TYR A C 1
ATOM 2602 O O . TYR A 1 313 ? -10.048 -4.802 18.342 1.00 97.56 313 TYR A O 1
ATOM 2610 N N . THR A 1 314 ? -8.786 -3.519 16.997 1.00 95.81 314 THR A N 1
ATOM 2611 C CA . THR A 1 314 ? -9.904 -2.685 16.528 1.00 95.81 314 THR A CA 1
ATOM 2612 C C . THR A 1 314 ? -10.927 -3.525 15.760 1.00 95.81 314 THR A C 1
ATOM 2614 O O . THR A 1 314 ? -12.123 -3.413 16.021 1.00 95.81 314 THR A O 1
ATOM 2617 N N . PHE A 1 315 ? -10.477 -4.428 14.881 1.00 95.19 315 PHE A N 1
ATOM 2618 C CA . PHE A 1 315 ? -11.369 -5.327 14.139 1.00 95.19 315 PHE A CA 1
ATOM 2619 C C . PHE A 1 315 ? -12.116 -6.290 15.065 1.00 95.19 315 PHE A C 1
ATOM 2621 O O . PHE A 1 315 ? -13.333 -6.414 14.966 1.00 95.19 315 PHE A O 1
ATOM 2628 N N . MET A 1 316 ? -11.421 -6.920 16.019 1.00 96.62 316 MET A N 1
ATOM 2629 C CA . MET A 1 316 ? -12.058 -7.806 17.002 1.00 96.62 316 MET A CA 1
ATOM 2630 C C . MET A 1 316 ? -13.126 -7.077 17.825 1.00 96.62 316 MET A C 1
ATOM 2632 O O . MET A 1 316 ? -14.198 -7.629 18.061 1.00 96.62 316 MET A O 1
ATOM 2636 N N . ALA A 1 317 ? -12.853 -5.837 18.242 1.00 96.62 317 ALA A N 1
ATOM 2637 C CA . ALA A 1 317 ? -13.828 -5.014 18.948 1.00 96.62 317 ALA A CA 1
ATOM 2638 C C . ALA A 1 317 ? -15.061 -4.719 18.088 1.00 96.62 317 ALA A C 1
ATOM 2640 O O . ALA A 1 317 ? -16.181 -4.863 18.572 1.00 96.62 317 ALA A O 1
ATOM 2641 N N . ARG A 1 318 ? -14.854 -4.349 16.817 1.00 93.81 318 ARG A N 1
ATOM 2642 C CA . ARG A 1 318 ? -15.938 -4.062 15.874 1.00 93.81 318 ARG A CA 1
ATOM 2643 C C . ARG A 1 318 ? -16.807 -5.292 15.612 1.00 93.81 318 ARG A C 1
ATOM 2645 O O . ARG A 1 318 ? -18.023 -5.198 15.700 1.00 93.81 318 ARG A O 1
ATOM 2652 N N . PHE A 1 319 ? -16.200 -6.450 15.361 1.00 94.50 319 PHE A N 1
ATOM 2653 C CA . PHE A 1 319 ? -16.950 -7.685 15.121 1.00 94.50 319 PHE A CA 1
ATOM 2654 C C . PHE A 1 319 ? -17.752 -8.126 16.345 1.00 94.50 319 PHE A C 1
ATOM 2656 O O . PHE A 1 319 ? -18.873 -8.594 16.196 1.00 94.50 319 PHE A O 1
ATOM 2663 N N . LEU A 1 320 ? -17.199 -7.969 17.553 1.00 94.81 320 LEU A N 1
ATOM 2664 C CA . LEU A 1 320 ? -17.915 -8.286 18.789 1.00 94.81 320 LEU A CA 1
ATOM 2665 C C . LEU A 1 320 ? -19.060 -7.295 19.055 1.00 94.81 320 LEU A C 1
ATOM 2667 O O . LEU A 1 320 ? -20.125 -7.696 19.525 1.00 94.81 320 LEU A O 1
ATOM 2671 N N . SER A 1 321 ? -18.863 -6.010 18.738 1.00 94.38 321 SER A N 1
ATOM 2672 C CA . SER A 1 321 ? -19.875 -4.974 18.963 1.00 94.38 321 SER A CA 1
ATOM 2673 C C . SER A 1 321 ? -21.086 -5.092 18.033 1.00 94.38 321 SER A C 1
ATOM 2675 O O . SER A 1 321 ? -22.158 -4.615 18.397 1.00 94.38 321 SER A O 1
ATOM 2677 N N . GLU A 1 322 ? -20.948 -5.760 16.880 1.00 92.38 322 GLU A N 1
ATOM 2678 C CA . GLU A 1 322 ? -22.071 -6.102 15.993 1.00 92.38 322 GLU A CA 1
ATOM 2679 C C . GLU A 1 322 ? -23.097 -7.032 16.664 1.00 92.38 322 GLU A C 1
ATOM 2681 O O . GLU A 1 322 ? -24.296 -6.892 16.417 1.00 92.38 322 GLU A O 1
ATOM 2686 N N . ASP A 1 323 ? -22.645 -7.956 17.518 1.00 91.31 323 ASP A N 1
ATOM 2687 C CA . ASP A 1 323 ? -23.518 -8.909 18.216 1.00 91.31 323 ASP A CA 1
ATOM 2688 C C . ASP A 1 323 ? -23.924 -8.405 19.608 1.00 91.31 323 ASP A C 1
ATOM 2690 O O . ASP A 1 323 ? -25.081 -8.533 20.014 1.00 91.31 323 ASP A O 1
ATOM 2694 N N . ASN A 1 324 ? -22.980 -7.814 20.350 1.00 94.88 324 ASN A N 1
ATOM 2695 C CA . ASN A 1 324 ? -23.219 -7.269 21.683 1.00 94.88 324 ASN A CA 1
ATOM 2696 C C . ASN A 1 324 ? -22.427 -5.965 21.908 1.00 94.88 324 ASN A C 1
ATOM 2698 O O . ASN A 1 324 ? -21.310 -5.992 22.434 1.00 94.88 324 ASN A O 1
ATOM 2702 N N . PRO A 1 325 ? -23.005 -4.790 21.594 1.00 95.00 325 PRO A N 1
ATOM 2703 C CA . PRO A 1 325 ? -22.302 -3.509 21.697 1.00 95.00 325 PRO A CA 1
ATOM 2704 C C . PRO A 1 325 ? -21.953 -3.100 23.136 1.00 95.00 325 PRO A C 1
ATOM 2706 O O . PRO A 1 325 ? -21.159 -2.181 23.329 1.00 95.00 325 PRO A O 1
ATOM 2709 N N . LYS A 1 326 ? -22.532 -3.758 24.151 1.00 97.19 326 LYS A N 1
ATOM 2710 C CA . LYS A 1 326 ? -22.266 -3.493 25.576 1.00 97.19 326 LYS A CA 1
ATOM 2711 C C . LYS A 1 326 ? -21.304 -4.503 26.203 1.00 97.19 326 LYS A C 1
ATOM 2713 O O . LYS A 1 326 ? -21.078 -4.432 27.410 1.00 97.19 326 LYS A O 1
ATOM 2718 N N . ASP A 1 327 ? -20.762 -5.443 25.425 1.00 97.75 327 ASP A N 1
ATOM 2719 C CA . ASP A 1 327 ? -19.819 -6.433 25.940 1.00 97.75 327 ASP A CA 1
ATOM 2720 C C . ASP A 1 327 ? -18.546 -5.739 26.469 1.00 97.75 327 ASP A C 1
ATOM 2722 O O . ASP A 1 327 ? -17.862 -5.056 25.698 1.00 97.75 327 ASP A O 1
ATOM 2726 N N . PRO A 1 328 ? -18.177 -5.906 27.756 1.00 97.19 328 PRO A N 1
ATOM 2727 C CA . PRO A 1 328 ? -16.980 -5.285 28.326 1.00 97.19 328 PRO A CA 1
ATOM 2728 C C . PRO A 1 328 ? -15.690 -5.583 27.551 1.00 97.19 328 PRO A C 1
ATOM 2730 O O . PRO A 1 328 ? -14.766 -4.763 27.551 1.00 97.19 328 PRO A O 1
ATOM 2733 N N . GLN A 1 329 ? -15.625 -6.727 26.863 1.00 98.00 329 GLN A N 1
ATOM 2734 C CA . GLN A 1 329 ? -14.476 -7.118 26.058 1.00 98.00 329 GLN A CA 1
ATOM 2735 C C . GLN A 1 329 ? -14.266 -6.200 24.840 1.00 98.00 329 GLN A C 1
ATOM 2737 O O . GLN A 1 329 ? -13.116 -6.008 24.440 1.00 98.00 329 GLN A O 1
ATOM 2742 N N . VAL A 1 330 ? -15.314 -5.547 24.315 1.00 98.19 330 VAL A N 1
ATOM 2743 C CA . VAL A 1 330 ? -15.194 -4.516 23.263 1.00 98.19 330 VAL A CA 1
ATOM 2744 C C . VAL A 1 330 ? -14.278 -3.390 23.741 1.00 98.19 330 VAL A C 1
ATOM 2746 O O . VAL A 1 330 ? -13.289 -3.068 23.080 1.00 98.19 330 VAL A O 1
ATOM 2749 N N . LYS A 1 331 ? -14.539 -2.833 24.933 1.00 98.06 331 LYS A N 1
ATOM 2750 C CA . LYS A 1 331 ? -13.696 -1.773 25.511 1.00 98.06 331 LYS A CA 1
ATOM 2751 C C . LYS A 1 331 ? -12.275 -2.269 25.767 1.00 98.06 331 LYS A C 1
ATOM 2753 O O . LYS A 1 331 ? -11.327 -1.542 25.483 1.00 98.06 331 LYS A O 1
ATOM 2758 N N . THR A 1 332 ? -12.105 -3.494 26.267 1.00 98.38 332 THR A N 1
ATOM 2759 C CA . THR A 1 332 ? -10.772 -4.080 26.485 1.00 98.38 332 THR A CA 1
ATOM 2760 C C . THR A 1 332 ? -9.961 -4.154 25.192 1.00 98.38 332 THR A C 1
ATOM 2762 O O . THR A 1 332 ? -8.809 -3.723 25.179 1.00 98.38 332 THR A O 1
ATOM 2765 N N . TYR A 1 333 ? -10.549 -4.652 24.101 1.00 98.44 333 TYR A N 1
ATOM 2766 C CA . TYR A 1 333 ? -9.873 -4.715 22.807 1.00 98.44 333 TYR A CA 1
ATOM 2767 C C . TYR A 1 333 ? -9.517 -3.324 22.281 1.00 98.44 333 TYR A C 1
ATOM 2769 O O . TYR A 1 333 ? -8.377 -3.105 21.883 1.00 98.44 333 TYR A O 1
ATOM 2777 N N . LEU A 1 334 ? -10.427 -2.353 22.363 1.00 98.44 334 LEU A N 1
ATOM 2778 C CA . LEU A 1 334 ? -10.154 -0.992 21.892 1.00 98.44 334 LEU A CA 1
ATOM 2779 C C . LEU A 1 334 ? -9.036 -0.290 22.680 1.00 98.44 334 LEU A C 1
ATOM 2781 O O . LEU A 1 334 ? -8.225 0.421 22.090 1.00 98.44 334 LEU A O 1
ATOM 2785 N N . LEU A 1 335 ? -8.946 -0.512 23.995 1.00 98.38 335 LEU A N 1
ATOM 2786 C CA . LEU A 1 335 ? -7.852 0.029 24.810 1.00 98.38 335 LEU A CA 1
ATOM 2787 C C . LEU A 1 335 ? -6.504 -0.643 24.498 1.00 98.38 335 LEU A C 1
ATOM 2789 O O . LEU A 1 335 ? -5.467 0.022 24.513 1.00 98.38 335 LEU A O 1
ATOM 2793 N N . GLU A 1 336 ? -6.490 -1.941 24.175 1.00 98.06 336 GLU A N 1
ATOM 2794 C CA . GLU A 1 336 ? -5.276 -2.595 23.670 1.00 98.06 336 GLU A CA 1
ATOM 2795 C C . GLU A 1 336 ? -4.891 -2.060 22.280 1.00 98.06 336 GLU A C 1
ATOM 2797 O O . GLU A 1 336 ? -3.711 -1.787 22.053 1.00 98.06 336 GLU A O 1
ATOM 2802 N N . ALA A 1 337 ? -5.855 -1.828 21.382 1.00 96.69 337 ALA A N 1
ATOM 2803 C CA . ALA A 1 337 ? -5.603 -1.199 20.085 1.00 96.69 337 ALA A CA 1
ATOM 2804 C C . ALA A 1 337 ? -4.947 0.183 20.247 1.00 96.69 337 ALA A C 1
ATOM 2806 O O . ALA A 1 337 ? -3.867 0.413 19.702 1.00 96.69 337 ALA A O 1
ATOM 2807 N N . GLU A 1 338 ? -5.541 1.071 21.057 1.00 97.56 338 GLU A N 1
ATOM 2808 C CA . GLU A 1 338 ? -4.999 2.401 21.382 1.00 97.56 338 GLU A CA 1
ATOM 2809 C C . GLU A 1 338 ? -3.554 2.298 21.890 1.00 97.56 338 GLU A C 1
ATOM 2811 O O . GLU A 1 338 ? -2.642 2.936 21.356 1.00 97.56 338 GLU A O 1
ATOM 2816 N N . LYS A 1 339 ? -3.323 1.439 22.887 1.00 97.12 339 LYS A N 1
ATOM 2817 C CA . LYS A 1 339 ? -2.001 1.185 23.466 1.00 97.12 339 LYS A CA 1
ATOM 2818 C C . LYS A 1 339 ? -0.982 0.741 22.417 1.00 97.12 339 LYS A C 1
ATOM 2820 O O . LYS A 1 339 ? 0.159 1.195 22.476 1.00 97.12 339 LYS A O 1
ATOM 2825 N N . TYR A 1 340 ? -1.338 -0.152 21.492 1.00 94.12 340 TYR A N 1
ATOM 2826 C CA . TYR A 1 340 ? -0.397 -0.624 20.471 1.00 94.12 340 TYR A CA 1
ATOM 2827 C C . TYR A 1 340 ? -0.172 0.393 19.354 1.00 94.12 340 TYR A C 1
ATOM 2829 O O . TYR A 1 340 ? 0.973 0.541 18.935 1.00 94.12 340 TYR A O 1
ATOM 2837 N N . PHE A 1 341 ? -1.195 1.138 18.924 1.00 92.06 341 PHE A N 1
ATOM 2838 C CA . PHE A 1 341 ? -1.008 2.243 17.978 1.00 92.06 341 PHE A CA 1
ATOM 2839 C C . PHE A 1 341 ? -0.054 3.299 18.541 1.00 92.06 341 PHE A C 1
ATOM 2841 O O . PHE A 1 341 ? 0.882 3.704 17.860 1.00 92.06 341 PHE A O 1
ATOM 2848 N N . LEU A 1 342 ? -0.224 3.692 19.807 1.00 93.44 342 LEU A N 1
ATOM 2849 C CA . LEU A 1 342 ? 0.636 4.686 20.460 1.00 93.44 342 LEU A CA 1
ATOM 2850 C C . LEU A 1 342 ? 2.076 4.203 20.710 1.00 93.44 342 LEU A C 1
ATOM 2852 O O . LEU A 1 342 ? 2.945 5.026 20.990 1.00 93.44 342 LEU A O 1
ATOM 2856 N N . LYS A 1 343 ? 2.341 2.892 20.625 1.00 92.81 343 LYS A N 1
ATOM 2857 C CA . LYS A 1 343 ? 3.692 2.311 20.724 1.00 92.81 343 LYS A CA 1
ATOM 2858 C C . LYS A 1 343 ? 4.444 2.272 19.395 1.00 92.81 343 LYS A C 1
ATOM 2860 O O . LYS A 1 343 ? 5.643 2.009 19.410 1.00 92.81 343 LYS A O 1
ATOM 2865 N N . GLN A 1 344 ? 3.763 2.464 18.266 1.00 85.12 344 GLN A N 1
ATOM 2866 C CA . GLN A 1 344 ? 4.421 2.530 16.964 1.00 85.12 344 GLN A CA 1
ATOM 2867 C C . GLN A 1 344 ? 5.327 3.769 16.910 1.00 85.12 344 GLN A C 1
ATOM 2869 O O . GLN A 1 344 ? 4.989 4.808 17.474 1.00 85.12 344 GLN A O 1
ATOM 2874 N N . GLU A 1 345 ? 6.462 3.672 16.212 1.00 80.25 345 GLU A N 1
ATOM 2875 C CA . GLU A 1 345 ? 7.354 4.821 15.979 1.00 80.25 345 GLU A CA 1
ATOM 2876 C C . GLU A 1 345 ? 6.604 5.970 15.288 1.00 80.25 345 GLU A C 1
ATOM 2878 O O . GLU A 1 345 ? 6.745 7.142 15.648 1.00 80.25 345 GLU A O 1
ATOM 2883 N N . HIS A 1 346 ? 5.716 5.602 14.363 1.00 78.44 346 HIS A N 1
ATOM 2884 C CA . HIS A 1 346 ? 4.792 6.495 13.685 1.00 78.44 346 HIS A CA 1
ATOM 2885 C C . HIS A 1 346 ? 3.354 5.985 13.852 1.00 78.44 346 HIS A C 1
ATOM 2887 O O . HIS A 1 346 ? 2.905 5.154 13.061 1.00 78.44 346 HIS A O 1
ATOM 2893 N N . PRO A 1 347 ? 2.627 6.439 14.891 1.00 81.88 347 PRO A N 1
ATOM 2894 C CA . PRO A 1 347 ? 1.256 6.008 15.134 1.00 81.88 347 PRO A CA 1
ATOM 2895 C C . PRO A 1 347 ? 0.335 6.299 13.947 1.00 81.88 347 PRO A C 1
ATOM 2897 O O . PRO A 1 347 ? 0.313 7.415 13.426 1.00 81.88 347 PRO A O 1
ATOM 2900 N N . SER A 1 348 ? -0.473 5.311 13.558 1.00 84.19 348 SER A N 1
ATOM 2901 C CA . SER A 1 348 ? -1.510 5.502 12.541 1.00 84.19 348 SER A CA 1
ATOM 2902 C C . SER A 1 348 ? -2.607 6.444 13.048 1.00 84.19 348 SER A C 1
ATOM 2904 O O . SER A 1 348 ? -3.426 6.058 13.882 1.00 84.19 348 SER A O 1
ATOM 2906 N N . ASP A 1 349 ? -2.655 7.670 12.520 1.00 86.00 349 ASP A N 1
ATOM 2907 C CA . ASP A 1 349 ? -3.725 8.624 12.839 1.00 86.00 349 ASP A CA 1
ATOM 2908 C C . ASP A 1 349 ? -5.107 8.059 12.482 1.00 86.00 349 ASP A C 1
ATOM 2910 O O . ASP A 1 349 ? -6.026 8.131 13.291 1.00 86.00 349 ASP A O 1
ATOM 2914 N N . HIS A 1 350 ? -5.243 7.434 11.308 1.00 84.00 350 HIS A N 1
ATOM 2915 C CA . HIS A 1 350 ? -6.496 6.803 10.891 1.00 84.00 350 HIS A CA 1
ATOM 2916 C C . HIS A 1 350 ? -6.872 5.627 11.807 1.00 84.00 350 HIS A C 1
ATOM 2918 O O . HIS A 1 350 ? -7.997 5.572 12.295 1.00 84.00 350 HIS A O 1
ATOM 2924 N N . GLY A 1 351 ? -5.927 4.737 12.136 1.00 87.25 351 GLY A N 1
ATOM 2925 C CA . GLY A 1 351 ? -6.184 3.627 13.061 1.00 87.25 351 GLY A CA 1
ATOM 2926 C C . GLY A 1 351 ? -6.620 4.096 14.455 1.00 87.25 351 GLY A C 1
ATOM 2927 O O . GLY A 1 351 ? -7.556 3.543 15.040 1.00 87.25 351 GLY A O 1
ATOM 2928 N N . LEU A 1 352 ? -6.004 5.167 14.966 1.00 91.69 352 LEU A N 1
ATOM 2929 C CA . LEU A 1 352 ? -6.428 5.826 16.202 1.00 91.69 352 LEU A CA 1
ATOM 2930 C C . LEU A 1 352 ? -7.819 6.453 16.062 1.00 91.69 352 LEU A C 1
ATOM 2932 O O . LEU A 1 352 ? -8.648 6.268 16.949 1.00 91.69 352 LEU A O 1
ATOM 2936 N N . CYS A 1 353 ? -8.095 7.155 14.961 1.00 90.12 353 CYS A N 1
ATOM 2937 C CA . CYS A 1 353 ? -9.401 7.749 14.682 1.00 90.12 353 CYS A CA 1
ATOM 2938 C C . CYS A 1 353 ? -10.519 6.701 14.748 1.00 90.12 353 CYS A C 1
ATOM 2940 O O . CYS A 1 353 ? -11.427 6.840 15.568 1.00 90.12 353 CYS A O 1
ATOM 2942 N N . VAL A 1 354 ? -10.394 5.614 13.980 1.00 89.94 354 VAL A N 1
ATOM 2943 C CA . VAL A 1 354 ? -11.360 4.504 13.956 1.00 89.94 354 VAL A CA 1
ATOM 2944 C C . VAL A 1 354 ? -11.516 3.879 15.345 1.00 89.94 354 VAL A C 1
ATOM 2946 O O . VAL A 1 354 ? -12.633 3.663 15.809 1.00 89.94 354 VAL A O 1
ATOM 2949 N N . THR A 1 355 ? -10.414 3.671 16.071 1.00 94.81 355 THR A N 1
ATOM 2950 C CA . THR A 1 355 ? -10.456 3.130 17.442 1.00 94.81 355 THR A CA 1
ATOM 2951 C C . THR A 1 355 ? -11.235 4.042 18.397 1.00 94.81 355 THR A C 1
ATOM 2953 O O . THR A 1 355 ? -12.033 3.560 19.202 1.00 94.81 355 THR A O 1
ATOM 2956 N N . TYR A 1 356 ? -11.062 5.364 18.306 1.00 97.25 356 TYR A N 1
ATOM 2957 C CA . TYR A 1 356 ? -11.811 6.309 19.138 1.00 97.25 356 TYR A CA 1
ATOM 2958 C C . TYR A 1 356 ? -13.277 6.454 18.725 1.00 97.25 356 TYR A C 1
ATOM 2960 O O . TYR A 1 356 ? -14.114 6.690 19.595 1.00 97.25 356 TYR A O 1
ATOM 2968 N N . ILE A 1 357 ? -13.603 6.285 17.441 1.00 93.94 357 ILE A N 1
ATOM 2969 C CA . ILE A 1 357 ? -14.996 6.204 16.979 1.00 93.94 357 ILE A CA 1
ATOM 2970 C C . ILE A 1 357 ? -15.687 5.013 17.648 1.00 93.94 357 ILE A C 1
ATOM 2972 O O . ILE A 1 357 ? -16.746 5.179 18.249 1.00 93.94 357 ILE A O 1
ATOM 2976 N N . GLU A 1 358 ? -15.069 3.831 17.626 1.00 95.38 358 GLU A N 1
ATOM 2977 C CA . GLU A 1 358 ? -15.637 2.633 18.256 1.00 95.38 358 GLU A CA 1
ATOM 2978 C C . GLU A 1 358 ? -15.711 2.751 19.792 1.00 95.38 358 GLU A C 1
ATOM 2980 O O . GLU A 1 358 ? -16.692 2.321 20.400 1.00 95.38 358 GLU A O 1
ATOM 2985 N N . LEU A 1 359 ? -14.742 3.415 20.439 1.00 98.19 359 LEU A N 1
ATOM 2986 C CA . LEU A 1 359 ? -14.813 3.718 21.878 1.00 98.19 359 LEU A CA 1
ATOM 2987 C C . LEU A 1 359 ? -15.968 4.668 22.215 1.00 98.19 359 LEU A C 1
ATOM 2989 O O . LEU A 1 359 ? -16.604 4.507 23.259 1.00 98.19 359 LEU A O 1
ATOM 2993 N N . ALA A 1 360 ? -16.253 5.643 21.346 1.00 97.75 360 ALA A N 1
ATOM 2994 C CA . ALA A 1 360 ? -17.406 6.521 21.501 1.00 97.75 360 ALA A CA 1
ATOM 2995 C C . ALA A 1 360 ? -18.717 5.729 21.364 1.00 97.75 360 ALA A C 1
ATOM 2997 O O . ALA A 1 360 ? -19.551 5.814 22.262 1.00 97.75 360 ALA A O 1
ATOM 2998 N N . LYS A 1 361 ? -18.863 4.884 20.332 1.00 96.38 361 LYS A N 1
ATOM 2999 C CA . LYS A 1 361 ? -20.045 4.013 20.157 1.00 96.38 361 LYS A CA 1
ATOM 3000 C C . LYS A 1 361 ? -20.282 3.100 21.364 1.00 96.38 361 LYS A C 1
ATOM 3002 O O . LYS A 1 361 ? -21.405 2.988 21.849 1.00 96.38 361 LYS A O 1
ATOM 3007 N N . TYR A 1 362 ? -19.225 2.489 21.903 1.00 97.94 362 TYR A N 1
ATOM 3008 C CA . TYR A 1 362 ? -19.323 1.683 23.125 1.00 97.94 362 TYR A CA 1
ATOM 3009 C C . TYR A 1 362 ? -19.792 2.517 24.332 1.00 97.94 362 TYR A C 1
ATOM 3011 O O . TYR A 1 362 ? -20.647 2.085 25.112 1.00 97.94 362 TYR A O 1
ATOM 3019 N N . ALA A 1 363 ? -19.240 3.722 24.509 1.00 97.88 363 ALA A N 1
ATOM 3020 C CA . ALA A 1 363 ? -19.617 4.616 25.603 1.00 97.88 363 ALA A CA 1
ATOM 3021 C C . ALA A 1 363 ? -21.083 5.068 25.504 1.00 97.88 363 ALA A C 1
ATOM 3023 O O . ALA A 1 363 ? -21.777 5.110 26.519 1.00 97.88 363 ALA A O 1
ATOM 3024 N N . GLU A 1 364 ? -21.571 5.343 24.295 1.00 97.38 364 GLU A N 1
ATOM 3025 C CA . GLU A 1 364 ? -22.982 5.630 24.030 1.00 97.38 364 GLU A CA 1
ATOM 3026 C C . GLU A 1 364 ? -23.873 4.431 24.384 1.00 97.38 364 GLU A C 1
ATOM 3028 O O . GLU A 1 364 ? -24.797 4.564 25.188 1.00 97.38 364 GLU A O 1
ATOM 3033 N N . ALA A 1 365 ? -23.545 3.235 23.883 1.00 96.88 365 ALA A N 1
ATOM 3034 C CA . ALA A 1 365 ? -24.309 2.014 24.148 1.00 96.88 365 ALA A CA 1
ATOM 3035 C C . ALA A 1 365 ? -24.396 1.666 25.650 1.00 96.88 365 ALA A C 1
ATOM 3037 O O . ALA A 1 365 ? -25.391 1.095 26.114 1.00 96.88 365 ALA A O 1
ATOM 3038 N N . THR A 1 366 ? -23.369 2.022 26.425 1.00 97.44 366 THR A N 1
ATOM 3039 C CA . THR A 1 366 ? -23.299 1.806 27.880 1.00 97.44 366 THR A CA 1
ATOM 3040 C C . THR A 1 366 ? -23.798 2.987 28.719 1.00 97.44 366 THR A C 1
ATOM 3042 O O . THR A 1 366 ? -23.832 2.880 29.943 1.00 97.44 366 THR A O 1
ATOM 3045 N N . GLY A 1 367 ? -24.232 4.090 28.099 1.00 96.62 367 GLY A N 1
ATOM 3046 C CA . GLY A 1 367 ? -24.781 5.256 28.798 1.00 96.62 367 GLY A CA 1
ATOM 3047 C C . GLY A 1 367 ? -23.740 6.128 29.514 1.00 96.62 367 GLY A C 1
ATOM 3048 O O . GLY A 1 367 ? -24.087 6.866 30.434 1.00 96.62 367 GLY A O 1
ATOM 3049 N N . ASN A 1 368 ? -22.463 6.059 29.123 1.00 96.88 368 ASN A N 1
ATOM 3050 C CA . ASN A 1 368 ? -21.387 6.861 29.706 1.00 96.88 368 ASN A CA 1
ATOM 3051 C C . ASN A 1 368 ? -21.103 8.121 28.869 1.00 96.88 368 ASN A C 1
ATOM 3053 O O . ASN A 1 368 ? -20.178 8.169 28.054 1.00 96.88 368 ASN A O 1
ATOM 3057 N N . SER A 1 369 ? -21.879 9.181 29.109 1.00 95.69 369 SER A N 1
ATOM 3058 C CA . SER A 1 369 ? -21.795 10.445 28.358 1.00 95.69 369 SER A CA 1
ATOM 3059 C C . SER A 1 369 ? -20.441 11.164 28.474 1.00 95.69 369 SER A C 1
ATOM 3061 O O . SER A 1 369 ? -20.046 11.903 27.563 1.00 95.69 369 SER A O 1
ATOM 3063 N N . ALA A 1 370 ? -19.715 10.959 29.580 1.00 97.38 370 ALA A N 1
ATOM 3064 C CA . ALA A 1 370 ? -18.393 11.547 29.792 1.00 97.38 370 ALA A CA 1
ATOM 3065 C C . ALA A 1 370 ? -17.340 10.888 28.886 1.00 97.38 370 ALA A C 1
ATOM 3067 O O . ALA A 1 370 ? -16.614 11.593 28.176 1.00 97.38 370 ALA A O 1
ATOM 3068 N N . ASP A 1 371 ? -17.305 9.551 28.854 1.00 97.31 371 ASP A N 1
ATOM 3069 C CA . ASP A 1 371 ? -16.430 8.792 27.953 1.00 97.31 371 ASP A CA 1
ATOM 3070 C C . ASP A 1 371 ? -16.797 9.062 26.487 1.00 97.31 371 ASP A C 1
ATOM 3072 O O . ASP A 1 371 ? -15.906 9.323 25.680 1.00 97.31 371 ASP A O 1
ATOM 3076 N N . PHE A 1 372 ? -18.090 9.108 26.149 1.00 97.75 372 PHE A N 1
ATOM 3077 C CA . PHE A 1 372 ? -18.554 9.439 24.798 1.00 97.75 372 PHE A CA 1
ATOM 3078 C C . PHE A 1 372 ? -17.986 10.779 24.309 1.00 97.75 372 PHE A C 1
ATOM 3080 O O . PHE A 1 372 ? -17.326 10.852 23.270 1.00 97.75 372 PHE A O 1
ATOM 3087 N N . SER A 1 373 ? -18.156 11.838 25.107 1.00 97.44 373 SER A N 1
ATOM 3088 C CA . SER A 1 373 ? -17.670 13.182 24.771 1.00 97.44 373 SER A CA 1
ATOM 3089 C C . SER A 1 373 ? -16.145 13.237 24.639 1.00 97.44 373 SER A C 1
ATOM 3091 O O . SER A 1 373 ? -15.613 13.947 23.781 1.00 97.44 373 SER A O 1
ATOM 3093 N N . LYS A 1 374 ? -15.422 12.497 25.489 1.00 97.88 374 LYS A N 1
ATOM 3094 C CA . LYS A 1 374 ? -13.960 12.381 25.435 1.00 97.88 374 LYS A CA 1
ATOM 3095 C C . LYS A 1 374 ? -13.512 11.701 24.141 1.00 97.88 374 LYS A C 1
ATOM 3097 O O . LYS A 1 374 ? -12.659 12.244 23.437 1.00 97.88 374 LYS A O 1
ATOM 3102 N N . TYR A 1 375 ? -14.071 10.536 23.827 1.00 97.69 375 TYR A N 1
ATOM 3103 C CA . TYR A 1 375 ? -13.650 9.741 22.678 1.00 97.69 375 TYR A CA 1
ATOM 3104 C C . TYR A 1 375 ? -14.064 10.373 21.350 1.00 97.69 375 TYR A C 1
ATOM 3106 O O . TYR A 1 375 ? -13.241 10.413 20.441 1.00 97.69 375 TYR A O 1
ATOM 3114 N N . LYS A 1 376 ? -15.235 11.019 21.264 1.00 95.94 376 LYS A N 1
ATOM 3115 C CA . LYS A 1 376 ? -15.626 11.817 20.089 1.00 95.94 376 LYS A CA 1
ATOM 3116 C C . LYS A 1 376 ? -14.619 12.936 19.787 1.00 95.94 376 LYS A C 1
ATOM 3118 O O . LYS A 1 376 ? -14.204 13.112 18.644 1.00 95.94 376 LYS A O 1
ATOM 3123 N N . LYS A 1 377 ? -14.146 13.661 20.811 1.00 96.06 377 LYS A N 1
ATOM 3124 C CA . LYS A 1 377 ? -13.097 14.690 20.645 1.00 96.06 377 LYS A CA 1
ATOM 3125 C C . LYS A 1 377 ? -11.767 14.102 20.170 1.00 96.06 377 LYS A C 1
ATOM 3127 O O . LYS A 1 377 ? -11.083 14.726 19.361 1.00 96.06 377 LYS A O 1
ATOM 3132 N N . LEU A 1 378 ? -11.390 12.923 20.666 1.00 95.69 378 LEU A N 1
ATOM 3133 C CA . LEU A 1 378 ? -10.180 12.229 20.220 1.00 95.69 378 LEU A CA 1
ATOM 3134 C C . LEU A 1 378 ? -10.320 11.731 18.776 1.00 95.69 378 LEU A C 1
ATOM 3136 O O . LEU A 1 378 ? -9.409 11.959 17.987 1.00 95.69 378 LEU A O 1
ATOM 3140 N N . ALA A 1 379 ? -11.465 11.159 18.400 1.00 93.69 379 ALA A N 1
ATOM 3141 C CA . ALA A 1 379 ? -11.760 10.782 17.020 1.00 93.69 379 ALA A CA 1
ATOM 3142 C C . ALA A 1 379 ? -11.593 11.976 16.070 1.00 93.69 379 ALA A C 1
ATOM 3144 O O . ALA A 1 379 ? -10.852 11.874 15.100 1.00 93.69 379 ALA A O 1
ATOM 3145 N N . ILE A 1 380 ? -12.165 13.141 16.403 1.00 91.38 380 ILE A N 1
ATOM 3146 C CA . ILE A 1 380 ? -11.999 14.382 15.624 1.00 91.38 380 ILE A CA 1
ATOM 3147 C C . ILE A 1 380 ? -10.528 14.817 15.561 1.00 91.38 380 ILE A C 1
ATOM 3149 O O . ILE A 1 380 ? -10.038 15.177 14.494 1.00 91.38 380 ILE A O 1
ATOM 3153 N N . LYS A 1 381 ? -9.799 14.765 16.685 1.00 91.50 381 LYS A N 1
ATOM 3154 C CA . LYS A 1 381 ? -8.368 15.114 16.736 1.00 91.50 381 LYS A CA 1
ATOM 3155 C C . LYS A 1 381 ? -7.530 14.258 15.778 1.00 91.50 381 LYS A C 1
ATOM 3157 O O . LYS A 1 381 ? -6.569 14.769 15.204 1.00 91.50 381 LYS A O 1
ATOM 3162 N N . TYR A 1 382 ? -7.860 12.974 15.655 1.00 87.25 382 TYR A N 1
ATOM 3163 C CA . TYR A 1 382 ? -7.130 12.019 14.821 1.00 87.25 382 TYR A CA 1
ATOM 3164 C C . TYR A 1 382 ? -7.732 11.833 13.418 1.00 87.25 382 TYR A C 1
ATOM 3166 O O . TYR A 1 382 ? -7.062 11.254 12.567 1.00 87.25 382 TYR A O 1
ATOM 3174 N N . ASN A 1 383 ? -8.918 12.385 13.126 1.00 82.62 383 ASN A N 1
ATOM 3175 C CA . ASN A 1 383 ? -9.513 12.441 11.782 1.00 82.62 383 ASN A CA 1
ATOM 3176 C C . ASN A 1 383 ? -8.806 13.476 10.902 1.00 82.62 383 ASN A C 1
ATOM 3178 O O . ASN A 1 383 ? -9.379 14.468 10.442 1.00 82.62 383 ASN A O 1
ATOM 3182 N N . LYS A 1 384 ? -7.512 13.272 10.686 1.00 68.00 384 LYS A N 1
ATOM 3183 C CA . LYS A 1 384 ? -6.787 14.033 9.684 1.00 68.00 384 LYS A CA 1
ATOM 3184 C C . LYS A 1 384 ? -7.361 13.624 8.319 1.00 68.00 384 LYS A C 1
ATOM 3186 O O . LYS A 1 384 ? -7.478 12.436 8.040 1.00 68.00 384 LYS A O 1
ATOM 3191 N N . TYR A 1 385 ? -7.704 14.607 7.482 1.00 55.78 385 TYR A N 1
ATOM 3192 C CA . TYR A 1 385 ? -8.175 14.447 6.090 1.00 55.78 385 TYR A CA 1
ATOM 3193 C C . TYR A 1 385 ? -9.637 14.061 5.847 1.00 55.78 385 TYR A C 1
ATOM 3195 O O . TYR A 1 385 ? -9.970 13.738 4.709 1.00 55.78 385 TYR A O 1
ATOM 3203 N N . ASP A 1 386 ? -10.507 14.166 6.853 1.00 61.31 386 ASP A N 1
ATOM 3204 C CA . ASP A 1 386 ? -11.965 14.058 6.659 1.00 61.31 386 ASP A CA 1
ATOM 3205 C C . ASP A 1 386 ? -12.430 12.672 6.145 1.00 61.31 386 ASP A C 1
ATOM 3207 O O . ASP A 1 386 ? -13.511 12.542 5.574 1.00 61.31 386 ASP A O 1
ATOM 3211 N N . ILE A 1 387 ? -11.605 11.630 6.329 1.00 59.62 387 ILE A N 1
ATOM 3212 C CA . ILE A 1 387 ? -11.835 10.278 5.783 1.00 59.62 387 ILE A CA 1
ATOM 3213 C C . ILE A 1 387 ? -13.038 9.625 6.465 1.00 59.62 387 ILE A C 1
ATOM 3215 O O . ILE A 1 387 ? -13.924 9.093 5.802 1.00 59.62 387 ILE A O 1
ATOM 3219 N N . ASP A 1 388 ? -13.109 9.737 7.791 1.00 64.50 388 ASP A N 1
ATOM 3220 C CA . ASP A 1 388 ? -14.159 9.121 8.605 1.00 64.50 388 ASP A CA 1
ATOM 3221 C C . ASP A 1 388 ? -15.245 10.119 9.010 1.00 64.50 388 ASP A C 1
ATOM 3223 O O . ASP A 1 388 ? -15.978 9.914 9.978 1.00 64.50 388 ASP A O 1
ATOM 3227 N N . SER A 1 389 ? -15.384 11.222 8.276 1.00 72.38 389 SER A N 1
ATOM 3228 C CA . SER A 1 389 ? -16.313 12.287 8.657 1.00 72.38 389 SER A CA 1
ATOM 3229 C C . SER A 1 389 ? -17.768 11.864 8.594 1.00 72.38 389 SER A C 1
ATOM 3231 O O . SER A 1 389 ? -18.565 12.329 9.401 1.00 72.38 389 SER A O 1
ATOM 3233 N N . ARG A 1 390 ? -18.119 10.904 7.730 1.00 72.19 390 ARG A N 1
ATOM 3234 C CA . ARG A 1 390 ? -19.442 10.261 7.778 1.00 72.19 390 ARG A CA 1
ATOM 3235 C C . ARG A 1 390 ? -19.670 9.569 9.125 1.00 72.19 390 ARG A C 1
ATOM 3237 O O . ARG A 1 390 ? -20.694 9.802 9.756 1.00 72.19 390 ARG A O 1
ATOM 3244 N N . SER A 1 391 ? -18.700 8.778 9.581 1.00 74.69 391 SER A N 1
ATOM 3245 C CA . SER A 1 391 ? -18.759 8.046 10.850 1.00 74.69 391 SER A CA 1
ATOM 3246 C C . SER A 1 391 ? -18.757 8.986 12.057 1.00 74.69 391 SER A C 1
ATOM 3248 O O . SER A 1 391 ? -19.503 8.766 13.002 1.00 74.69 391 SER A O 1
ATOM 3250 N N . ILE A 1 392 ? -17.967 10.061 12.020 1.00 79.81 392 ILE A N 1
ATOM 3251 C CA . ILE A 1 392 ? -17.909 11.067 13.091 1.00 79.81 392 ILE A CA 1
ATOM 3252 C C . ILE A 1 392 ? -19.180 11.910 13.158 1.00 79.81 392 ILE A C 1
ATOM 3254 O O . ILE A 1 392 ? -19.598 12.258 14.257 1.00 79.81 392 ILE A O 1
ATOM 3258 N N . ASN A 1 393 ? -19.790 12.230 12.015 1.00 79.25 393 ASN A N 1
ATOM 3259 C CA . ASN A 1 393 ? -21.064 12.948 11.962 1.00 79.25 393 ASN A CA 1
ATOM 3260 C C . ASN A 1 393 ? -22.251 12.075 12.398 1.00 79.25 393 ASN A C 1
ATOM 3262 O O . ASN A 1 393 ? -23.304 12.618 12.720 1.00 79.25 393 ASN A O 1
ATOM 3266 N N . ALA A 1 394 ? -22.099 10.746 12.366 1.00 77.50 394 ALA A N 1
ATOM 3267 C CA . ALA A 1 394 ? -23.098 9.799 12.854 1.00 77.50 394 ALA A CA 1
ATOM 3268 C C . ALA A 1 394 ? -23.035 9.583 14.380 1.00 77.50 394 ALA A C 1
ATOM 3270 O O . ALA A 1 394 ? -24.023 9.129 14.950 1.00 77.50 394 ALA A O 1
ATOM 3271 N N . LEU A 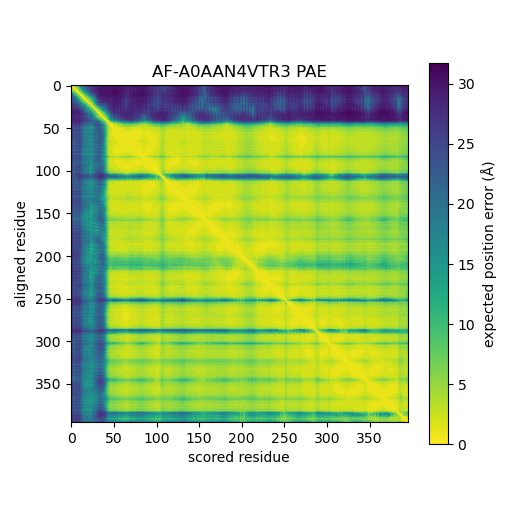1 395 ? -21.903 9.911 15.026 1.00 79.19 395 LEU A N 1
ATOM 3272 C CA . LEU A 1 395 ? -21.805 10.120 16.480 1.00 79.19 395 LEU A CA 1
ATOM 3273 C C . LEU A 1 395 ? -22.411 11.478 16.837 1.00 79.19 395 LEU A C 1
ATOM 3275 O O . LEU A 1 395 ? -22.714 11.707 18.026 1.00 79.19 395 LEU A O 1
#